Protein 9BB0 (pdb70)

B-factor: mean 15.97, std 18.39, range [6.5, 334.88]

Sequence (351 aa):
PFLEELDTNLPPANRVPPAGLLEKKRLCAAAASSILGKPADRVNVTVRPGLAMALSGSTEPCAQQLSISSIGVVGTAEDNRSHSAHFFEFLTKELALGQQDRILIRFFPLEESSWQIGKIGTVMTFLPFLEELDTNLPPANRVPPAGLEKKRLCCAAAASILGKPADRVNVTVRPGLAMALSGSTEPCAQLSISSIGVVGTAEDDNRSSHSAHFFEEFLTKKELALGQDRILIRFFPLESWQIGKIGTVMTFLPFLEELDTNLPPPANRVPAGLEKRLCAAAASILGKPADRVNVTVRPGLAMALSGSTEPCAQLSISSIGVVGTAEDNRSSHSAHFFEFLTKELALGQDRILIRFFPLEESSWQIGKIGTVMTFLL

Nearest PDB structures (foldseek):
  6c5f-assembly3_C  TM=1.007E+00  e=5.138E-25  Homo sapiens
  8vg7-assembly1_A  TM=1.004E+00  e=7.100E-25  Homo sapiens
  7mru-assembly1_C  TM=1.002E+00  e=2.427E-24  Homo sapiens
  8vfk-assembly1_A  TM=1.004E+00  e=3.441E-23  Homo sapiens
  3ker-assembly1_A  TM=9.969E-01  e=8.511E-23  Mus musculus

Radius of gyration: 23.64 Å; Cα contacts (8 Å, |Δi|>4): 622; chains: 3; bounding box: 71×63×49 Å

Foldseek 3Di:
DEKEKEKLAAPVLQDPCVQLVVLVLCCVLQVHHSVPYHYHYHYNDQDDAPNHRDIAMEMEEEEAPRQPDPVSVVSSVVSVLVVCCVRNVHDSSRYYYHYHYDDQCPADDPNHTSVVD/DEKEKEWLAAPVLQDPCPQVVVLVLCCVLQVHDSVVYHYHYHYNDQDDAPNHRDIAMEMEEEEADQQPDPVSVVSSVVSVLVVCCVRNVHDSSRYYYHYHYDDQCPADDPRHTSVVD/DEKEKEWLAAPVLQDPCLQLVVLVLCCVLQVPHSVVYHYHYHYNDQDDAPNHRDIAMEMEEEEAPQQPDPVSVVSSVVSVLVSCCVRNVHDSSRYYYHYHYDDQCPADDPNHTSVVD

Structure (mmCIF, N/CA/C/O backbone):
data_9BB0
#
_entry.id   9BB0
#
_cell.length_a   83.765
_cell.length_b   83.765
_cell.length_c   40.535
_cell.angle_alpha   90.000
_cell.angle_beta   90.000
_cell.angle_gamma   120.000
#
_symmetry.space_group_name_H-M   'P 3'
#
loop_
_entity.id
_entity.type
_entity.pdbx_description
1 polymer 'D-dopachrome decarboxylase'
2 non-polymer 'SODIUM ION'
3 non-polymer '3-(4-HYDROXY-PHENYL)PYRUVIC ACID'
4 non-polymer '(2E)-2-hydroxy-3-(4-hydroxyphenyl)prop-2-enoic acid'
5 water water
#
loop_
_atom_site.group_PDB
_atom_site.id
_atom_site.type_symbol
_atom_site.label_atom_id
_atom_site.label_alt_id
_atom_site.label_comp_id
_atom_site.label_asym_id
_atom_site.label_entity_id
_atom_site.label_seq_id
_atom_site.pdbx_PDB_ins_code
_atom_site.Cartn_x
_atom_site.Cartn_y
_atom_site.Cartn_z
_atom_site.occupancy
_atom_site.B_iso_or_equiv
_atom_site.auth_seq_id
_atom_site.auth_comp_id
_atom_site.auth_asym_id
_atom_site.auth_atom_id
_atom_site.pdbx_PDB_model_num
ATOM 1 N N . PRO A 1 1 ? 33.210 -11.780 4.909 1.000 9.912 1 PRO AAA N 1
ATOM 2 C CA . PRO A 1 1 ? 33.278 -13.241 4.841 1.000 9.125 1 PRO AAA CA 1
ATOM 3 C C . PRO A 1 1 ? 34.067 -13.699 3.610 1.000 8.001 1 PRO AAA C 1
ATOM 4 O O . PRO A 1 1 ? 34.132 -12.929 2.644 1.000 8.993 1 PRO AAA O 1
ATOM 8 N N . PHE A 1 2 ? 34.660 -14.883 3.674 1.000 7.722 2 PHE AAA N 1
ATOM 9 C CA . PHE A 1 2 ? 35.390 -15.471 2.522 1.000 7.280 2 PHE AAA CA 1
ATOM 10 C C . PHE A 1 2 ? 34.659 -16.744 2.123 1.000 7.910 2 PHE AAA C 1
ATOM 11 O O . PHE A 1 2 ? 34.471 -17.651 2.977 1.000 9.664 2 PHE AAA O 1
ATOM 19 N N . LEU A 1 3 ? 34.254 -16.810 0.841 1.000 7.296 3 LEU AAA N 1
ATOM 20 C CA . LEU A 1 3 ? 33.552 -18.015 0.338 1.000 7.248 3 LEU AAA CA 1
ATOM 21 C C . LEU A 1 3 ? 34.380 -18.607 -0.792 1.000 8.238 3 LEU AAA C 1
ATOM 22 O O . LEU A 1 3 ? 34.797 -17.810 -1.686 1.000 8.633 3 LEU AAA O 1
ATOM 27 N N A GLU A 1 4 ? 34.647 -19.891 -0.762 0.500 8.529 4 GLU AAA N 1
ATOM 28 N N B GLU A 1 4 ? 34.645 -19.891 -0.763 0.500 8.356 4 GLU AAA N 1
ATOM 29 C CA A GLU A 1 4 ? 35.383 -20.553 -1.868 0.500 6.961 4 GLU AAA CA 1
ATOM 30 C CA B GLU A 1 4 ? 35.383 -20.552 -1.867 0.500 7.485 4 GLU AAA CA 1
ATOM 31 C C A GLU A 1 4 ? 34.507 -21.691 -2.370 0.500 226.843 4 GLU AAA C 1
ATOM 32 C C B GLU A 1 4 ? 34.505 -21.689 -2.369 0.500 226.656 4 GLU AAA C 1
ATOM 33 O O A GLU A 1 4 ? 34.146 -22.570 -1.562 0.500 334.877 4 GLU AAA O 1
ATOM 34 O O B GLU A 1 4 ? 34.147 -22.570 -1.562 0.500 137.898 4 GLU AAA O 1
ATOM 45 N N . LEU A 1 5 ? 34.251 -21.726 -3.684 1.000 8.430 5 LEU AAA N 1
ATOM 46 C CA . LEU A 1 5 ? 33.341 -22.749 -4.246 1.000 8.327 5 LEU AAA CA 1
ATOM 47 C C . LEU A 1 5 ? 34.122 -23.559 -5.273 1.000 9.260 5 LEU AAA C 1
ATOM 48 O O . LEU A 1 5 ? 34.545 -22.954 -6.313 1.000 8.322 5 LEU AAA O 1
ATOM 53 N N . ASP A 1 6 ? 34.335 -24.841 -5.038 1.000 7.733 6 ASP AAA N 1
ATOM 54 C CA . ASP A 1 6 ? 35.002 -25.742 -5.993 1.000 7.093 6 ASP AAA CA 1
ATOM 55 C C . ASP A 1 6 ? 33.899 -26.531 -6.711 1.000 8.025 6 ASP AAA C 1
ATOM 56 O O . ASP A 1 6 ? 32.959 -27.035 -6.002 1.000 7.810 6 ASP AAA O 1
ATOM 61 N N . THR A 1 7 ? 33.989 -26.685 -8.047 1.000 8.261 7 THR AAA N 1
ATOM 62 C CA . THR A 1 7 ? 32.969 -27.537 -8.680 1.000 7.189 7 THR AAA CA 1
ATOM 63 C C . THR A 1 7 ? 33.577 -28.276 -9.871 1.000 7.788 7 THR AAA C 1
ATOM 64 O O . THR A 1 7 ? 34.544 -27.763 -10.504 1.000 7.951 7 THR AAA O 1
ATOM 68 N N . ASN A 1 8 ? 33.028 -29.456 -10.167 1.000 9.682 8 ASN AAA N 1
ATOM 69 C CA . ASN A 1 8 ? 33.402 -30.210 -11.376 1.000 9.978 8 ASN AAA CA 1
ATOM 70 C C . ASN A 1 8 ? 32.481 -29.787 -12.516 1.000 11.365 8 ASN AAA C 1
ATOM 71 O O . ASN A 1 8 ? 32.672 -30.328 -13.666 1.000 10.385 8 ASN AAA O 1
ATOM 76 N N . LEU A 1 9 ? 31.527 -28.897 -12.329 1.000 12.456 9 LEU AAA N 1
ATOM 77 C CA . LEU A 1 9 ? 30.810 -28.329 -13.490 1.000 9.075 9 LEU AAA CA 1
ATOM 78 C C . LEU A 1 9 ? 31.815 -27.520 -14.278 1.000 9.135 9 LEU AAA C 1
ATOM 79 O O . LEU A 1 9 ? 32.614 -26.777 -13.682 1.000 8.254 9 LEU AAA O 1
ATOM 84 N N A PRO A 1 10 ? 31.852 -27.646 -15.621 0.500 9.942 10 PRO AAA N 1
ATOM 85 N N B PRO A 1 10 ? 31.851 -27.648 -15.620 0.500 9.975 10 PRO AAA N 1
ATOM 86 C CA A PRO A 1 10 ? 32.728 -26.792 -16.414 0.500 11.706 10 PRO AAA CA 1
ATOM 87 C CA B PRO A 1 10 ? 32.726 -26.795 -16.414 0.500 12.109 10 PRO AAA CA 1
ATOM 88 C C A PRO A 1 10 ? 32.275 -25.337 -16.229 0.500 10.659 10 PRO AAA C 1
ATOM 89 C C B PRO A 1 10 ? 32.276 -25.338 -16.228 0.500 10.630 10 PRO AAA C 1
ATOM 90 O O A PRO A 1 10 ? 31.119 -25.090 -15.928 0.500 9.767 10 PRO AAA O 1
ATOM 91 O O B PRO A 1 10 ? 31.119 -25.092 -15.929 0.500 9.766 10 PRO AAA O 1
ATOM 98 N N . ALA A 1 11 ? 33.169 -24.395 -16.532 1.000 9.817 11 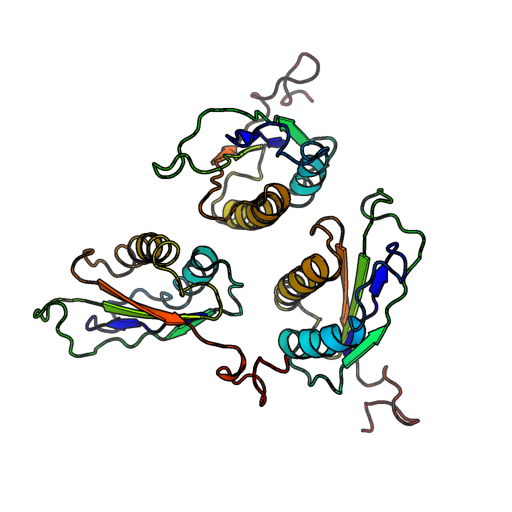ALA AAA N 1
ATOM 99 C CA . ALA A 1 11 ? 32.819 -22.962 -16.430 1.000 10.620 11 ALA AAA CA 1
ATOM 100 C C . ALA A 1 11 ? 31.534 -22.612 -17.203 1.000 11.328 11 ALA AAA C 1
ATOM 101 O O . ALA A 1 11 ? 30.753 -21.770 -16.736 1.000 9.396 11 ALA AAA O 1
ATOM 103 N N . ASN A 1 12 ? 31.302 -23.264 -18.359 1.000 10.546 12 ASN AAA N 1
ATOM 104 C CA . ASN A 1 12 ? 30.108 -22.903 -19.164 1.000 10.902 12 ASN AAA CA 1
ATOM 105 C C . ASN A 1 12 ? 28.828 -23.537 -18.621 1.000 10.991 12 ASN AAA C 1
ATOM 106 O O . ASN A 1 12 ? 27.761 -23.381 -19.252 1.000 12.528 12 ASN AAA O 1
ATOM 111 N N . ARG A 1 13 ? 28.899 -24.200 -17.462 1.000 10.814 13 ARG AAA N 1
ATOM 112 C CA . ARG A 1 13 ? 27.664 -24.697 -16.775 1.000 9.196 13 ARG AAA CA 1
ATOM 113 C C . ARG A 1 13 ? 27.564 -24.029 -15.403 1.000 9.362 13 ARG AAA C 1
ATOM 114 O O . ARG A 1 13 ? 26.758 -24.487 -14.575 1.000 12.117 13 ARG AAA O 1
ATOM 122 N N . VAL A 1 14 ? 28.368 -23.015 -15.158 1.000 9.264 14 VAL AAA N 1
ATOM 123 C CA . VAL A 1 14 ? 28.239 -22.183 -13.936 1.000 9.849 14 VAL AAA CA 1
ATOM 124 C C . VAL A 1 14 ? 27.635 -20.882 -14.429 1.000 9.434 14 VAL AAA C 1
ATOM 125 O O . VAL A 1 14 ? 28.265 -20.192 -15.283 1.000 9.964 14 VAL AAA O 1
ATOM 129 N N A PRO A 1 15 ? 26.382 -20.548 -14.057 0.500 9.672 15 PRO AAA N 1
ATOM 130 N N B PRO A 1 15 ? 26.382 -20.546 -14.057 0.500 9.664 15 PRO AAA N 1
ATOM 131 C CA A PRO A 1 15 ? 25.735 -19.351 -14.607 0.500 11.186 15 PRO AAA CA 1
ATOM 132 C CA B PRO A 1 15 ? 25.736 -19.350 -14.610 0.500 11.067 15 PRO AAA CA 1
ATOM 133 C C A PRO A 1 15 ? 26.572 -18.071 -14.540 0.500 10.591 15 PRO AAA C 1
ATOM 134 C C B PRO A 1 15 ? 26.573 -18.072 -14.541 0.500 10.599 15 PRO AAA C 1
ATOM 135 O O A PRO A 1 15 ? 27.147 -17.777 -13.479 0.500 10.564 15 PRO AAA O 1
ATOM 136 O O B PRO A 1 15 ? 27.143 -17.778 -13.478 0.500 10.628 15 PRO AAA O 1
ATOM 143 N N . ALA A 1 16 ? 26.555 -17.284 -15.624 1.000 11.086 16 ALA AAA N 1
ATOM 144 C CA . ALA A 1 16 ? 27.280 -16.002 -15.612 1.000 12.288 16 ALA AAA CA 1
ATOM 145 C C . ALA A 1 16 ? 26.845 -15.166 -14.394 1.000 11.180 16 ALA AAA C 1
ATOM 146 O O . ALA A 1 16 ? 25.655 -15.049 -14.113 1.000 11.888 16 ALA AAA O 1
ATOM 148 N N . GLY A 1 17 ? 27.825 -14.540 -13.756 1.000 11.275 17 GLY AAA N 1
ATOM 149 C CA . GLY A 1 17 ? 27.518 -13.642 -12.636 1.000 12.930 17 GLY AAA CA 1
ATOM 150 C C . GLY A 1 17 ? 27.350 -14.318 -11.296 1.000 11.009 17 GLY AAA C 1
ATOM 151 O O . GLY A 1 17 ? 27.050 -13.620 -10.295 1.000 11.543 17 GLY AAA O 1
ATOM 152 N N A LEU A 1 18 ? 27.561 -15.630 -11.220 0.500 10.949 18 LEU AAA N 1
ATOM 153 N N B LEU A 1 18 ? 27.560 -15.630 -11.219 0.500 10.922 18 LEU AAA N 1
ATOM 154 C CA A LEU A 1 18 ? 27.304 -16.337 -9.937 0.500 12.188 18 LEU AAA CA 1
ATOM 155 C CA B LEU A 1 18 ? 27.304 -16.337 -9.936 0.500 11.730 18 LEU AAA CA 1
ATOM 156 C C A LEU A 1 18 ? 28.115 -15.689 -8.799 0.500 10.196 18 LEU AAA C 1
ATOM 157 C C B LEU A 1 18 ? 28.114 -15.687 -8.801 0.500 10.267 18 LEU AAA C 1
ATOM 158 O O A LEU A 1 18 ? 27.574 -15.563 -7.665 0.500 10.046 18 LEU AAA O 1
ATOM 159 O O B LEU A 1 18 ? 27.575 -15.571 -7.665 0.500 10.038 18 LEU AAA O 1
ATOM 168 N N . GLU A 1 19 ? 29.397 -15.402 -9.025 1.000 9.525 19 GLU AAA N 1
ATOM 169 C CA . GLU A 1 19 ? 30.252 -14.858 -7.917 1.000 10.230 19 GLU AAA CA 1
ATOM 170 C C . GLU A 1 19 ? 29.668 -13.566 -7.331 1.000 11.786 19 GLU AAA C 1
ATOM 171 O O . GLU A 1 19 ? 29.715 -13.395 -6.092 1.000 14.439 19 GLU AAA O 1
ATOM 177 N N A LYS A 1 20 ? 29.039 -12.738 -8.170 0.500 12.604 20 LYS AAA N 1
ATOM 178 N N B LYS A 1 20 ? 29.038 -12.739 -8.169 0.500 12.696 20 LYS AAA N 1
ATOM 179 C CA A LYS A 1 20 ? 28.409 -11.486 -7.684 0.500 13.981 20 LYS AAA CA 1
ATOM 180 C CA B LYS A 1 20 ? 28.410 -11.488 -7.684 0.500 12.830 20 LYS AAA CA 1
ATOM 181 C C A LYS A 1 20 ? 27.139 -11.826 -6.894 0.500 11.728 20 LYS AAA C 1
ATOM 182 C C B LYS A 1 20 ? 27.138 -11.824 -6.895 0.500 11.680 20 LYS AAA C 1
ATOM 183 O O A LYS A 1 20 ? 26.912 -11.216 -5.832 0.500 13.331 20 LYS AAA O 1
ATOM 184 O O B LYS A 1 20 ? 26.914 -11.220 -5.829 0.500 13.315 20 LYS AAA O 1
ATOM 189 N N . ARG A 1 21 ? 26.298 -12.713 -7.429 1.000 9.809 21 ARG AAA N 1
ATOM 190 C CA . ARG A 1 21 ? 25.043 -13.088 -6.736 1.000 9.793 21 ARG AAA CA 1
ATOM 191 C C . ARG A 1 21 ? 25.369 -13.786 -5.402 1.000 9.067 21 ARG AAA C 1
ATOM 192 O O . ARG A 1 21 ? 24.595 -13.603 -4.420 1.000 9.696 21 ARG AAA O 1
ATOM 200 N N . LEU A 1 22 ? 26.465 -14.533 -5.330 1.000 9.767 22 LEU AAA N 1
ATOM 201 C CA . LEU A 1 22 ? 26.845 -15.169 -4.048 1.000 9.820 22 LEU AAA CA 1
ATOM 202 C C . LEU A 1 22 ? 27.260 -14.099 -3.025 1.000 9.254 22 LEU AAA C 1
ATOM 203 O O . LEU A 1 22 ? 27.028 -14.342 -1.818 1.000 9.638 22 LEU AAA O 1
ATOM 208 N N . CYS A 1 23 ? 27.791 -12.943 -3.450 1.000 10.028 23 CYS AAA N 1
ATOM 209 C CA . CYS A 1 23 ? 28.044 -11.854 -2.456 1.000 11.325 23 CYS AAA CA 1
ATOM 210 C C . CYS A 1 23 ? 26.728 -11.370 -1.846 1.000 10.628 23 CYS AAA C 1
ATOM 211 O O . CYS A 1 23 ? 26.669 -11.220 -0.582 1.000 11.172 23 CYS AAA O 1
ATOM 214 N N . ALA A 1 24 ? 25.721 -11.108 -2.679 1.000 11.146 24 ALA AAA N 1
ATOM 215 C CA . ALA A 1 24 ? 24.414 -10.658 -2.163 1.000 11.628 24 ALA AAA CA 1
ATOM 216 C C . ALA A 1 24 ? 23.807 -11.748 -1.273 1.000 10.817 24 ALA AAA C 1
ATOM 217 O O . ALA A 1 24 ? 23.188 -11.410 -0.225 1.000 11.683 24 ALA AAA O 1
ATOM 219 N N . ALA A 1 25 ? 23.929 -12.999 -1.650 1.000 9.688 25 ALA AAA N 1
ATOM 220 C CA . ALA A 1 25 ? 23.315 -14.085 -0.857 1.000 9.796 25 ALA AAA CA 1
ATOM 221 C C . ALA A 1 25 ? 24.027 -14.147 0.487 1.000 9.304 25 ALA AAA C 1
ATOM 222 O O . ALA A 1 25 ? 23.344 -14.213 1.536 1.000 9.459 25 ALA AAA O 1
ATOM 224 N N . ALA A 1 26 ? 25.349 -14.136 0.482 1.000 8.404 26 ALA AAA N 1
ATOM 225 C CA . ALA A 1 26 ? 26.094 -14.292 1.733 1.000 8.572 26 ALA AAA CA 1
ATOM 226 C C . ALA A 1 26 ? 25.813 -13.097 2.646 1.000 8.506 26 ALA AAA C 1
ATOM 227 O O . ALA A 1 26 ? 25.755 -13.273 3.888 1.000 9.077 26 ALA AAA O 1
ATOM 229 N N . ALA A 1 27 ? 25.635 -11.905 2.079 1.000 9.309 27 ALA AAA N 1
ATOM 230 C CA . ALA A 1 27 ? 25.304 -10.728 2.911 1.000 12.530 27 ALA AAA CA 1
ATOM 231 C C . ALA A 1 27 ? 24.015 -10.964 3.689 1.000 11.599 27 ALA AAA C 1
ATOM 232 O O . ALA A 1 27 ? 23.984 -10.714 4.914 1.000 14.194 27 ALA AAA O 1
ATOM 234 N N A SER A 1 28 ? 22.968 -11.420 3.005 0.500 12.294 28 SER AAA N 1
ATOM 235 N N B SER A 1 28 ? 22.968 -11.419 3.004 0.500 12.373 28 SER AAA N 1
ATOM 236 C CA A SER A 1 28 ? 21.662 -11.616 3.677 0.500 13.215 28 SER AAA CA 1
ATOM 237 C CA B SER A 1 28 ? 21.661 -11.616 3.675 0.500 13.428 28 SER AAA CA 1
ATOM 238 C C A SER A 1 28 ? 21.740 -12.773 4.666 0.500 11.733 28 SER AAA C 1
ATOM 239 C C B SER A 1 28 ? 21.740 -12.773 4.665 0.500 11.686 28 SER AAA C 1
ATOM 240 O O A SER A 1 28 ? 21.103 -12.693 5.738 0.500 12.741 28 SER AAA O 1
ATOM 241 O O B SER A 1 28 ? 21.103 -12.693 5.737 0.500 13.894 28 SER AAA O 1
ATOM 246 N N . ILE A 1 29 ? 22.451 -13.840 4.310 1.000 8.438 29 ILE AAA N 1
ATOM 247 C CA . ILE A 1 29 ? 22.479 -15.034 5.188 1.000 7.930 29 ILE AAA CA 1
ATOM 248 C C . ILE A 1 29 ? 23.317 -14.770 6.438 1.000 8.169 29 ILE AAA C 1
ATOM 249 O O . ILE A 1 29 ? 22.861 -15.135 7.565 1.000 8.930 29 ILE AAA O 1
ATOM 254 N N . LEU A 1 30 ? 24.486 -14.160 6.258 1.000 8.654 30 LEU AAA N 1
ATOM 255 C CA . LEU A 1 30 ? 25.449 -14.020 7.383 1.000 9.127 30 LEU AAA CA 1
ATOM 256 C C . LEU A 1 30 ? 25.301 -12.694 8.129 1.000 10.288 30 LEU AAA C 1
ATOM 257 O O . LEU A 1 30 ? 25.949 -12.529 9.178 1.000 11.480 30 LEU AAA O 1
ATOM 262 N N . GLY A 1 31 ? 24.533 -11.762 7.588 1.000 11.299 31 GLY AAA N 1
ATOM 263 C CA . GLY A 1 31 ? 24.329 -10.481 8.293 1.000 13.512 31 GLY AAA CA 1
ATOM 264 C C . GLY A 1 31 ? 25.561 -9.611 8.243 1.000 14.768 31 GLY AAA C 1
ATOM 265 O O . GLY A 1 31 ? 25.870 -8.935 9.243 1.000 19.750 31 GLY AAA O 1
ATOM 266 N N . LYS A 1 32 ? 26.266 -9.655 7.117 1.000 11.959 32 LYS AAA N 1
ATOM 267 C CA . LYS A 1 32 ? 27.460 -8.831 6.905 1.000 12.730 32 LYS AAA CA 1
ATOM 268 C C . LYS A 1 32 ? 27.219 -8.053 5.587 1.000 12.196 32 LYS AAA C 1
ATOM 269 O O . LYS A 1 32 ? 26.468 -8.503 4.749 1.000 15.218 32 LYS AAA O 1
ATOM 275 N N . PRO A 1 33 ? 27.837 -6.889 5.350 1.000 15.257 33 PRO AAA N 1
ATOM 276 C CA . PRO A 1 33 ? 27.625 -6.185 4.077 1.000 14.415 33 PRO AAA CA 1
ATOM 277 C C . PRO A 1 33 ? 28.153 -6.919 2.820 1.000 13.173 33 PRO AAA C 1
ATOM 278 O O . PRO A 1 33 ? 29.206 -7.502 2.915 1.000 13.633 33 PRO AAA O 1
ATOM 282 N N . ALA A 1 34 ? 27.417 -6.832 1.693 1.000 14.354 34 ALA AAA N 1
ATOM 283 C CA . ALA A 1 34 ? 27.868 -7.475 0.437 1.000 14.225 34 ALA AAA CA 1
ATOM 284 C C . ALA A 1 34 ? 29.275 -6.963 0.041 1.000 13.460 34 ALA AAA C 1
ATOM 285 O O . ALA A 1 34 ? 30.057 -7.719 -0.540 1.000 14.633 34 ALA AAA O 1
ATOM 287 N N . ASP A 1 35 ? 29.572 -5.709 0.370 1.000 14.586 35 ASP AAA N 1
ATOM 288 C CA . ASP A 1 35 ? 30.897 -5.131 0.003 1.000 14.575 35 ASP AAA CA 1
ATOM 289 C C . ASP A 1 35 ? 32.005 -5.609 0.961 1.000 12.759 35 ASP AAA C 1
ATOM 290 O O . ASP A 1 35 ? 33.161 -5.215 0.746 1.000 15.204 35 ASP AAA O 1
ATOM 295 N N . ARG A 1 36 ? 31.709 -6.526 1.884 1.000 11.707 36 ARG AAA N 1
ATOM 296 C CA . ARG A 1 36 ? 32.758 -7.189 2.682 1.000 12.659 36 ARG AAA CA 1
ATOM 297 C C . ARG A 1 36 ? 32.752 -8.713 2.393 1.000 10.567 36 ARG AAA C 1
ATOM 298 O O . ARG A 1 36 ? 33.415 -9.446 3.163 1.000 11.315 36 ARG AAA O 1
ATOM 302 N N . VAL A 1 37 ? 32.045 -9.116 1.354 1.000 9.738 37 VAL AAA N 1
ATOM 303 C CA . VAL A 1 37 ? 32.017 -10.545 0.980 1.000 8.417 37 VAL AAA CA 1
ATOM 304 C C . VAL A 1 37 ? 33.041 -10.762 -0.119 1.000 8.035 37 VAL AAA C 1
ATOM 305 O O . VAL A 1 37 ? 33.082 -9.962 -1.116 1.000 9.222 37 VAL AAA O 1
ATOM 309 N N . ASN A 1 38 ? 33.786 -11.845 0.008 1.000 6.885 38 ASN AAA N 1
ATOM 310 C CA . ASN A 1 38 ? 34.806 -12.223 -0.986 1.000 7.793 38 ASN AAA CA 1
ATOM 311 C C . ASN A 1 38 ? 34.406 -13.611 -1.460 1.000 8.769 38 ASN AAA C 1
ATOM 312 O O . ASN A 1 38 ? 34.085 -14.478 -0.604 1.000 12.420 38 ASN AAA O 1
ATOM 317 N N . VAL A 1 39 ? 34.349 -13.799 -2.769 1.000 7.635 39 VAL AAA N 1
ATOM 318 C CA . VAL A 1 39 ? 33.927 -15.104 -3.333 1.000 7.304 39 VAL AAA CA 1
ATOM 319 C C . VAL A 1 39 ? 34.988 -15.570 -4.332 1.000 9.667 39 VAL AAA C 1
ATOM 320 O O . VAL A 1 39 ? 35.437 -14.743 -5.166 1.000 9.617 39 VAL AAA O 1
ATOM 324 N N . THR A 1 40 ? 35.353 -16.833 -4.294 1.000 7.443 40 THR AAA N 1
ATOM 325 C CA . THR A 1 40 ? 36.277 -17.439 -5.278 1.000 7.201 40 THR AAA CA 1
ATOM 326 C C . THR A 1 40 ? 35.578 -18.671 -5.825 1.000 8.051 40 THR AAA C 1
ATOM 327 O O . THR A 1 40 ? 35.167 -19.530 -5.011 1.000 9.632 40 THR AAA O 1
ATOM 331 N N . VAL A 1 41 ? 35.412 -18.765 -7.127 1.000 8.064 41 VAL AAA N 1
ATOM 332 C CA . VAL A 1 41 ? 34.804 -19.963 -7.762 1.000 7.277 41 VAL AAA CA 1
ATOM 333 C C . VAL A 1 41 ? 35.868 -20.603 -8.662 1.000 7.919 41 VAL AAA C 1
ATOM 334 O O . VAL A 1 41 ? 36.520 -19.893 -9.495 1.000 7.733 41 VAL AAA O 1
ATOM 338 N N . ARG A 1 42 ? 36.053 -21.916 -8.442 1.000 7.573 42 ARG AAA N 1
ATOM 339 C CA . ARG A 1 42 ? 37.065 -22.716 -9.169 1.000 7.517 42 ARG AAA CA 1
ATOM 340 C C . ARG A 1 42 ? 36.295 -23.825 -9.903 1.000 9.196 42 ARG AAA C 1
ATOM 341 O O . ARG A 1 42 ? 36.000 -24.876 -9.309 1.000 7.586 42 ARG AAA O 1
ATOM 349 N N . PRO A 1 43 ? 35.936 -23.627 -11.182 1.000 9.010 43 PRO AAA N 1
ATOM 350 C CA . PRO A 1 43 ? 35.148 -24.632 -11.923 1.000 7.906 43 PRO AAA CA 1
ATOM 351 C C . PRO A 1 43 ? 36.090 -25.558 -12.709 1.000 8.355 43 PRO AAA C 1
ATOM 352 O O . PRO A 1 43 ? 37.304 -25.402 -12.775 1.000 8.274 43 PRO AAA O 1
ATOM 356 N N . GLY A 1 44 ? 35.455 -26.572 -13.336 1.000 7.661 44 GLY AAA N 1
ATOM 357 C CA . GLY A 1 44 ? 36.186 -27.490 -14.241 1.000 8.241 44 GLY AAA CA 1
ATOM 358 C C . GLY A 1 44 ? 37.115 -28.450 -13.525 1.000 8.859 44 GLY AAA C 1
ATOM 359 O O . GLY A 1 44 ? 37.980 -29.046 -14.217 1.000 9.127 44 GLY AAA O 1
ATOM 360 N N . LEU A 1 45 ? 36.951 -28.628 -12.193 1.000 8.436 45 LEU AAA N 1
ATOM 361 C CA . LEU A 1 45 ? 37.882 -29.495 -11.427 1.000 7.896 45 LEU AAA CA 1
ATOM 362 C C . LEU A 1 45 ? 37.463 -30.948 -11.588 1.000 8.543 45 LEU AAA C 1
ATOM 363 O O . LEU A 1 45 ? 36.375 -31.213 -12.120 1.000 8.912 45 LEU AAA O 1
ATOM 368 N N . ALA A 1 46 ? 38.296 -31.875 -11.115 1.000 7.783 46 ALA AAA N 1
ATOM 369 C CA . ALA A 1 46 ? 37.924 -33.315 -11.085 1.000 9.019 46 ALA AAA CA 1
ATOM 370 C C . ALA A 1 46 ? 37.486 -33.599 -9.660 1.000 8.626 46 ALA AAA C 1
ATOM 371 O O . ALA A 1 46 ? 38.323 -33.393 -8.701 1.000 10.872 46 ALA AAA O 1
ATOM 373 N N . MET A 1 47 ? 36.233 -33.988 -9.455 1.000 8.691 47 MET AAA N 1
ATOM 374 C CA . MET A 1 47 ? 35.737 -34.135 -8.079 1.000 9.620 47 MET AAA CA 1
ATOM 375 C C . MET A 1 47 ? 34.922 -35.398 -7.894 1.000 8.414 47 MET AAA C 1
ATOM 376 O O . MET A 1 47 ? 34.226 -35.842 -8.875 1.000 9.388 47 MET AAA O 1
ATOM 381 N N . ALA A 1 48 ? 35.041 -35.996 -6.714 1.000 7.477 48 ALA AAA N 1
ATOM 382 C CA . ALA A 1 48 ? 34.125 -37.053 -6.251 1.000 8.564 48 ALA AAA CA 1
ATOM 383 C C . ALA A 1 48 ? 33.493 -36.499 -4.962 1.000 8.883 48 ALA AAA C 1
ATOM 384 O O . ALA A 1 48 ? 34.216 -35.875 -4.133 1.000 9.870 48 ALA AAA O 1
ATOM 386 N N . LEU A 1 49 ? 32.206 -36.682 -4.807 1.000 8.877 49 LEU AAA N 1
ATOM 387 C CA . LEU A 1 49 ? 31.526 -36.251 -3.561 1.000 9.309 49 LEU AAA CA 1
ATOM 388 C C . LEU A 1 49 ? 30.704 -37.453 -3.153 1.000 10.680 49 LEU AAA C 1
ATOM 389 O O . LEU A 1 49 ? 29.985 -38.008 -4.011 1.000 10.733 49 LEU AAA O 1
ATOM 394 N N . SER A 1 50 ? 30.884 -37.872 -1.893 1.000 11.396 50 SER AAA N 1
ATOM 395 C CA . SER A 1 50 ? 30.236 -39.124 -1.424 1.000 13.320 50 SER AAA CA 1
ATOM 396 C C . SER A 1 50 ? 30.631 -40.275 -2.362 1.000 13.525 50 SER AAA C 1
ATOM 397 O O . SER A 1 50 ? 29.761 -41.077 -2.726 1.000 16.741 50 SER AAA O 1
ATOM 400 N N . GLY A 1 51 ? 31.901 -40.329 -2.755 1.000 13.883 51 GLY AAA N 1
ATOM 401 C CA . GLY A 1 51 ? 32.425 -41.410 -3.619 1.000 15.283 51 GLY AAA CA 1
ATOM 402 C C . GLY A 1 51 ? 31.986 -41.362 -5.079 1.000 15.226 51 GLY AAA C 1
ATOM 403 O O . GLY A 1 51 ? 32.451 -42.238 -5.814 1.000 19.168 51 GLY AAA O 1
ATOM 404 N N . SER A 1 52 ? 31.196 -40.365 -5.504 1.000 14.923 52 SER AAA N 1
ATOM 405 C CA . SER A 1 52 ? 30.603 -40.310 -6.876 1.000 16.855 52 SER AAA CA 1
ATOM 406 C C . SER A 1 52 ? 31.105 -39.097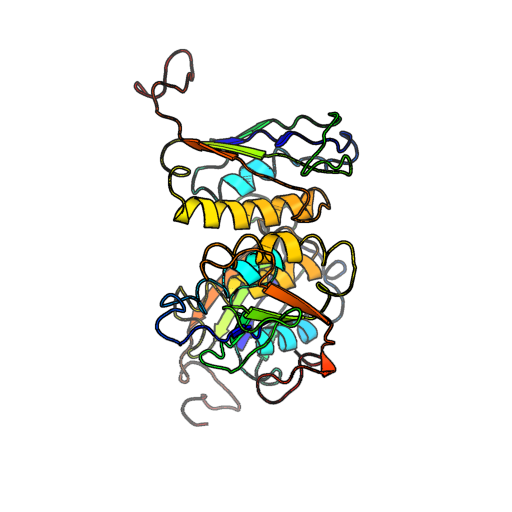 -7.683 1.000 11.441 52 SER AAA C 1
ATOM 407 O O . SER A 1 52 ? 31.168 -38.028 -7.107 1.000 10.920 52 SER AAA O 1
ATOM 410 N N . THR A 1 53 ? 31.377 -39.253 -8.998 1.000 12.354 53 THR AAA N 1
ATOM 411 C CA . THR A 1 53 ? 31.928 -38.139 -9.816 1.000 11.738 53 THR AAA CA 1
ATOM 412 C C . THR A 1 53 ? 30.857 -37.398 -10.628 1.000 11.254 53 THR AAA C 1
ATOM 413 O O . THR A 1 53 ? 31.228 -36.596 -11.499 1.000 11.386 53 THR AAA O 1
ATOM 417 N N . GLU A 1 54 ? 29.585 -37.608 -10.330 1.000 12.065 54 GLU AAA N 1
ATOM 418 C CA . GLU A 1 54 ? 28.539 -36.794 -10.992 1.000 24.837 54 GLU AAA CA 1
ATOM 419 C C . GLU A 1 54 ? 28.712 -35.321 -10.581 1.000 9.856 54 GLU AAA C 1
ATOM 420 O O . GLU A 1 54 ? 29.436 -35.013 -9.568 1.000 8.885 54 GLU AAA O 1
ATOM 426 N N . PRO A 1 55 ? 28.105 -34.352 -11.292 1.000 9.754 55 PRO AAA N 1
ATOM 427 C CA . PRO A 1 55 ? 28.275 -32.953 -10.914 1.000 9.098 55 PRO AAA CA 1
ATOM 428 C C . PRO A 1 55 ? 28.024 -32.714 -9.438 1.000 8.222 55 PRO AAA C 1
ATOM 429 O O . PRO A 1 55 ? 27.068 -33.247 -8.880 1.000 8.298 55 PRO AAA O 1
ATOM 433 N N . CYS A 1 56 ? 28.882 -31.867 -8.879 1.000 8.054 56 CYS AAA N 1
ATOM 434 C CA . CYS A 1 56 ? 28.808 -31.578 -7.438 1.000 7.905 56 CYS AAA CA 1
ATOM 435 C C . CYS A 1 56 ? 29.507 -30.247 -7.158 1.000 7.547 56 CYS AAA C 1
ATOM 436 O O . CYS A 1 56 ? 30.148 -29.688 -8.091 1.000 8.415 56 CYS AAA O 1
ATOM 439 N N . ALA A 1 57 ? 29.409 -29.785 -5.903 1.000 8.311 57 ALA AAA N 1
ATOM 440 C CA . ALA A 1 57 ? 30.131 -28.557 -5.512 1.000 7.214 57 ALA AAA CA 1
ATOM 441 C C . ALA A 1 57 ? 30.459 -28.562 -4.042 1.000 7.606 57 ALA AAA C 1
ATOM 442 O O . ALA A 1 57 ? 29.688 -29.156 -3.244 1.000 7.796 57 ALA AAA O 1
ATOM 444 N N A GLN A 1 58 ? 31.575 -27.928 -3.678 0.500 8.778 58 GLN AAA N 1
ATOM 445 N N B GLN A 1 58 ? 31.574 -27.926 -3.678 0.500 8.745 58 GLN AAA N 1
ATOM 446 C CA A GLN A 1 58 ? 31.952 -27.811 -2.250 0.500 10.843 58 GLN AAA CA 1
ATOM 447 C CA B GLN A 1 58 ? 31.945 -27.806 -2.249 0.500 10.802 58 GLN AAA CA 1
ATOM 448 C C A GLN A 1 58 ? 32.111 -26.321 -1.944 0.500 9.883 58 GLN AAA C 1
ATOM 449 C C B GLN A 1 58 ? 32.112 -26.320 -1.943 0.500 9.764 58 GLN AAA C 1
ATOM 450 O O A GLN A 1 58 ? 32.851 -25.623 -2.695 0.500 10.135 58 GLN AAA O 1
ATOM 451 O O B GLN A 1 58 ? 32.851 -25.622 -2.695 0.500 10.141 58 GLN AAA O 1
ATOM 462 N N . LEU A 1 59 ? 31.497 -25.851 -0.852 1.000 8.109 59 LEU AAA N 1
ATOM 463 C CA . LEU A 1 59 ? 31.638 -24.428 -0.470 1.000 8.747 59 LEU AAA CA 1
ATOM 464 C C . LEU A 1 59 ? 32.338 -24.360 0.873 1.000 8.625 59 LEU AAA C 1
ATOM 465 O O . LEU A 1 59 ? 31.969 -25.128 1.808 1.000 10.256 59 LEU AAA O 1
ATOM 470 N N . SER A 1 60 ? 33.303 -23.479 1.038 1.000 8.341 60 SER AAA N 1
ATOM 471 C CA . SER A 1 60 ? 33.923 -23.184 2.338 1.000 8.598 60 SER AAA CA 1
ATOM 472 C C . SER A 1 60 ? 33.539 -21.745 2.695 1.000 9.914 60 SER AAA C 1
ATOM 473 O O . SER A 1 60 ? 33.586 -20.851 1.792 1.000 9.472 60 SER AAA O 1
ATOM 476 N N . ILE A 1 61 ? 33.195 -21.518 3.971 1.000 9.185 61 ILE AAA N 1
ATOM 477 C CA . ILE A 1 61 ? 32.750 -20.165 4.392 1.000 7.704 61 ILE AAA CA 1
ATOM 478 C C . ILE A 1 61 ? 33.553 -19.821 5.643 1.000 8.601 61 ILE AAA C 1
ATOM 479 O O . ILE A 1 61 ? 33.462 -20.589 6.664 1.000 7.983 61 ILE AAA O 1
ATOM 484 N N . SER A 1 62 ? 34.259 -18.704 5.621 1.000 9.275 62 SER AAA N 1
ATOM 485 C CA . SER A 1 62 ? 35.103 -18.302 6.756 1.000 8.246 62 SER AAA CA 1
ATOM 486 C C . SER A 1 62 ? 34.724 -16.871 7.138 1.000 8.961 62 SER AAA C 1
ATOM 487 O O . SER A 1 62 ? 34.596 -16.013 6.230 1.000 9.041 62 SER AAA O 1
ATOM 490 N N . SER A 1 63 ? 34.606 -16.597 8.437 1.000 8.993 63 SER AAA N 1
ATOM 491 C CA . SER A 1 63 ? 34.186 -15.250 8.878 1.000 8.151 63 SER AAA CA 1
ATOM 492 C C . SER A 1 63 ? 34.498 -15.087 10.347 1.000 8.017 63 SER AAA C 1
ATOM 493 O O . SER A 1 63 ? 34.609 -16.107 11.081 1.000 7.570 63 SER AAA O 1
ATOM 496 N N . ILE A 1 64 ? 34.573 -13.848 10.795 1.000 9.772 64 ILE AAA N 1
ATOM 497 C CA . ILE A 1 64 ? 34.694 -13.573 12.232 1.000 9.401 64 ILE AAA CA 1
ATOM 498 C C . ILE A 1 64 ? 33.315 -13.631 12.916 1.000 9.717 64 ILE AAA C 1
ATOM 499 O O . ILE A 1 64 ? 32.356 -13.034 12.409 1.000 13.381 64 ILE AAA O 1
ATOM 504 N N . GLY A 1 65 ? 33.201 -14.357 14.019 1.000 9.920 65 GLY AAA N 1
ATOM 505 C CA . GLY A 1 65 ? 32.048 -14.256 14.925 1.000 10.920 65 GLY AAA CA 1
ATOM 506 C C . GLY A 1 65 ? 30.803 -15.043 14.564 1.000 10.654 65 GLY AAA C 1
ATOM 507 O O . GLY A 1 65 ? 30.148 -15.485 15.508 1.000 15.268 65 GLY AAA O 1
ATOM 508 N N . VAL A 1 66 ? 30.481 -15.207 13.267 1.000 8.601 66 VAL AAA N 1
ATOM 509 C CA . VAL A 1 66 ? 29.121 -15.698 12.894 1.000 8.493 66 VAL AAA CA 1
ATOM 510 C C . VAL A 1 66 ? 29.050 -17.157 12.404 1.000 7.604 66 VAL AAA C 1
ATOM 511 O O . VAL A 1 66 ? 27.929 -17.608 12.146 1.000 8.501 66 VAL AAA O 1
ATOM 515 N N . VAL A 1 67 ? 30.183 -17.854 12.255 1.000 6.961 67 VAL AAA N 1
ATOM 516 C CA . VAL A 1 67 ? 30.148 -19.256 11.737 1.000 7.204 67 VAL AAA CA 1
ATOM 517 C C . VAL A 1 67 ? 30.730 -20.223 12.760 1.000 7.085 67 VAL AAA C 1
ATOM 518 O O . VAL A 1 67 ? 31.222 -21.279 12.397 1.000 7.072 67 VAL AAA O 1
ATOM 522 N N . GLY A 1 68 ? 30.551 -19.901 14.064 1.000 7.496 68 GLY AAA N 1
ATOM 523 C CA . GLY A 1 68 ? 31.182 -20.717 15.114 1.000 7.614 68 GLY AAA CA 1
ATOM 524 C C . GLY A 1 68 ? 30.247 -21.585 15.941 1.000 8.933 68 GLY AAA C 1
ATOM 525 O O . GLY A 1 68 ? 30.750 -22.316 16.832 1.000 10.000 68 GLY AAA O 1
ATOM 526 N N . THR A 1 69 ? 28.944 -21.553 15.678 1.000 7.764 69 THR AAA N 1
ATOM 527 C CA . THR A 1 69 ? 27.972 -22.349 16.492 1.000 9.484 69 THR AAA CA 1
ATOM 528 C C . THR A 1 69 ? 27.195 -23.318 15.617 1.000 7.776 69 THR AAA C 1
ATOM 529 O O . THR A 1 69 ? 26.966 -23.014 14.379 1.000 8.317 69 THR AAA O 1
ATOM 533 N N . ALA A 1 70 ? 26.776 -24.437 16.183 1.000 7.777 70 ALA AAA N 1
ATOM 534 C CA . ALA A 1 70 ? 25.952 -25.383 15.407 1.000 7.264 70 ALA AAA CA 1
ATOM 535 C C . ALA A 1 70 ? 24.614 -24.742 15.057 1.000 8.150 70 ALA AAA C 1
ATOM 536 O O . ALA A 1 70 ? 24.153 -24.934 13.885 1.000 7.922 70 ALA AAA O 1
ATOM 538 N N . GLU A 1 71 ? 23.983 -24.009 15.978 1.000 8.154 71 GLU AAA N 1
ATOM 539 C CA . GLU A 1 71 ? 22.621 -23.504 15.714 1.000 9.793 71 GLU AAA CA 1
ATOM 540 C C . GLU A 1 71 ? 22.635 -22.453 14.611 1.000 11.841 71 GLU AAA C 1
ATOM 541 O O . GLU A 1 71 ? 21.726 -22.494 13.744 1.000 12.957 71 GLU AAA O 1
ATOM 547 N N . ASP A 1 72 ? 23.586 -21.568 14.608 1.000 13.354 72 ASP AAA N 1
ATOM 548 C CA . ASP A 1 72 ? 23.547 -20.602 13.508 1.000 14.336 72 ASP AAA CA 1
ATOM 549 C C . ASP A 1 72 ? 24.126 -21.209 12.227 1.000 10.475 72 ASP AAA C 1
ATOM 550 O O . ASP A 1 72 ? 23.611 -20.828 11.149 1.000 9.630 72 ASP AAA O 1
ATOM 555 N N . ASN A 1 73 ? 25.053 -22.147 12.279 1.000 9.723 73 ASN AAA N 1
ATOM 556 C CA . ASN A 1 73 ? 25.528 -22.798 11.042 1.000 8.599 73 ASN AAA CA 1
ATOM 557 C C . ASN A 1 73 ? 24.411 -23.640 10.441 1.000 6.907 73 ASN AAA C 1
ATOM 558 O O . ASN A 1 73 ? 24.349 -23.734 9.169 1.000 7.525 73 ASN AAA O 1
ATOM 563 N N . ARG A 1 74 ? 23.513 -24.208 11.242 1.000 7.515 74 ARG AAA N 1
ATOM 564 C CA . ARG A 1 74 ? 22.353 -24.932 10.657 1.000 7.638 74 ARG AAA CA 1
ATOM 565 C C . ARG A 1 74 ? 21.548 -23.963 9.779 1.000 7.993 74 ARG AAA C 1
ATOM 566 O O . ARG A 1 74 ? 21.145 -24.357 8.652 1.000 8.480 74 ARG AAA O 1
ATOM 574 N N . SER A 1 75 ? 21.256 -22.770 10.287 1.000 8.093 75 SER AAA N 1
ATOM 575 C CA . SER A 1 75 ? 20.493 -21.759 9.510 1.000 9.575 75 SER AAA CA 1
ATOM 576 C C . SER A 1 75 ? 21.295 -21.346 8.298 1.000 8.101 75 SER AAA C 1
ATOM 577 O O . SER A 1 75 ? 20.690 -21.260 7.192 1.000 8.214 75 SER AAA O 1
ATOM 580 N N . HIS A 1 76 ? 22.573 -21.074 8.438 1.000 7.264 76 HIS AAA N 1
ATOM 581 C CA . HIS A 1 76 ? 23.354 -20.624 7.274 1.000 7.519 76 HIS AAA CA 1
ATOM 582 C C . HIS A 1 76 ? 23.348 -21.728 6.215 1.000 7.983 76 HIS AAA C 1
ATOM 583 O O . HIS A 1 76 ? 23.186 -21.416 4.981 1.000 7.698 76 HIS AAA O 1
ATOM 590 N N . SER A 1 77 ? 23.533 -22.976 6.646 1.000 6.646 77 SER AAA N 1
ATOM 591 C CA . SER A 1 77 ? 23.537 -24.124 5.705 1.000 7.704 77 SER AAA CA 1
ATOM 592 C C . SER A 1 77 ? 22.219 -24.170 4.928 1.000 7.264 77 SER AAA C 1
ATOM 593 O O . SER A 1 77 ? 22.257 -24.272 3.651 1.000 7.696 77 SER AAA O 1
ATOM 596 N N . ALA A 1 78 ? 21.083 -24.072 5.620 1.000 7.694 78 ALA AAA N 1
ATOM 597 C CA . ALA A 1 78 ? 19.796 -24.169 4.899 1.000 7.651 78 ALA AAA CA 1
ATOM 598 C C . ALA A 1 78 ? 19.749 -23.121 3.789 1.000 7.382 78 ALA AAA C 1
ATOM 599 O O . ALA A 1 78 ? 19.320 -23.461 2.653 1.000 8.169 78 ALA AAA O 1
ATOM 601 N N . HIS A 1 79 ? 20.126 -21.892 4.076 1.000 7.138 79 HIS AAA N 1
ATOM 602 C CA . HIS A 1 79 ? 20.010 -20.812 3.074 1.000 7.540 79 HIS AAA CA 1
ATOM 603 C C . HIS A 1 79 ? 21.017 -21.024 1.951 1.000 7.588 79 HIS AAA C 1
ATOM 604 O O . HIS A 1 79 ? 20.647 -20.743 0.793 1.000 8.327 79 HIS AAA O 1
ATOM 611 N N . PHE A 1 80 ? 22.251 -21.414 2.237 1.000 7.559 80 PHE AAA N 1
ATOM 612 C CA . PHE A 1 80 ? 23.254 -21.568 1.155 1.000 7.614 80 PHE AAA CA 1
ATOM 613 C C . PHE A 1 80 ? 22.885 -22.778 0.297 1.000 7.456 80 PHE AAA C 1
ATOM 614 O O . PHE A 1 80 ? 23.129 -22.706 -0.952 1.000 8.202 80 PHE AAA O 1
ATOM 622 N N . PHE A 1 81 ? 22.312 -23.834 0.874 1.000 7.225 81 PHE AAA N 1
ATOM 623 C CA . PHE A 1 81 ? 21.860 -24.970 0.031 1.000 7.193 81 PHE AAA CA 1
ATOM 624 C C . PHE A 1 81 ? 20.730 -24.488 -0.864 1.000 8.475 81 PHE AAA C 1
ATOM 625 O O . PHE A 1 81 ? 20.761 -24.853 -2.096 1.000 9.068 81 PHE AAA O 1
ATOM 633 N N . GLU A 1 82 ? 19.788 -23.692 -0.396 1.000 8.251 82 GLU AAA N 1
ATOM 634 C CA . GLU A 1 82 ? 18.722 -23.220 -1.313 1.000 9.809 82 GLU AAA CA 1
ATOM 635 C C . GLU A 1 82 ? 19.336 -22.404 -2.451 1.000 9.464 82 GLU AAA C 1
ATOM 636 O O . GLU A 1 82 ? 18.939 -22.611 -3.630 1.000 10.522 82 GLU AAA O 1
ATOM 642 N N . PHE A 1 83 ? 20.269 -21.522 -2.160 1.000 9.270 83 PHE AAA N 1
ATOM 643 C CA . PHE A 1 83 ? 20.908 -20.711 -3.220 1.000 10.343 83 PHE AAA CA 1
ATOM 644 C C . PHE A 1 83 ? 21.653 -21.601 -4.208 1.000 9.670 83 PHE AAA C 1
ATOM 645 O O . PHE A 1 83 ? 21.396 -21.440 -5.437 1.000 10.801 83 PHE AAA O 1
ATOM 653 N N . LEU A 1 84 ? 22.499 -22.516 -3.754 1.000 8.822 84 LEU AAA N 1
ATOM 654 C CA . LEU A 1 84 ? 23.399 -23.282 -4.650 1.000 9.467 84 LEU AAA CA 1
ATOM 655 C C . LEU A 1 84 ? 22.631 -24.358 -5.420 1.000 8.809 84 LEU AAA C 1
ATOM 656 O O . LEU A 1 84 ? 22.979 -24.567 -6.623 1.000 9.080 84 LEU AAA O 1
ATOM 661 N N . THR A 1 85 ? 21.666 -25.032 -4.812 1.000 7.904 85 THR AAA N 1
ATOM 662 C CA . THR A 1 85 ? 20.941 -26.071 -5.566 1.000 8.738 85 THR AAA CA 1
ATOM 663 C C . THR A 1 85 ? 20.295 -25.418 -6.773 1.000 8.933 85 THR AAA C 1
ATOM 664 O O . THR A 1 85 ? 20.350 -25.989 -7.889 1.000 9.854 85 THR AAA O 1
ATOM 668 N N . LYS A 1 86 ? 19.672 -24.278 -6.592 1.000 9.009 86 LYS AAA N 1
ATOM 669 C CA . LYS A 1 86 ? 18.964 -23.603 -7.699 1.000 9.470 86 LYS AAA CA 1
ATOM 670 C C . LYS A 1 86 ? 19.964 -23.012 -8.720 1.000 9.585 86 LYS AAA C 1
ATOM 671 O O . LYS A 1 86 ? 19.771 -23.195 -9.940 1.000 11.809 86 LYS AAA O 1
ATOM 675 N N . GLU A 1 87 ? 20.996 -22.333 -8.266 1.000 9.125 87 GLU AAA N 1
ATOM 676 C CA . GLU A 1 87 ? 21.931 -21.668 -9.205 1.000 9.501 87 GLU AAA CA 1
ATOM 677 C C . GLU A 1 87 ? 22.681 -22.706 -10.022 1.000 9.796 87 GLU AAA C 1
ATOM 678 O O . GLU A 1 87 ? 22.823 -22.522 -11.282 1.000 11.925 87 GLU AAA O 1
ATOM 684 N N . LEU A 1 88 ? 23.113 -23.784 -9.406 1.000 8.701 88 LEU AAA N 1
ATOM 685 C CA . LEU A 1 88 ? 23.982 -24.787 -10.085 1.000 9.012 88 LEU AAA CA 1
ATOM 686 C C . LEU A 1 88 ? 23.182 -25.942 -10.671 1.000 9.464 88 LEU AAA C 1
ATOM 687 O O . LEU A 1 88 ? 23.782 -26.795 -11.326 1.000 9.754 88 LEU AAA O 1
ATOM 692 N N . ALA A 1 89 ? 21.890 -25.984 -10.472 1.000 9.238 89 ALA AAA N 1
ATOM 693 C CA . ALA A 1 89 ? 21.008 -27.081 -10.932 1.000 10.196 89 ALA AAA CA 1
ATOM 694 C C . ALA A 1 89 ? 21.555 -28.394 -10.357 1.000 9.251 89 ALA AAA C 1
ATOM 695 O O . ALA A 1 89 ? 21.701 -29.384 -11.111 1.000 11.586 89 ALA AAA O 1
ATOM 697 N N . LEU A 1 90 ? 21.828 -28.417 -9.059 1.000 8.688 90 LEU AAA N 1
ATOM 698 C CA . LEU A 1 90 ? 22.325 -29.605 -8.346 1.000 9.062 90 LEU AAA CA 1
ATOM 699 C C . LEU A 1 90 ? 21.344 -30.017 -7.254 1.000 9.704 90 LEU AAA C 1
ATOM 700 O O . LEU A 1 90 ? 20.740 -29.144 -6.606 1.000 9.754 90 LEU AAA O 1
ATOM 705 N N . GLY A 1 91 ? 21.236 -31.316 -7.038 1.000 9.127 91 GLY AAA N 1
ATOM 706 C CA . GLY A 1 91 ? 20.461 -31.798 -5.890 1.000 9.075 91 GLY AAA CA 1
ATOM 707 C C . GLY A 1 91 ? 21.226 -31.557 -4.593 1.000 8.043 91 GLY AAA C 1
ATOM 708 O O . GLY A 1 91 ? 22.445 -31.412 -4.592 1.000 8.038 91 GLY AAA O 1
ATOM 709 N N A GLN A 1 92 ? 20.488 -31.564 -3.483 0.500 8.438 92 GLN AAA N 1
ATOM 710 N N B GLN A 1 92 ? 20.505 -31.604 -3.466 0.500 8.438 92 GLN AAA N 1
ATOM 711 C CA A GLN A 1 92 ? 21.117 -31.300 -2.162 0.500 8.514 92 GLN AAA CA 1
ATOM 712 C CA B GLN A 1 92 ? 21.132 -31.317 -2.146 0.500 8.514 92 GLN AAA CA 1
ATOM 713 C C A GLN A 1 92 ? 22.115 -32.399 -1.787 0.500 8.451 92 GLN AAA C 1
ATOM 714 C C B GLN A 1 92 ? 22.173 -32.391 -1.806 0.500 8.451 92 GLN AAA C 1
ATOM 715 O O A GLN A 1 92 ? 22.976 -32.108 -0.921 0.500 9.920 92 GLN AAA O 1
ATOM 716 O O B GLN A 1 92 ? 23.238 -32.003 -1.286 0.500 9.920 92 GLN AAA O 1
ATOM 727 N N . ASP A 1 93 ? 22.020 -33.593 -2.376 1.000 8.733 93 ASP AAA N 1
ATOM 728 C CA . ASP A 1 93 ? 23.018 -34.664 -2.131 1.000 9.649 93 ASP AAA CA 1
ATOM 729 C C . ASP A 1 93 ? 24.370 -34.352 -2.782 1.000 8.875 93 ASP AAA C 1
ATOM 730 O O . ASP A 1 93 ? 25.322 -35.088 -2.509 1.000 10.825 93 ASP AAA O 1
ATOM 735 N N . ARG A 1 94 ? 24.419 -33.331 -3.654 1.000 7.325 94 ARG AAA N 1
ATOM 736 C CA . ARG A 1 94 ? 25.650 -33.072 -4.452 1.000 7.648 94 ARG AAA CA 1
ATOM 737 C C . ARG A 1 94 ? 26.376 -31.802 -3.979 1.000 7.506 94 ARG AAA C 1
ATOM 738 O O . ARG A 1 94 ? 27.268 -31.341 -4.697 1.000 7.501 94 ARG AAA O 1
ATOM 746 N N . ILE A 1 95 ? 26.062 -31.293 -2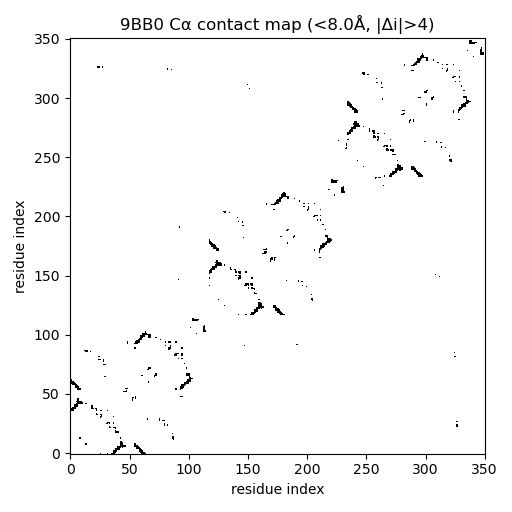.770 1.000 7.471 95 ILE AAA N 1
ATOM 747 C CA . ILE A 1 95 ? 26.734 -30.114 -2.237 1.000 6.905 95 ILE AAA CA 1
ATOM 748 C C . ILE A 1 95 ? 27.127 -30.415 -0.790 1.000 6.703 95 ILE AAA C 1
ATOM 749 O O . ILE A 1 95 ? 26.331 -31.020 -0.041 1.000 6.822 95 ILE AAA O 1
ATOM 754 N N . LEU A 1 96 ? 28.325 -29.957 -0.375 1.000 6.775 96 LEU AAA N 1
ATOM 755 C CA . LEU A 1 96 ? 28.723 -29.940 1.047 1.000 6.753 96 LEU AAA CA 1
ATOM 756 C C . LEU A 1 96 ? 29.321 -28.581 1.340 1.000 6.978 96 LEU AAA C 1
ATOM 757 O O . LEU A 1 96 ? 29.910 -27.930 0.449 1.000 7.826 96 LEU AAA O 1
ATOM 762 N N . ILE A 1 97 ? 29.220 -28.202 2.635 1.000 6.972 97 ILE AAA N 1
ATOM 763 C CA . ILE A 1 97 ? 29.758 -26.890 3.071 1.000 6.603 97 ILE AAA CA 1
ATOM 764 C C . ILE A 1 97 ? 30.674 -27.125 4.273 1.000 8.064 97 ILE AAA C 1
ATOM 765 O O . ILE A 1 97 ? 30.378 -28.032 5.106 1.000 7.053 97 ILE AAA O 1
ATOM 770 N N . ARG A 1 98 ? 31.760 -26.376 4.369 1.000 8.565 98 ARG AAA N 1
ATOM 771 C CA . ARG A 1 98 ? 32.553 -26.362 5.630 1.000 9.155 98 ARG AAA CA 1
ATOM 772 C C . ARG A 1 98 ? 32.582 -24.916 6.133 1.000 7.549 98 ARG AAA C 1
ATOM 773 O O . ARG A 1 98 ? 32.751 -23.968 5.308 1.000 7.997 98 ARG AAA O 1
ATOM 781 N N . PHE A 1 99 ? 32.486 -24.781 7.456 1.000 7.259 99 PHE AAA N 1
ATOM 782 C CA . PHE A 1 99 ? 32.505 -23.448 8.109 1.000 6.836 99 PHE 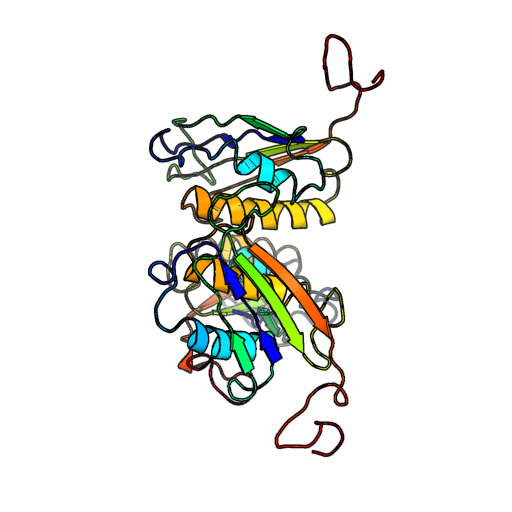AAA CA 1
ATOM 783 C C . PHE A 1 99 ? 33.789 -23.291 8.932 1.000 7.676 99 PHE AAA C 1
ATOM 784 O O . PHE A 1 99 ? 34.133 -24.216 9.724 1.000 6.720 99 PHE AAA O 1
ATOM 792 N N . PHE A 1 100 ? 34.425 -22.123 8.842 1.000 6.955 100 PHE AAA N 1
ATOM 793 C CA . PHE A 1 100 ? 35.730 -21.882 9.495 1.000 6.598 100 PHE AAA CA 1
ATOM 794 C C . PHE A 1 100 ? 35.713 -20.527 10.202 1.000 7.346 100 PHE AAA C 1
ATOM 795 O O . PHE A 1 100 ? 35.827 -19.476 9.519 1.000 8.572 100 PHE AAA O 1
ATOM 803 N N . PRO A 1 101 ? 35.596 -20.465 11.523 1.000 7.360 101 PRO AAA N 1
ATOM 804 C CA . PRO A 1 101 ? 35.773 -19.192 12.223 1.000 7.120 101 PRO AAA CA 1
ATOM 805 C C . PRO A 1 101 ? 37.183 -18.618 11.971 1.000 7.698 101 PRO AAA C 1
ATOM 806 O O . PRO A 1 101 ? 38.155 -19.340 11.937 1.000 9.020 101 PRO AAA O 1
ATOM 810 N N . LEU A 1 102 ? 37.210 -17.279 11.896 1.000 7.330 102 LEU AAA N 1
ATOM 811 C CA . LEU A 1 102 ? 38.496 -16.559 11.809 1.000 7.417 102 LEU AAA CA 1
ATOM 812 C C . LEU A 1 102 ? 38.608 -15.535 12.930 1.000 7.582 102 LEU AAA C 1
ATOM 813 O O . LEU A 1 102 ? 37.555 -15.073 13.450 1.000 8.285 102 LEU AAA O 1
ATOM 818 N N A GLU A 1 103 ? 39.841 -15.159 13.267 0.500 7.804 103 GLU AAA N 1
ATOM 819 N N B GLU A 1 103 ? 39.842 -15.161 13.270 0.500 7.825 103 GLU AAA N 1
ATOM 820 C CA A GLU A 1 103 ? 40.056 -14.084 14.268 0.500 7.854 103 GLU AAA CA 1
ATOM 821 C CA B GLU A 1 103 ? 40.058 -14.091 14.276 0.500 7.922 103 GLU AAA CA 1
ATOM 822 C C A GLU A 1 103 ? 40.660 -12.881 13.539 0.500 7.756 103 GLU AAA C 1
ATOM 823 C C B GLU A 1 103 ? 40.659 -12.885 13.540 0.500 7.732 103 GLU AAA C 1
ATOM 824 O O A GLU A 1 103 ? 41.248 -13.081 12.437 0.500 7.717 103 GLU AAA O 1
ATOM 825 O O B GLU A 1 103 ? 41.245 -13.085 12.437 0.500 7.725 103 GLU AAA O 1
ATOM 836 N N A SER A 1 104 ? 40.626 -11.698 14.120 0.500 7.472 104 SER AAA N 1
ATOM 837 N N B SER A 1 104 ? 40.626 -11.700 14.120 0.500 7.760 104 SER AAA N 1
ATOM 838 C CA A SER A 1 104 ? 41.056 -10.454 13.443 0.500 7.831 104 SER AAA CA 1
ATOM 839 C CA B SER A 1 104 ? 41.054 -10.455 13.441 0.500 7.685 104 SER AAA CA 1
ATOM 840 C C A SER A 1 104 ? 42.544 -10.517 13.080 0.500 7.312 104 SER AAA C 1
ATOM 841 C C B SER A 1 104 ? 42.543 -10.515 13.081 0.500 7.208 104 SER AAA C 1
ATOM 842 O O A SER A 1 104 ? 42.936 -9.874 12.074 0.500 7.601 104 SER AAA O 1
ATOM 843 O O B SER A 1 104 ? 42.935 -9.874 12.074 0.500 7.809 104 SER AAA O 1
ATOM 848 N N . TRP A 1 105 ? 43.367 -11.166 13.917 1.000 6.827 105 TRP AAA N 1
ATOM 849 C CA . TRP A 1 105 ? 44.826 -11.218 13.673 1.000 7.793 105 TRP AAA CA 1
ATOM 850 C C . TRP A 1 105 ? 45.173 -12.094 12.465 1.000 7.083 105 TRP AAA C 1
ATOM 851 O O . TRP A 1 105 ? 46.339 -12.092 12.062 1.000 7.027 105 TRP AAA O 1
ATOM 862 N N . GLN A 1 106 ? 44.203 -12.881 11.973 1.000 7.740 106 GLN AAA N 1
ATOM 863 C CA . GLN A 1 106 ? 44.430 -13.747 10.805 1.000 10.085 106 GLN AAA CA 1
ATOM 864 C C . GLN A 1 106 ? 44.152 -13.019 9.498 1.000 9.298 106 GLN AAA C 1
ATOM 865 O O . GLN A 1 106 ? 44.472 -13.630 8.428 1.000 8.438 106 GLN AAA O 1
ATOM 871 N N . ILE A 1 107 ? 43.535 -11.852 9.503 1.000 7.564 107 ILE AAA N 1
ATOM 872 C CA . ILE A 1 107 ? 43.098 -11.220 8.234 1.000 7.997 107 ILE AAA CA 1
ATOM 873 C C . ILE A 1 107 ? 44.010 -10.056 7.890 1.000 8.048 107 ILE AAA C 1
ATOM 874 O O . ILE A 1 107 ? 43.976 -9.012 8.603 1.000 7.551 107 ILE AAA O 1
ATOM 879 N N . GLY A 1 108 ? 44.785 -10.253 6.804 1.000 7.888 108 GLY AAA N 1
ATOM 880 C CA . GLY A 1 108 ? 45.657 -9.183 6.286 1.000 7.512 108 GLY AAA CA 1
ATOM 881 C C . GLY A 1 108 ? 44.893 -8.301 5.321 1.000 7.738 108 GLY AAA C 1
ATOM 882 O O . GLY A 1 108 ? 44.360 -8.841 4.303 1.000 7.551 108 GLY AAA O 1
ATOM 883 N N . LYS A 1 109 ? 44.847 -7.005 5.581 1.000 7.604 109 LYS AAA N 1
ATOM 884 C CA . LYS A 1 109 ? 44.069 -6.060 4.754 1.000 7.580 109 LYS AAA CA 1
ATOM 885 C C . LYS A 1 109 ? 44.887 -4.784 4.710 1.000 6.885 109 LYS AAA C 1
ATOM 886 O O . LYS A 1 109 ? 45.464 -4.421 5.773 1.000 7.093 109 LYS AAA O 1
ATOM 892 N N . ILE A 1 110 ? 44.985 -4.176 3.525 1.000 7.040 110 ILE AAA N 1
ATOM 893 C CA . ILE A 1 110 ? 45.705 -2.879 3.358 1.000 7.688 110 ILE AAA CA 1
ATOM 894 C C . ILE A 1 110 ? 47.058 -2.877 4.080 1.000 7.530 110 ILE AAA C 1
ATOM 895 O O . ILE A 1 110 ? 47.440 -1.843 4.637 1.000 8.185 110 ILE AAA O 1
ATOM 900 N N . GLY A 1 111 ? 47.806 -3.978 3.998 1.000 7.459 111 GLY AAA N 1
ATOM 901 C CA . GLY A 1 111 ? 49.183 -3.977 4.520 1.000 7.394 111 GLY AAA CA 1
ATOM 902 C C . GLY A 1 111 ? 49.301 -4.074 6.008 1.000 7.240 111 GLY AAA C 1
ATOM 903 O O . GLY A 1 111 ? 50.410 -3.884 6.515 1.000 9.127 111 GLY AAA O 1
ATOM 904 N N . THR A 1 112 ? 48.203 -4.352 6.717 1.000 7.015 112 THR AAA N 1
ATOM 905 C CA . THR A 1 112 ? 48.247 -4.604 8.146 1.000 7.234 112 THR AAA CA 1
ATOM 906 C C . THR A 1 112 ? 47.307 -5.784 8.436 1.000 7.190 112 THR AAA C 1
ATOM 907 O O . THR A 1 112 ? 47.065 -6.602 7.511 1.000 7.332 112 THR AAA O 1
ATOM 911 N N . VAL A 1 113 ? 46.883 -5.937 9.705 1.000 7.599 113 VAL AAA N 1
ATOM 912 C CA . VAL A 1 113 ? 45.847 -6.953 10.002 1.000 7.114 113 VAL AAA CA 1
ATOM 913 C C . VAL A 1 113 ? 44.648 -6.261 10.635 1.000 8.025 113 VAL AAA C 1
ATOM 914 O O . VAL A 1 113 ? 44.810 -5.136 11.193 1.000 7.548 113 VAL AAA O 1
ATOM 918 N N . MET A 1 114 ? 43.507 -6.927 10.613 1.000 7.430 114 MET AAA N 1
ATOM 919 C CA . MET A 1 114 ? 42.236 -6.316 11.088 1.000 7.393 114 MET AAA CA 1
ATOM 920 C C . MET A 1 114 ? 42.277 -5.964 12.571 1.000 7.969 114 MET AAA C 1
ATOM 921 O O . MET A 1 114 ? 41.495 -5.090 12.990 1.000 8.814 114 MET AAA O 1
ATOM 926 N N . THR A 1 115 ? 43.133 -6.619 13.370 1.000 7.770 115 THR AAA N 1
ATOM 927 C CA . THR A 1 115 ? 43.284 -6.256 14.805 1.000 9.080 115 THR AAA CA 1
ATOM 928 C C . THR A 1 115 ? 43.501 -4.748 14.934 1.000 8.793 115 THR AAA C 1
ATOM 929 O O . THR A 1 115 ? 43.053 -4.190 15.972 1.000 10.172 115 THR AAA O 1
ATOM 933 N N . PHE A 1 116 ? 44.209 -4.106 14.000 1.000 8.183 116 PHE AAA N 1
ATOM 934 C CA . PHE A 1 116 ? 44.580 -2.683 14.110 1.000 9.499 116 PHE AAA CA 1
ATOM 935 C C . PHE A 1 116 ? 43.700 -1.765 13.246 1.000 10.449 116 PHE AAA C 1
ATOM 936 O O . PHE A 1 116 ? 44.082 -0.612 13.050 1.000 14.244 116 PHE AAA O 1
ATOM 944 N N . LEU A 1 117 ? 42.559 -2.254 12.788 1.000 9.601 117 LEU AAA N 1
ATOM 945 C CA . LEU A 1 117 ? 41.685 -1.439 11.907 1.000 10.685 117 LEU AAA CA 1
ATOM 946 C C . LEU A 1 117 ? 40.311 -1.206 12.560 1.000 11.467 117 LEU AAA C 1
ATOM 947 O O . LEU A 1 117 ? 39.551 -0.418 11.994 1.000 12.167 117 LEU AAA O 1
ATOM 953 N N . PRO B 1 1 ? 5.779 -34.605 4.694 1.000 10.080 1 PRO BBB N 1
ATOM 954 C CA . PRO B 1 1 ? 6.099 -36.032 4.876 1.000 8.914 1 PRO BBB CA 1
ATOM 955 C C . PRO B 1 1 ? 5.412 -36.609 6.106 1.000 7.927 1 PRO BBB C 1
ATOM 956 O O . PRO B 1 1 ? 5.137 -35.836 7.038 1.000 8.477 1 PRO BBB O 1
ATOM 960 N N . PHE B 1 2 ? 5.142 -37.893 6.085 1.000 7.549 2 PHE BBB N 1
ATOM 961 C CA . PHE B 1 2 ? 4.503 -38.614 7.225 1.000 7.061 2 PHE BBB CA 1
ATOM 962 C C . PHE B 1 2 ? 5.435 -39.737 7.610 1.000 7.875 2 PHE BBB C 1
ATOM 963 O O . PHE B 1 2 ? 5.728 -40.639 6.795 1.000 9.048 2 PHE BBB O 1
ATOM 971 N N . LEU B 1 3 ? 5.922 -39.677 8.879 1.000 7.111 3 LEU BBB N 1
ATOM 972 C CA . LEU B 1 3 ? 6.843 -40.729 9.387 1.000 7.954 3 LEU BBB CA 1
ATOM 973 C C . LEU B 1 3 ? 6.122 -41.473 10.506 1.000 9.297 3 LEU BBB C 1
ATOM 974 O O . LEU B 1 3 ? 5.518 -40.775 11.384 1.000 8.214 3 LEU BBB O 1
ATOM 979 N N A GLU B 1 4 ? 6.189 -42.775 10.504 0.500 8.240 4 GLU BBB N 1
ATOM 980 N N B GLU B 1 4 ? 6.190 -42.775 10.505 0.500 8.050 4 GLU BBB N 1
ATOM 981 C CA A GLU B 1 4 ? 5.595 -43.569 11.610 0.500 7.514 4 GLU BBB CA 1
ATOM 982 C CA B GLU B 1 4 ? 5.592 -43.568 11.610 0.500 12.223 4 GLU BBB CA 1
ATOM 983 C C A GLU B 1 4 ? 6.623 -44.562 12.136 0.500 261.323 4 GLU BBB C 1
ATOM 984 C C B GLU B 1 4 ? 6.735 -44.451 12.098 0.500 90.671 4 GLU BBB C 1
ATOM 985 O O A GLU B 1 4 ? 7.061 -45.434 11.372 0.500 273.254 4 GLU BBB O 1
ATOM 986 O O B GLU B 1 4 ? 7.436 -45.042 11.263 0.500 120.793 4 GLU BBB O 1
ATOM 997 N N . LEU B 1 5 ? 6.971 -44.465 13.416 1.000 8.095 5 LEU BBB N 1
ATOM 998 C CA . LEU B 1 5 ? 8.064 -45.289 13.964 1.000 8.111 5 LEU BBB CA 1
ATOM 999 C C . LEU B 1 5 ? 7.490 -46.237 15.010 1.000 8.727 5 LEU BBB C 1
ATOM 1000 O O . LEU B 1 5 ? 7.016 -45.729 16.082 1.000 8.464 5 LEU BBB O 1
ATOM 1005 N N . ASP B 1 6 ? 7.494 -47.534 14.749 1.000 8.000 6 ASP BBB N 1
ATOM 1006 C CA . ASP B 1 6 ? 7.053 -48.555 15.719 1.000 7.838 6 ASP BBB CA 1
ATOM 1007 C C . ASP B 1 6 ? 8.302 -49.082 16.415 1.000 7.668 6 ASP BBB C 1
ATOM 1008 O O . ASP B 1 6 ? 9.315 -49.373 15.720 1.000 7.414 6 ASP BBB O 1
ATOM 1013 N N . THR B 1 7 ? 8.241 -49.248 17.758 1.000 7.634 7 THR BBB N 1
ATOM 1014 C CA . THR B 1 7 ? 9.401 -49.875 18.408 1.000 7.644 7 THR BBB CA 1
ATOM 1015 C C . THR B 1 7 ? 8.972 -50.718 19.608 1.000 7.306 7 THR BBB C 1
ATOM 1016 O O . THR B 1 7 ? 7.925 -50.420 20.235 1.000 7.753 7 THR BBB O 1
ATOM 1020 N N . ASN B 1 8 ? 9.767 -51.741 19.908 1.000 9.033 8 ASN BBB N 1
ATOM 1021 C CA . ASN B 1 8 ? 9.569 -52.563 21.109 1.000 8.861 8 ASN BBB CA 1
ATOM 1022 C C . ASN B 1 8 ? 10.379 -51.954 22.243 1.000 9.570 8 ASN BBB C 1
ATOM 1023 O O . ASN B 1 8 ? 10.344 -52.535 23.384 1.000 10.030 8 ASN BBB O 1
ATOM 1028 N N . LEU B 1 9 ? 11.116 -50.876 22.043 1.000 10.879 9 LEU BBB N 1
ATOM 1029 C CA . LEU B 1 9 ? 11.696 -50.183 23.202 1.000 8.785 9 LEU BBB CA 1
ATOM 1030 C C . LEU B 1 9 ? 10.530 -49.621 23.995 1.000 9.883 9 LEU BBB C 1
ATOM 1031 O O . LEU B 1 9 ? 9.609 -49.026 23.423 1.000 8.535 9 LEU BBB O 1
ATOM 1036 N N A PRO B 1 10 ? 10.556 -49.705 25.348 0.500 12.030 10 PRO BBB N 1
ATOM 1037 N N B PRO B 1 10 ? 10.556 -49.707 25.349 0.500 11.415 10 PRO BBB N 1
ATOM 1038 C CA A PRO B 1 10 ? 9.506 -49.087 26.135 0.500 14.399 10 PRO BBB CA 1
ATOM 1039 C CA B PRO B 1 10 ? 9.508 -49.089 26.139 0.500 12.296 10 PRO BBB CA 1
ATOM 1040 C C A PRO B 1 10 ? 9.636 -47.571 25.956 0.500 11.525 10 PRO BBB C 1
ATOM 1041 C C B PRO B 1 10 ? 9.635 -47.572 25.955 0.500 11.267 10 PRO BBB C 1
ATOM 1042 O O A PRO B 1 10 ? 10.708 -47.089 25.634 0.500 10.988 10 PRO BBB O 1
ATOM 1043 O O B PRO B 1 10 ? 10.708 -47.091 25.636 0.500 10.980 10 PRO BBB O 1
ATOM 1050 N N . ALA B 1 11 ? 8.557 -46.843 26.239 1.000 10.404 11 ALA BBB N 1
ATOM 1051 C CA . ALA B 1 11 ? 8.590 -45.373 26.131 1.000 10.996 11 ALA BBB CA 1
ATOM 1052 C C . ALA B 1 11 ? 9.786 -44.788 26.884 1.000 12.149 11 ALA BBB C 1
ATOM 1053 O O . ALA B 1 11 ? 10.352 -43.800 26.435 1.000 11.438 11 ALA BBB O 1
ATOM 1055 N N . ASN B 1 12 ? 10.112 -45.343 28.075 1.000 10.822 12 ASN BBB N 1
ATOM 1056 C CA . ASN B 1 12 ? 11.209 -44.750 28.876 1.000 10.817 12 ASN BBB CA 1
ATOM 1057 C C . ASN B 1 12 ? 12.606 -45.095 28.351 1.000 10.914 12 ASN BBB C 1
ATOM 1058 O O . ASN B 1 12 ? 13.604 -44.683 28.993 1.000 13.209 12 ASN BBB O 1
ATOM 1063 N N . ARG B 1 13 ? 12.707 -45.767 27.192 1.000 9.785 13 ARG BBB N 1
ATOM 1064 C CA . ARG B 1 13 ? 14.015 -46.021 26.521 1.000 9.933 13 ARG BBB CA 1
ATOM 1065 C C . ARG B 1 13 ? 13.988 -45.335 25.154 1.000 10.120 13 ARG BBB C 1
ATOM 1066 O O . ARG B 1 13 ? 14.894 -45.594 24.341 1.000 12.991 13 ARG BBB O 1
ATOM 1074 N N . VAL B 1 14 ? 12.988 -44.508 24.900 1.000 9.256 14 VAL BBB N 1
ATOM 1075 C CA . VAL B 1 14 ? 12.976 -43.673 23.670 1.000 9.804 14 VAL BBB CA 1
ATOM 1076 C C . VAL B 1 14 ? 13.317 -42.255 24.135 1.000 9.327 14 VAL BBB C 1
ATOM 1077 O O . VAL B 1 14 ? 12.546 -41.734 24.990 1.000 10.862 14 VAL BBB O 1
ATOM 1081 N N A PRO B 1 15 ? 14.484 -41.662 23.785 0.500 10.509 15 PRO BBB N 1
ATOM 1082 N N B PRO B 1 15 ? 14.485 -41.664 23.784 0.500 10.530 15 PRO BBB N 1
ATOM 1083 C CA A PRO B 1 15 ? 14.854 -40.354 24.329 0.500 10.964 15 PRO BBB CA 1
ATOM 1084 C CA B PRO B 1 15 ? 14.855 -40.355 24.327 0.500 11.007 15 PRO BBB CA 1
ATOM 1085 C C A PRO B 1 15 ? 13.775 -39.279 24.269 0.500 11.212 15 PRO BBB C 1
ATOM 1086 C C B PRO B 1 15 ? 13.777 -39.278 24.267 0.500 11.257 15 PRO BBB C 1
ATOM 1087 O O A PRO B 1 15 ? 13.120 -39.142 23.228 0.500 11.183 15 PRO BBB O 1
ATOM 1088 O O B PRO B 1 15 ? 13.115 -39.143 23.229 0.500 11.230 15 PRO BBB O 1
ATOM 1095 N N . ALA B 1 16 ? 13.627 -38.521 25.361 1.000 12.133 16 ALA BBB N 1
ATOM 1096 C CA . ALA B 1 16 ? 12.659 -37.427 25.366 1.000 14.718 16 ALA BBB CA 1
ATOM 1097 C C . ALA B 1 16 ? 12.909 -36.518 24.151 1.000 11.833 16 ALA BBB C 1
ATOM 1098 O O . ALA B 1 16 ? 14.061 -36.182 23.884 1.000 11.849 16 ALA BBB O 1
ATOM 1100 N N . GLY B 1 17 ? 11.819 -36.120 23.536 1.000 11.807 17 GLY BBB N 1
ATOM 1101 C CA . GLY B 1 17 ? 11.880 -35.196 22.370 1.000 12.051 17 GLY BBB CA 1
ATOM 1102 C C . GLY B 1 17 ? 12.277 -35.824 21.035 1.000 11.496 17 GLY BBB C 1
ATOM 1103 O O . GLY B 1 17 ? 12.432 -35.088 20.053 1.000 11.607 17 GLY BBB O 1
ATOM 1104 N N . LEU B 1 18 ? 12.348 -37.140 20.977 1.000 10.501 18 LEU BBB N 1
ATOM 1105 C CA . LEU B 1 18 ? 12.730 -37.780 19.693 1.000 9.878 18 LEU BBB CA 1
ATOM 1106 C C . LEU B 1 18 ? 11.810 -37.336 18.554 1.000 9.988 18 LEU BBB C 1
ATOM 1107 O O . LEU B 1 18 ? 12.302 -37.090 17.444 1.000 10.214 18 LEU BBB O 1
ATOM 1112 N N . GLU B 1 19 ? 10.508 -37.234 18.809 1.000 10.106 19 GLU BBB N 1
ATOM 1113 C CA . GLU B 1 19 ? 9.583 -36.923 17.682 1.000 10.322 19 GLU BBB CA 1
ATOM 1114 C C . GLU B 1 19 ? 9.909 -35.539 17.116 1.000 10.735 19 GLU BBB C 1
ATOM 1115 O O . GLU B 1 19 ? 9.832 -35.357 15.889 1.000 12.104 19 GLU BBB O 1
ATOM 1121 N N A LYS B 1 20 ? 10.382 -34.629 17.972 0.500 11.944 20 LYS BBB N 1
ATOM 1122 N N B LYS B 1 20 ? 10.382 -34.629 17.972 0.500 11.749 20 LYS BBB N 1
ATOM 1123 C CA A LYS B 1 20 ? 10.741 -33.267 17.517 0.500 12.157 20 LYS BBB CA 1
ATOM 1124 C CA B LYS B 1 20 ? 10.741 -33.266 17.519 0.500 12.038 20 LYS BBB CA 1
ATOM 1125 C C A LYS B 1 20 ? 12.046 -33.322 16.706 0.500 12.336 20 LYS BBB C 1
ATOM 1126 C C B LYS B 1 20 ? 12.044 -33.324 16.706 0.500 11.859 20 LYS BBB C 1
ATOM 1127 O O A LYS B 1 20 ? 12.127 -32.691 15.632 0.500 12.917 20 LYS BBB O 1
ATOM 1128 O O B LYS B 1 20 ? 12.129 -32.689 15.636 0.500 12.670 20 LYS BBB O 1
ATOM 1133 N N . ARG B 1 21 ? 13.074 -33.962 17.254 1.000 10.662 21 ARG BBB N 1
ATOM 1134 C CA . ARG B 1 21 ? 14.367 -34.055 16.522 1.000 10.122 21 ARG BBB CA 1
ATOM 1135 C C . ARG B 1 21 ? 14.213 -34.846 15.220 1.000 10.296 21 ARG BBB C 1
ATOM 1136 O O . ARG B 1 21 ? 14.910 -34.477 14.224 1.000 10.572 21 ARG BBB O 1
ATOM 1144 N N . LEU B 1 22 ? 13.382 -35.879 15.180 1.000 11.009 22 LEU BBB N 1
ATOM 1145 C CA . LEU B 1 22 ? 13.184 -36.712 13.974 1.000 10.199 22 LEU BBB CA 1
ATOM 1146 C C . LEU B 1 22 ? 12.446 -35.848 12.959 1.000 9.833 22 LEU BBB C 1
ATOM 1147 O O . LEU B 1 22 ? 12.736 -35.961 11.716 1.000 10.046 22 LEU BBB O 1
ATOM 1152 N N A CYS B 1 23 ? 11.581 -34.954 13.425 0.500 12.136 23 CYS BBB N 1
ATOM 1153 N N B CYS B 1 23 ? 11.572 -34.955 13.424 0.500 12.344 23 CYS BBB N 1
ATOM 1154 C CA A CYS B 1 23 ? 10.888 -34.033 12.497 0.500 11.507 23 CYS BBB CA 1
ATOM 1155 C CA B CYS B 1 23 ? 10.880 -34.019 12.497 0.500 12.775 23 CYS BBB CA 1
ATOM 1156 C C A CYS B 1 23 ? 11.912 -33.138 11.778 0.500 10.859 23 CYS BBB C 1
ATOM 1157 C C B CYS B 1 23 ? 11.932 -33.166 11.774 0.500 10.993 23 CYS BBB C 1
ATOM 1158 O O A CYS B 1 23 ? 11.853 -33.035 10.535 0.500 11.133 23 CYS BBB O 1
ATOM 1159 O O B CYS B 1 23 ? 11.852 -33.035 10.535 0.500 11.267 23 CYS BBB O 1
ATOM 1164 N N . ALA B 1 24 ? 12.841 -32.528 12.519 1.000 10.820 24 ALA BBB N 1
ATOM 1165 C CA . ALA B 1 24 ? 13.855 -31.642 11.907 1.000 11.225 24 ALA BBB CA 1
ATOM 1166 C C . ALA B 1 24 ? 14.777 -32.447 10.987 1.000 9.262 24 ALA BBB C 1
ATOM 1167 O O . ALA B 1 24 ? 15.108 -31.958 9.892 1.000 10.104 24 ALA BBB O 1
ATOM 1169 N N . ALA B 1 25 ? 15.173 -33.631 11.386 1.000 8.435 25 ALA BBB N 1
ATOM 1170 C CA . ALA B 1 25 ? 16.061 -34.465 10.550 1.000 8.072 25 ALA BBB CA 1
ATOM 1171 C C . ALA B 1 25 ? 15.342 -34.803 9.248 1.000 7.793 25 ALA BBB C 1
ATOM 1172 O O . ALA B 1 25 ? 15.956 -34.706 8.146 1.000 7.838 25 ALA BBB O 1
ATOM 1174 N N . ALA B 1 26 ? 14.078 -35.200 9.336 1.000 8.069 26 ALA BBB N 1
ATOM 1175 C CA . ALA B 1 26 ? 13.341 -35.624 8.125 1.000 8.093 26 ALA BBB CA 1
ATOM 1176 C C . ALA B 1 26 ? 13.155 -34.433 7.195 1.000 8.075 26 ALA BBB C 1
ATOM 1177 O O . ALA B 1 26 ? 13.229 -34.648 5.949 1.000 8.409 26 ALA BBB O 1
ATOM 1179 N N . ALA B 1 27 ? 12.968 -33.221 7.721 1.000 8.156 27 ALA BBB N 1
ATOM 1180 C CA . ALA B 1 27 ? 12.843 -32.029 6.853 1.000 8.567 27 ALA BBB CA 1
ATOM 1181 C C . ALA B 1 27 ? 14.139 -31.863 6.042 1.000 8.017 27 ALA BBB C 1
ATOM 1182 O O . ALA B 1 27 ? 14.069 -31.652 4.809 1.000 8.893 27 ALA BBB O 1
ATOM 1184 N N . SER B 1 28 ? 15.293 -32.009 6.685 1.000 8.288 28 SER BBB N 1
ATOM 1185 C CA . SER B 1 28 ? 16.583 -31.873 5.970 1.000 8.093 28 SER BBB CA 1
ATOM 1186 C C . SER B 1 28 ? 16.762 -33.033 4.992 1.000 7.382 28 SER BBB C 1
ATOM 1187 O O . SER B 1 28 ? 17.151 -32.779 3.807 1.000 8.222 28 SER BBB O 1
ATOM 1190 N N . ILE B 1 29 ? 16.517 -34.266 5.425 1.000 7.135 29 ILE BBB N 1
ATOM 1191 C CA . ILE B 1 29 ? 16.820 -35.438 4.565 1.000 7.475 29 ILE BBB CA 1
ATOM 1192 C C . ILE B 1 29 ? 15.935 -35.424 3.315 1.000 7.564 29 ILE BBB C 1
ATOM 1193 O O . ILE B 1 29 ? 16.446 -35.729 2.201 1.000 8.162 29 ILE BBB O 1
ATOM 1198 N N . LEU B 1 30 ? 14.650 -35.125 3.504 1.000 7.675 30 LEU BBB N 1
ATOM 1199 C CA . LEU B 1 30 ? 13.682 -35.178 2.389 1.000 8.162 30 LEU BBB CA 1
ATOM 1200 C C . LEU B 1 30 ? 13.598 -33.840 1.628 1.000 8.875 30 LEU BBB C 1
ATOM 1201 O O . LEU B 1 30 ? 12.922 -33.816 0.559 1.000 10.714 30 LEU BBB O 1
ATOM 1206 N N . GLY B 1 31 ? 14.240 -32.780 2.107 1.000 9.220 31 GLY BBB N 1
ATOM 1207 C CA . GLY B 1 31 ? 14.196 -31.497 1.383 1.000 10.199 31 GLY BBB CA 1
ATOM 1208 C C . GLY B 1 31 ? 12.809 -30.878 1.453 1.000 11.049 31 GLY BBB C 1
ATOM 1209 O O . GLY B 1 31 ? 12.364 -30.266 0.452 1.000 15.102 31 GLY BBB O 1
ATOM 1210 N N . LYS B 1 32 ? 12.156 -30.946 2.622 1.000 9.980 32 LYS BBB N 1
ATOM 1211 C CA . LYS B 1 32 ? 10.769 -30.451 2.737 1.000 11.607 32 LYS BBB CA 1
ATOM 1212 C C . LYS B 1 32 ? 10.718 -29.551 3.974 1.000 10.957 32 LYS BBB C 1
ATOM 1213 O O . LYS B 1 32 ? 11.528 -29.733 4.884 1.000 11.801 32 LYS BBB O 1
ATOM 1219 N N . PRO B 1 33 ? 9.785 -28.599 4.053 1.000 13.254 33 PRO BBB N 1
ATOM 1220 C CA . PRO B 1 33 ? 9.731 -27.726 5.207 1.000 14.639 33 PRO BBB CA 1
ATOM 1221 C C . PRO B 1 33 ? 9.377 -28.484 6.507 1.000 12.199 33 PRO BBB C 1
ATOM 1222 O O . PRO B 1 33 ? 8.557 -29.334 6.481 1.000 11.712 33 PRO BBB O 1
ATOM 1226 N N . ALA B 1 34 ? 9.983 -28.092 7.634 1.000 14.499 34 ALA BBB N 1
ATOM 1227 C CA . ALA B 1 34 ? 9.756 -28.835 8.917 1.000 14.770 34 ALA BBB CA 1
ATOM 1228 C C . ALA B 1 34 ? 8.312 -28.707 9.399 1.000 12.428 34 ALA BBB C 1
ATOM 1229 O O . ALA B 1 34 ? 7.817 -29.634 10.019 1.000 12.765 34 ALA BBB O 1
ATOM 1231 N N . ASP B 1 35 ? 7.663 -27.608 9.042 1.000 12.015 35 ASP BBB N 1
ATOM 1232 C CA . ASP B 1 35 ? 6.228 -27.447 9.387 1.000 12.386 35 ASP BBB CA 1
ATOM 1233 C C . ASP B 1 35 ? 5.329 -28.306 8.494 1.000 11.765 35 ASP BBB C 1
ATOM 1234 O O . ASP B 1 35 ? 4.130 -28.206 8.637 1.000 14.310 35 ASP BBB O 1
ATOM 1239 N N . ARG B 1 36 ? 5.927 -29.107 7.602 1.000 10.420 36 ARG BBB N 1
ATOM 1240 C CA . ARG B 1 36 ? 5.116 -30.056 6.791 1.000 10.951 36 ARG BBB CA 1
ATOM 1241 C C . ARG B 1 36 ? 5.523 -31.495 7.130 1.000 10.433 36 ARG BBB C 1
ATOM 1242 O O . ARG B 1 36 ? 5.040 -32.413 6.482 1.000 11.959 36 ARG BBB O 1
ATOM 1250 N N . VAL B 1 37 ? 6.362 -31.645 8.166 1.000 9.241 37 VAL BBB N 1
ATOM 1251 C CA . VAL B 1 37 ? 6.778 -33.008 8.598 1.000 8.846 37 VAL BBB CA 1
ATOM 1252 C C . VAL B 1 37 ? 5.903 -33.467 9.756 1.000 8.475 37 VAL BBB C 1
ATOM 1253 O O . VAL B 1 37 ? 5.706 -32.691 10.748 1.000 10.341 37 VAL BBB O 1
ATOM 1257 N N . ASN B 1 38 ? 5.408 -34.684 9.670 1.000 7.504 38 ASN BBB N 1
ATOM 1258 C CA . ASN B 1 38 ? 4.563 -35.291 10.712 1.000 8.017 38 ASN BBB CA 1
ATOM 1259 C C . ASN B 1 38 ? 5.308 -36.532 11.167 1.000 7.848 38 ASN BBB C 1
ATOM 1260 O O . ASN B 1 38 ? 5.835 -37.303 10.316 1.000 8.727 38 ASN BBB O 1
ATOM 1265 N N . VAL B 1 39 ? 5.378 -36.715 12.483 1.000 7.088 39 VAL BBB N 1
ATOM 1266 C CA . VAL B 1 39 ? 6.080 -37.884 13.058 1.000 7.219 39 VAL BBB CA 1
ATOM 1267 C C . VAL B 1 39 ? 5.152 -38.538 14.085 1.000 8.972 39 VAL BBB C 1
ATOM 1268 O O . VAL B 1 39 ? 4.572 -37.806 14.935 1.000 8.905 39 VAL BBB O 1
ATOM 1272 N N . THR B 1 40 ? 4.999 -39.849 14.046 1.000 7.635 40 THR BBB N 1
ATOM 1273 C CA . THR B 1 40 ? 4.243 -40.593 15.067 1.000 7.754 40 THR BBB CA 1
ATOM 1274 C C . THR B 1 40 ? 5.156 -41.697 15.596 1.000 7.781 40 THR BBB C 1
ATOM 1275 O O . THR B 1 40 ? 5.674 -42.494 14.783 1.000 8.614 40 THR BBB O 1
ATOM 1279 N N . VAL B 1 41 ? 5.321 -41.748 16.921 1.000 7.548 41 VAL BBB N 1
ATOM 1280 C CA . VAL B 1 41 ? 6.154 -42.810 17.544 1.000 7.563 41 VAL BBB CA 1
ATOM 1281 C C . VAL B 1 41 ? 5.244 -43.689 18.390 1.000 8.227 41 VAL BBB C 1
ATOM 1282 O O . VAL B 1 41 ? 4.468 -43.132 19.211 1.000 8.364 41 VAL BBB O 1
ATOM 1286 N N . ARG B 1 42 ? 5.298 -44.999 18.174 1.000 6.998 42 ARG BBB N 1
ATOM 1287 C CA . ARG B 1 42 ? 4.461 -45.982 18.907 1.000 7.900 42 ARG BBB CA 1
ATOM 1288 C C . ARG B 1 42 ? 5.406 -46.938 19.643 1.000 8.315 42 ARG BBB C 1
ATOM 1289 O O . ARG B 1 42 ? 5.913 -47.906 19.029 1.000 8.104 42 ARG BBB O 1
ATOM 1297 N N . PRO B 1 43 ? 5.740 -46.655 20.912 1.000 8.807 43 PRO BBB N 1
ATOM 1298 C CA . PRO B 1 43 ? 6.677 -47.492 21.640 1.000 8.389 43 PRO BBB CA 1
ATOM 1299 C C . PRO B 1 43 ? 5.973 -48.589 22.451 1.000 8.651 43 PRO BBB C 1
ATOM 1300 O O . PRO B 1 43 ? 4.763 -48.681 22.472 1.000 8.742 43 PRO BBB O 1
ATOM 1304 N N . GLY B 1 44 ? 6.793 -49.450 23.078 1.000 8.217 44 GLY BBB N 1
ATOM 1305 C CA . GLY B 1 44 ? 6.237 -50.492 23.969 1.000 8.988 44 GLY BBB CA 1
ATOM 1306 C C . GLY B 1 44 ? 5.534 -51.625 23.237 1.000 9.305 44 GLY BBB C 1
ATOM 1307 O O . GLY B 1 44 ? 4.789 -52.365 23.911 1.000 9.564 44 GLY BBB O 1
ATOM 1308 N N . LEU B 1 45 ? 5.740 -51.759 21.912 1.000 8.436 45 LEU BBB N 1
ATOM 1309 C CA . LEU B 1 45 ? 5.015 -52.808 21.150 1.000 8.459 45 LEU BBB CA 1
ATOM 1310 C C . LEU B 1 45 ? 5.720 -54.156 21.281 1.000 8.183 45 LEU BBB C 1
ATOM 1311 O O . LEU B 1 45 ? 6.844 -54.204 21.792 1.000 10.464 45 LEU BBB O 1
ATOM 1316 N N . ALA B 1 46 ? 5.059 -55.230 20.859 1.000 8.317 46 ALA BBB N 1
ATOM 1317 C CA . ALA B 1 46 ? 5.732 -56.556 20.803 1.000 8.017 46 ALA BBB CA 1
ATOM 1318 C C . ALA B 1 46 ? 6.209 -56.733 19.371 1.000 8.264 46 ALA BBB C 1
ATOM 1319 O O . ALA B 1 46 ? 5.349 -56.699 18.420 1.000 9.511 46 ALA BBB O 1
ATOM 1321 N N . MET B 1 47 ? 7.511 -56.863 19.169 1.000 8.448 47 MET BBB N 1
ATOM 1322 C CA . MET B 1 47 ? 8.034 -56.906 17.788 1.000 7.833 47 MET BBB CA 1
ATOM 1323 C C . MET B 1 47 ? 9.098 -57.972 17.578 1.000 8.606 47 MET BBB C 1
ATOM 1324 O O . MET B 1 47 ? 9.901 -58.242 18.527 1.000 10.138 47 MET BBB O 1
ATOM 1329 N N . ALA B 1 48 ? 9.073 -58.580 16.383 1.000 8.122 48 ALA BBB N 1
ATOM 1330 C CA . ALA B 1 48 ? 10.205 -59.389 15.905 1.000 9.201 48 ALA BBB CA 1
ATOM 1331 C C . ALA B 1 48 ? 10.682 -58.684 14.623 1.000 9.172 48 ALA BBB C 1
ATOM 1332 O O . ALA B 1 48 ? 9.823 -58.231 13.809 1.000 9.454 48 ALA BBB O 1
ATOM 1334 N N . LEU B 1 49 ? 11.988 -58.519 14.483 1.000 9.570 49 LEU BBB N 1
ATOM 1335 C CA . LEU B 1 49 ? 12.545 -57.905 13.248 1.000 9.259 49 LEU BBB CA 1
ATOM 1336 C C . LEU B 1 49 ? 13.616 -58.869 12.777 1.000 10.117 49 LEU BBB C 1
ATOM 1337 O O . LEU B 1 49 ? 14.443 -59.280 13.604 1.000 10.093 49 LEU BBB O 1
ATOM 1342 N N . SER B 1 50 ? 13.559 -59.247 11.503 1.000 10.722 50 SER BBB N 1
ATOM 1343 C CA . SER B 1 50 ? 14.505 -60.269 10.988 1.000 12.575 50 SER BBB CA 1
ATOM 1344 C C . SER B 1 50 ? 14.430 -61.523 11.863 1.000 12.665 50 SER BBB C 1
ATOM 1345 O O . SER B 1 50 ? 15.474 -62.091 12.178 1.000 14.933 50 SER BBB O 1
ATOM 1348 N N . GLY B 1 51 ? 13.215 -61.894 12.255 1.000 12.267 51 GLY BBB N 1
ATOM 1349 C CA . GLY B 1 51 ? 12.992 -63.124 13.037 1.000 14.215 51 GLY BBB CA 1
ATOM 1350 C C . GLY B 1 51 ? 13.408 -63.055 14.502 1.000 14.381 51 GLY BBB C 1
ATOM 1351 O O . GLY B 1 51 ? 13.358 -64.101 15.127 1.000 17.857 51 GLY BBB O 1
ATOM 1352 N N . SER B 1 52 ? 13.833 -61.888 15.016 1.000 13.167 52 SER BBB N 1
ATOM 1353 C CA . SER B 1 52 ? 14.384 -61.759 16.397 1.000 13.678 52 SER BBB CA 1
ATOM 1354 C C . SER B 1 52 ? 13.622 -60.702 17.229 1.000 11.215 52 SER BBB C 1
ATOM 1355 O O . SER B 1 52 ? 13.333 -59.639 16.710 1.000 10.957 52 SER BBB O 1
ATOM 1358 N N . THR B 1 53 ? 13.401 -60.955 18.526 1.000 11.849 53 THR BBB N 1
ATOM 1359 C CA . THR B 1 53 ? 12.631 -60.028 19.409 1.000 12.673 53 THR BBB CA 1
ATOM 1360 C C . THR B 1 53 ? 13.537 -59.104 20.225 1.000 12.188 53 THR BBB C 1
ATOM 1361 O O . THR B 1 53 ? 13.020 -58.399 21.089 1.000 11.891 53 THR BBB O 1
ATOM 1365 N N . GLU B 1 54 ? 14.829 -59.042 19.910 1.000 20.916 54 GLU BBB N 1
ATOM 1366 C CA . GLU B 1 54 ? 15.697 -58.036 20.565 1.000 70.153 54 GLU BBB CA 1
ATOM 1367 C C . GLU B 1 54 ? 15.183 -56.624 20.231 1.000 10.901 54 GLU BBB C 1
ATOM 1368 O O . GLU B 1 54 ? 14.438 -56.441 19.217 1.000 9.780 54 GLU BBB O 1
ATOM 1374 N N . PRO B 1 55 ? 15.578 -55.577 20.985 1.000 10.778 55 PRO BBB N 1
ATOM 1375 C CA . PRO B 1 55 ? 15.161 -54.217 20.638 1.000 9.159 55 PRO BBB CA 1
ATOM 1376 C C . PRO B 1 55 ? 15.357 -53.887 19.171 1.000 8.217 55 PRO BBB C 1
ATOM 1377 O O . PRO B 1 55 ? 16.397 -54.192 18.626 1.000 8.638 55 PRO BBB O 1
ATOM 1381 N N . CYS B 1 56 ? 14.337 -53.228 18.627 1.000 8.083 56 CYS BBB N 1
ATOM 1382 C CA . CYS B 1 56 ? 14.330 -52.911 17.194 1.000 7.840 56 CYS BBB CA 1
ATOM 1383 C C . CYS B 1 56 ? 13.377 -51.750 16.921 1.000 7.285 56 CYS BBB C 1
ATOM 1384 O O . CYS B 1 56 ? 12.617 -51.345 17.835 1.000 7.925 56 CYS BBB O 1
ATOM 1387 N N . ALA B 1 57 ? 13.363 -51.274 15.662 1.000 7.661 57 ALA BBB N 1
ATOM 1388 C CA . ALA B 1 57 ? 12.406 -50.220 15.259 1.000 6.877 57 ALA BBB CA 1
ATOM 1389 C C . ALA B 1 57 ? 12.097 -50.346 13.779 1.000 7.746 57 ALA BBB C 1
ATOM 1390 O O . ALA B 1 57 ? 13.002 -50.748 12.991 1.000 7.711 57 ALA BBB O 1
ATOM 1392 N N . GLN B 1 58 ? 10.863 -49.997 13.437 1.000 8.838 58 GLN BBB N 1
ATOM 1393 C CA . GLN B 1 58 ? 10.471 -49.977 12.000 1.000 9.504 58 GLN BBB CA 1
ATOM 1394 C C . GLN B 1 58 ? 10.003 -48.560 11.669 1.000 9.851 58 GLN BBB C 1
ATOM 1395 O O . GLN B 1 58 ? 9.121 -48.022 12.419 1.000 10.117 58 GLN BBB O 1
ATOM 1401 N N . LEU B 1 59 ? 10.551 -47.958 10.591 1.000 8.406 59 LEU BBB N 1
ATOM 1402 C CA . LEU B 1 59 ? 10.135 -46.597 10.214 1.000 7.506 59 LEU BBB CA 1
ATOM 1403 C C . LEU B 1 59 ? 9.417 -46.668 8.876 1.000 9.411 59 LEU BBB C 1
ATOM 1404 O O . LEU B 1 59 ? 9.965 -47.309 7.914 1.000 9.130 59 LEU BBB O 1
ATOM 1409 N N . SER B 1 60 ? 8.261 -46.035 8.726 1.000 10.940 60 SER BBB N 1
ATOM 1410 C CA . SER B 1 60 ? 7.589 -45.873 7.426 1.000 9.864 60 SER BBB CA 1
ATOM 1411 C C . SER B 1 60 ? 7.651 -44.384 7.070 1.000 11.249 60 SER BBB C 1
ATOM 1412 O O . SER B 1 60 ? 7.423 -43.525 7.990 1.000 11.144 60 SER BBB O 1
ATOM 1415 N N . ILE B 1 61 ? 7.929 -44.092 5.803 1.000 9.269 61 ILE BBB N 1
ATOM 1416 C CA . ILE B 1 61 ? 8.066 -42.675 5.357 1.000 7.998 61 ILE BBB CA 1
ATOM 1417 C C . ILE B 1 61 ? 7.189 -42.514 4.115 1.000 8.746 61 ILE BBB C 1
ATOM 1418 O O . ILE B 1 61 ? 7.430 -43.224 3.098 1.000 9.091 61 ILE BBB O 1
ATOM 1423 N N . SER B 1 62 ? 6.229 -41.620 4.171 1.000 9.593 62 SER BBB N 1
ATOM 1424 C CA . SER B 1 62 ? 5.327 -41.381 3.026 1.000 9.098 62 SER BBB CA 1
ATOM 1425 C C . SER B 1 62 ? 5.426 -39.910 2.618 1.000 8.717 62 SER BBB C 1
ATOM 1426 O O . SER B 1 62 ? 5.383 -39.024 3.518 1.000 9.817 62 SER BBB O 1
ATOM 1429 N N . SER B 1 63 ? 5.492 -39.643 1.308 1.000 8.748 63 SER BBB N 1
ATOM 1430 C CA . SER B 1 63 ? 5.621 -38.237 0.862 1.000 8.585 63 SER BBB CA 1
ATOM 1431 C C . SER B 1 63 ? 5.289 -38.112 -0.600 1.000 8.483 63 SER BBB C 1
ATOM 1432 O O . SER B 1 63 ? 5.471 -39.101 -1.346 1.000 8.051 63 SER BBB O 1
ATOM 1435 N N . ILE B 1 64 ? 4.884 -36.919 -1.021 1.000 10.078 64 ILE BBB N 1
ATOM 1436 C CA . ILE B 1 64 ? 4.739 -36.646 -2.457 1.000 10.151 64 ILE BBB CA 1
ATOM 1437 C C . ILE B 1 64 ? 6.113 -36.424 -3.104 1.000 10.770 64 ILE BBB C 1
ATOM 1438 O O . ILE B 1 64 ? 6.932 -35.702 -2.531 1.000 14.910 64 ILE BBB O 1
ATOM 1443 N N . GLY B 1 65 ? 6.358 -37.066 -4.254 1.000 10.149 65 GLY BBB N 1
ATOM 1444 C CA . GLY B 1 65 ? 7.497 -36.717 -5.128 1.000 11.491 65 GLY BBB CA 1
ATOM 1445 C C . GLY B 1 65 ? 8.882 -37.199 -4.788 1.000 10.385 65 GLY BBB C 1
ATOM 1446 O O . GLY B 1 65 ? 9.589 -37.604 -5.713 1.000 13.815 65 GLY BBB O 1
ATOM 1447 N N . VAL B 1 66 ? 9.246 -37.276 -3.500 1.000 8.856 66 VAL BBB N 1
ATOM 1448 C CA . VAL B 1 66 ? 10.684 -37.486 -3.132 1.000 9.201 66 VAL BBB CA 1
ATOM 1449 C C . VAL B 1 66 ? 11.043 -38.903 -2.630 1.000 8.898 66 VAL BBB C 1
ATOM 1450 O O . VAL B 1 66 ? 12.234 -39.112 -2.393 1.000 10.106 66 VAL BBB O 1
ATOM 1454 N N . VAL B 1 67 ? 10.096 -39.836 -2.509 1.000 7.901 67 VAL BBB N 1
ATOM 1455 C CA . VAL B 1 67 ? 10.459 -41.194 -2.001 1.000 7.438 67 VAL BBB CA 1
ATOM 1456 C C . VAL B 1 67 ? 10.074 -42.268 -3.035 1.000 7.909 67 VAL BBB C 1
ATOM 1457 O O . VAL B 1 67 ? 9.773 -43.401 -2.680 1.000 8.285 67 VAL BBB O 1
ATOM 1461 N N . GLY B 1 68 ? 10.213 -41.918 -4.338 1.000 8.551 68 GLY BBB N 1
ATOM 1462 C CA . GLY B 1 68 ? 9.731 -42.813 -5.416 1.000 9.004 68 GLY BBB CA 1
ATOM 1463 C C . GLY B 1 68 ? 10.819 -43.499 -6.226 1.000 9.446 68 GLY BBB C 1
ATOM 1464 O O . GLY B 1 68 ? 10.440 -44.311 -7.111 1.000 10.709 68 GLY BBB O 1
ATOM 1465 N N . THR B 1 69 ? 12.098 -43.241 -5.950 1.000 9.109 69 THR BBB N 1
ATOM 1466 C CA . THR B 1 69 ? 13.177 -43.849 -6.776 1.000 9.743 69 THR BBB CA 1
ATOM 1467 C C . THR B 1 69 ? 14.154 -44.601 -5.890 1.000 8.730 69 THR BBB C 1
ATOM 1468 O O . THR B 1 69 ? 14.317 -44.226 -4.659 1.000 8.414 69 THR BBB O 1
ATOM 1472 N N . ALA B 1 70 ? 14.804 -45.618 -6.444 1.000 8.735 70 ALA BBB N 1
ATOM 1473 C CA . ALA B 1 70 ? 15.830 -46.344 -5.668 1.000 9.017 70 ALA BBB CA 1
ATOM 1474 C C . ALA B 1 70 ? 16.981 -45.419 -5.295 1.000 8.522 70 ALA BBB C 1
ATOM 1475 O O . ALA B 1 70 ? 17.462 -45.489 -4.118 1.000 9.017 70 ALA BBB O 1
ATOM 1477 N N . GLU B 1 71 ? 17.433 -44.554 -6.216 1.000 9.170 71 GLU BBB N 1
ATOM 1478 C CA . GLU B 1 71 ? 18.625 -43.716 -5.946 1.000 10.793 71 GLU BBB CA 1
ATOM 1479 C C . GLU B 1 71 ? 18.318 -42.727 -4.817 1.000 11.820 71 GLU BBB C 1
ATOM 1480 O O . GLU B 1 71 ? 19.188 -42.528 -3.934 1.000 14.057 71 GLU BBB O 1
ATOM 1486 N N A ASP B 1 72 ? 17.151 -42.100 -4.843 0.500 11.443 72 ASP BBB N 1
ATOM 1487 N N B ASP B 1 72 ? 17.146 -42.084 -4.846 0.500 11.917 72 ASP BBB N 1
ATOM 1488 C CA A ASP B 1 72 ? 16.913 -41.109 -3.776 0.500 14.094 72 ASP BBB CA 1
ATOM 1489 C CA B ASP B 1 72 ? 16.752 -41.095 -3.793 0.500 15.141 72 ASP BBB CA 1
ATOM 1490 C C A ASP B 1 72 ? 16.538 -41.801 -2.459 0.500 9.993 72 ASP BBB C 1
ATOM 1491 C C B ASP B 1 72 ? 16.556 -41.817 -2.466 0.500 10.359 72 ASP BBB C 1
ATOM 1492 O O A ASP B 1 72 ? 17.035 -41.350 -1.405 0.500 9.477 72 ASP BBB O 1
ATOM 1493 O O B ASP B 1 72 ? 17.040 -41.339 -1.414 0.500 9.883 72 ASP BBB O 1
ATOM 1502 N N . ASN B 1 73 ? 15.942 -42.989 -2.522 1.000 8.956 73 ASN BBB N 1
ATOM 1503 C CA . ASN B 1 73 ? 15.650 -43.715 -1.279 1.000 8.196 73 ASN BBB CA 1
ATOM 1504 C C . ASN B 1 73 ? 16.947 -44.270 -0.681 1.000 7.577 73 ASN BBB C 1
ATOM 1505 O O . ASN B 1 73 ? 17.035 -44.333 0.575 1.000 7.761 73 ASN BBB O 1
ATOM 1510 N N . ARG B 1 74 ? 17.951 -44.592 -1.497 1.000 8.188 74 ARG BBB N 1
ATOM 1511 C CA . ARG B 1 74 ? 19.260 -45.028 -0.939 1.000 8.814 74 ARG BBB CA 1
ATOM 1512 C C . ARG B 1 74 ? 19.849 -43.874 -0.135 1.000 8.327 74 ARG BBB C 1
ATOM 1513 O O . ARG B 1 74 ? 20.295 -44.093 1.034 1.000 8.496 74 ARG BBB O 1
ATOM 1521 N N A SER B 1 75 ? 19.797 -42.661 -0.688 0.500 9.098 75 SER BBB N 1
ATOM 1522 N N B SER B 1 75 ? 19.798 -42.661 -0.688 0.500 9.106 75 SER BBB N 1
ATOM 1523 C CA A SER B 1 75 ? 20.301 -41.470 0.042 0.500 10.178 75 SER BBB CA 1
ATOM 1524 C CA B SER B 1 75 ? 20.301 -41.469 0.041 0.500 10.262 75 SER BBB CA 1
ATOM 1525 C C A SER B 1 75 ? 19.515 -41.296 1.346 0.500 8.819 75 SER BBB C 1
ATOM 1526 C C B SER B 1 75 ? 19.515 -41.296 1.346 0.500 8.848 75 SER BBB C 1
ATOM 1527 O O A SER B 1 75 ? 20.136 -41.074 2.409 0.500 9.646 75 SER BBB O 1
ATOM 1528 O O B SER B 1 75 ? 20.136 -41.074 2.409 0.500 9.667 75 SER BBB O 1
ATOM 1533 N N . HIS B 1 76 ? 18.208 -41.329 1.271 1.000 8.009 76 HIS BBB N 1
ATOM 1534 C CA . HIS B 1 76 ? 17.367 -41.106 2.465 1.000 8.306 76 HIS BBB CA 1
ATOM 1535 C C . HIS B 1 76 ? 17.678 -42.175 3.509 1.000 7.935 76 HIS BBB C 1
ATOM 1536 O O . HIS B 1 76 ? 17.776 -41.832 4.739 1.000 8.104 76 HIS BBB O 1
ATOM 1543 N N . SER B 1 77 ? 17.763 -43.428 3.074 1.000 7.532 77 SER BBB N 1
ATOM 1544 C CA . SER B 1 77 ? 18.014 -44.546 4.018 1.000 7.690 77 SER BBB CA 1
ATOM 1545 C C . SER B 1 77 ? 19.340 -44.292 4.742 1.000 7.561 77 SER BBB C 1
ATOM 1546 O O . SER B 1 77 ? 19.369 -44.418 6.000 1.000 7.927 77 SER BBB O 1
ATOM 1549 N N . ALA B 1 78 ? 20.413 -43.920 4.053 1.000 8.290 78 ALA BBB N 1
ATOM 1550 C CA . ALA B 1 78 ? 21.695 -43.716 4.742 1.000 8.722 78 ALA BBB CA 1
ATOM 1551 C C . ALA B 1 78 ? 21.517 -42.695 5.872 1.000 8.580 78 ALA BBB C 1
ATOM 1552 O O . ALA B 1 78 ? 21.977 -42.941 7.007 1.000 9.130 78 ALA BBB O 1
ATOM 1554 N N . HIS B 1 79 ? 20.890 -41.566 5.580 1.000 8.017 79 HIS BBB N 1
ATOM 1555 C CA . HIS B 1 79 ? 20.745 -40.508 6.606 1.000 8.111 79 HIS BBB CA 1
ATOM 1556 C C . HIS B 1 79 ? 19.812 -40.980 7.732 1.000 7.983 79 HIS BBB C 1
ATOM 1557 O O . HIS B 1 79 ? 20.138 -40.713 8.919 1.000 8.088 79 HIS BBB O 1
ATOM 1564 N N . PHE B 1 80 ? 18.702 -41.643 7.429 1.000 7.409 80 PHE BBB N 1
ATOM 1565 C CA . PHE B 1 80 ? 17.803 -42.049 8.541 1.000 7.685 80 PHE BBB CA 1
ATOM 1566 C C . PHE B 1 80 ? 18.458 -43.122 9.407 1.000 7.754 80 PHE BBB C 1
ATOM 1567 O O . PHE B 1 80 ? 18.247 -43.072 10.659 1.000 7.985 80 PHE BBB O 1
ATOM 1575 N N . PHE B 1 81 ? 19.228 -44.038 8.832 1.000 7.672 81 PHE BBB N 1
ATOM 1576 C CA . PHE B 1 81 ? 19.952 -45.020 9.664 1.000 7.848 81 PHE BBB CA 1
ATOM 1577 C C . PHE B 1 81 ? 20.955 -44.302 10.566 1.000 8.698 81 PHE BBB C 1
ATOM 1578 O O . PHE B 1 81 ? 21.049 -44.635 11.763 1.000 9.154 81 PHE BBB O 1
ATOM 1586 N N A GLU B 1 82 ? 21.745 -43.383 10.008 0.500 9.467 82 GLU BBB N 1
ATOM 1587 N N B GLU B 1 82 ? 21.745 -43.384 10.007 0.500 9.391 82 GLU BBB N 1
ATOM 1588 C CA A GLU B 1 82 ? 22.752 -42.635 10.813 0.500 10.149 82 GLU BBB CA 1
ATOM 1589 C CA B GLU B 1 82 ? 22.753 -42.636 10.812 0.500 9.677 82 GLU BBB CA 1
ATOM 1590 C C A GLU B 1 82 ? 22.063 -41.920 11.976 0.500 9.583 82 GLU BBB C 1
ATOM 1591 C C B GLU B 1 82 ? 22.063 -41.920 11.976 0.500 9.625 82 GLU BBB C 1
ATOM 1592 O O A GLU B 1 82 ? 22.599 -41.940 13.118 0.500 10.412 82 GLU BBB O 1
ATOM 1593 O O B GLU B 1 82 ? 22.600 -41.939 13.117 0.500 10.422 82 GLU BBB O 1
ATOM 1604 N N . PHE B 1 83 ? 20.916 -41.295 11.712 1.000 8.535 83 PHE BBB N 1
ATOM 1605 C CA . PHE B 1 83 ? 20.203 -40.546 12.768 1.000 8.530 83 PHE BBB CA 1
ATOM 1606 C C . PHE B 1 83 ? 19.616 -41.494 13.820 1.000 8.475 83 PHE BBB C 1
ATOM 1607 O O . PHE B 1 83 ? 19.808 -41.246 15.072 1.000 9.133 83 PHE BBB O 1
ATOM 1615 N N . LEU B 1 84 ? 18.903 -42.544 13.399 1.000 8.185 84 LEU BBB N 1
ATOM 1616 C CA . LEU B 1 84 ? 18.132 -43.395 14.352 1.000 8.762 84 LEU BBB CA 1
ATOM 1617 C C . LEU B 1 84 ? 19.0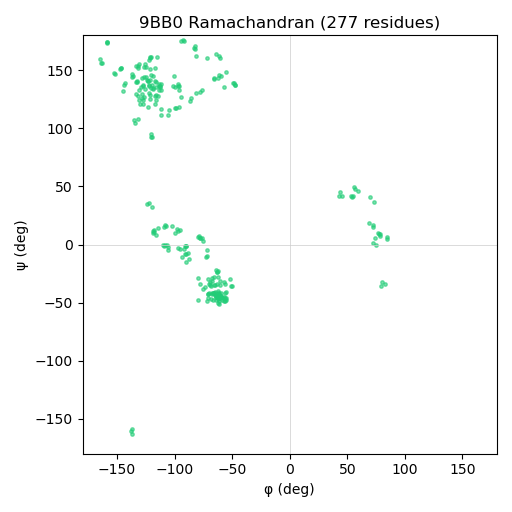06 -44.384 15.116 1.000 8.764 84 LEU BBB C 1
ATOM 1618 O O . LEU B 1 84 ? 18.671 -44.682 16.283 1.000 9.177 84 LEU BBB O 1
ATOM 1623 N N . THR B 1 85 ? 20.061 -44.908 14.509 1.000 8.698 85 THR BBB N 1
ATOM 1624 C CA . THR B 1 85 ? 20.956 -45.804 15.280 1.000 9.762 85 THR BBB CA 1
ATOM 1625 C C . THR B 1 85 ? 21.479 -45.042 16.505 1.000 9.267 85 THR BBB C 1
ATOM 1626 O O . THR B 1 85 ? 21.480 -45.665 17.601 1.000 10.917 85 THR BBB O 1
ATOM 1630 N N A LYS B 1 86 ? 21.901 -43.841 16.362 0.500 10.075 86 LYS BBB N 1
ATOM 1631 N N B LYS B 1 86 ? 21.900 -43.841 16.362 0.500 10.017 86 LYS BBB N 1
ATOM 1632 C CA A LYS B 1 86 ? 22.439 -43.065 17.511 0.500 11.088 86 LYS BBB CA 1
ATOM 1633 C CA B LYS B 1 86 ? 22.437 -43.066 17.512 0.500 10.712 86 LYS BBB CA 1
ATOM 1634 C C A LYS B 1 86 ? 21.307 -42.729 18.489 0.500 11.154 86 LYS BBB C 1
ATOM 1635 C C B LYS B 1 86 ? 21.306 -42.730 18.489 0.500 11.241 86 LYS BBB C 1
ATOM 1636 O O A LYS B 1 86 ? 21.498 -42.939 19.711 0.500 12.154 86 LYS BBB O 1
ATOM 1637 O O B LYS B 1 86 ? 21.502 -42.930 19.711 0.500 12.191 86 LYS BBB O 1
ATOM 1648 N N . GLU B 1 87 ? 20.199 -42.164 18.007 1.000 9.872 87 GLU BBB N 1
ATOM 1649 C CA . GLU B 1 87 ? 19.122 -41.749 18.937 1.000 10.249 87 GLU BBB CA 1
ATOM 1650 C C . GLU B 1 87 ? 18.593 -42.941 19.743 1.000 10.191 87 GLU BBB C 1
ATOM 1651 O O . GLU B 1 87 ? 18.421 -42.797 20.995 1.000 11.551 87 GLU BBB O 1
ATOM 1657 N N . LEU B 1 88 ? 18.348 -44.077 19.087 1.000 9.835 88 LEU BBB N 1
ATOM 1658 C CA . LEU B 1 88 ? 17.685 -45.220 19.765 1.000 9.985 88 LEU BBB CA 1
ATOM 1659 C C . LEU B 1 88 ? 18.707 -46.178 20.379 1.000 10.254 88 LEU BBB C 1
ATOM 1660 O O . LEU B 1 88 ? 18.257 -47.149 21.030 1.000 11.222 88 LEU BBB O 1
ATOM 1665 N N . ALA B 1 89 ? 20.000 -45.933 20.177 1.000 10.225 89 ALA BBB N 1
ATOM 1666 C CA . ALA B 1 89 ? 21.050 -46.858 20.672 1.000 11.562 89 ALA BBB CA 1
ATOM 1667 C C . ALA B 1 89 ? 20.797 -48.260 20.094 1.000 10.751 89 ALA BBB C 1
ATOM 1668 O O . ALA B 1 89 ? 20.815 -49.252 20.861 1.000 12.649 89 ALA BBB O 1
ATOM 1670 N N . LEU B 1 90 ? 20.547 -48.335 18.777 1.000 10.017 90 LEU BBB N 1
ATOM 1671 C CA . LEU B 1 90 ? 20.289 -49.631 18.114 1.000 10.096 90 LEU BBB CA 1
ATOM 1672 C C . LEU B 1 90 ? 21.331 -49.836 17.029 1.000 10.467 90 LEU BBB C 1
ATOM 1673 O O . LEU B 1 90 ? 21.743 -48.852 16.407 1.000 11.725 90 LEU BBB O 1
ATOM 1678 N N . GLY B 1 91 ? 21.725 -51.075 16.806 1.000 10.549 91 GLY BBB N 1
ATOM 1679 C CA . GLY B 1 91 ? 22.590 -51.377 15.660 1.000 11.220 91 GLY BBB CA 1
ATOM 1680 C C . GLY B 1 91 ? 21.815 -51.273 14.342 1.000 10.170 91 GLY BBB C 1
ATOM 1681 O O . GLY B 1 91 ? 20.587 -51.329 14.341 1.000 9.727 91 GLY BBB O 1
ATOM 1682 N N . GLN B 1 92 ? 22.554 -51.130 13.245 1.000 10.767 92 GLN BBB N 1
ATOM 1683 C CA . GLN B 1 92 ? 21.879 -50.979 11.936 1.000 14.573 92 GLN BBB CA 1
ATOM 1684 C C . GLN B 1 92 ? 21.100 -52.255 11.589 1.000 10.241 92 GLN BBB C 1
ATOM 1685 O O . GLN B 1 92 ? 20.164 -52.152 10.774 1.000 12.528 92 GLN BBB O 1
ATOM 1691 N N . ASP B 1 93 ? 21.437 -53.410 12.160 1.000 9.772 93 ASP BBB N 1
ATOM 1692 C CA . ASP B 1 93 ? 20.668 -54.656 11.895 1.000 9.909 93 ASP BBB CA 1
ATOM 1693 C C . ASP B 1 93 ? 19.292 -54.637 12.567 1.000 9.275 93 ASP BBB C 1
ATOM 1694 O O . ASP B 1 93 ? 18.511 -55.549 12.335 1.000 10.754 93 ASP BBB O 1
ATOM 1699 N N . ARG B 1 94 ? 19.041 -53.656 13.443 1.000 8.419 94 ARG BBB N 1
ATOM 1700 C CA . ARG B 1 94 ? 17.785 -53.648 14.233 1.000 8.422 94 ARG BBB CA 1
ATOM 1701 C C . ARG B 1 94 ? 16.814 -52.563 13.759 1.000 7.398 94 ARG BBB C 1
ATOM 1702 O O . ARG B 1 94 ? 15.833 -52.312 14.476 1.000 7.730 94 ARG BBB O 1
ATOM 1710 N N . ILE B 1 95 ? 17.033 -52.013 12.550 1.000 7.317 95 ILE BBB N 1
ATOM 1711 C CA . ILE B 1 95 ? 16.089 -51.010 11.993 1.000 7.327 95 ILE BBB CA 1
ATOM 1712 C C . ILE B 1 95 ? 15.793 -51.369 10.544 1.000 6.956 95 ILE BBB C 1
ATOM 1713 O O . ILE B 1 95 ? 16.743 -51.797 9.831 1.000 7.314 95 ILE BBB O 1
ATOM 1718 N N . LEU B 1 96 ? 14.542 -51.238 10.109 1.000 6.819 96 LEU BBB N 1
ATOM 1719 C CA . LEU B 1 96 ? 14.203 -51.338 8.677 1.000 6.588 96 LEU BBB CA 1
ATOM 1720 C C . LEU B 1 96 ? 13.309 -50.142 8.359 1.000 6.925 96 LEU BBB C 1
ATOM 1721 O O . LEU B 1 96 ? 12.566 -49.653 9.257 1.000 7.930 96 LEU BBB O 1
ATOM 1726 N N . ILE B 1 97 ? 13.338 -49.724 7.085 1.000 6.930 97 ILE BBB N 1
ATOM 1727 C CA . ILE B 1 97 ? 12.521 -48.572 6.648 1.000 7.443 97 ILE BBB CA 1
ATOM 1728 C C . ILE B 1 97 ? 11.676 -48.983 5.448 1.000 9.606 97 ILE BBB C 1
ATOM 1729 O O . ILE B 1 97 ? 12.175 -49.800 4.609 1.000 8.088 97 ILE BBB O 1
ATOM 1734 N N . ARG B 1 98 ? 10.457 -48.463 5.370 1.000 8.655 98 ARG BBB N 1
ATOM 1735 C CA . ARG B 1 98 ? 9.661 -48.624 4.125 1.000 9.857 98 ARG BBB CA 1
ATOM 1736 C C . ARG B 1 98 ? 9.288 -47.229 3.621 1.000 7.682 98 ARG BBB C 1
ATOM 1737 O O . ARG B 1 98 ? 8.948 -46.352 4.465 1.000 9.273 98 ARG BBB O 1
ATOM 1745 N N . PHE B 1 99 ? 9.340 -47.043 2.302 1.000 8.268 99 PHE BBB N 1
ATOM 1746 C CA . PHE B 1 99 ? 9.047 -45.740 1.652 1.000 8.434 99 PHE BBB CA 1
ATOM 1747 C C . PHE B 1 99 ? 7.764 -45.882 0.813 1.000 9.241 99 PHE BBB C 1
ATOM 1748 O O . PHE B 1 99 ? 7.649 -46.880 0.028 1.000 7.861 99 PHE BBB O 1
ATOM 1756 N N . PHE B 1 100 ? 6.873 -44.902 0.894 1.000 7.680 100 PHE BBB N 1
ATOM 1757 C CA . PHE B 1 100 ? 5.552 -44.962 0.228 1.000 7.372 100 PHE BBB CA 1
ATOM 1758 C C . PHE B 1 100 ? 5.263 -43.636 -0.465 1.000 7.567 100 PHE BBB C 1
ATOM 1759 O O . PHE B 1 100 ? 4.944 -42.626 0.223 1.000 8.530 100 PHE BBB O 1
ATOM 1767 N N . PRO B 1 101 ? 5.323 -43.560 -1.801 1.000 7.875 101 PRO BBB N 1
ATOM 1768 C CA . PRO B 1 101 ? 4.890 -42.345 -2.468 1.000 7.853 101 PRO BBB CA 1
ATOM 1769 C C . PRO B 1 101 ? 3.403 -42.042 -2.217 1.000 8.293 101 PRO BBB C 1
ATOM 1770 O O . PRO B 1 101 ? 2.601 -42.959 -2.164 1.000 9.338 101 PRO BBB O 1
ATOM 1774 N N . LEU B 1 102 ? 3.096 -40.751 -2.130 1.000 8.306 102 LEU BBB N 1
ATOM 1775 C CA . LEU B 1 102 ? 1.702 -40.270 -2.045 1.000 8.888 102 LEU BBB CA 1
ATOM 1776 C C . LEU B 1 102 ? 1.456 -39.303 -3.230 1.000 8.754 102 LEU BBB C 1
ATOM 1777 O O . LEU B 1 102 ? 2.410 -38.676 -3.728 1.000 9.854 102 LEU BBB O 1
ATOM 1782 N N . GLU B 1 103 ? 0.168 -39.141 -3.542 1.000 9.222 103 GLU BBB N 1
ATOM 1783 C CA . GLU B 1 103 ? -0.240 -38.115 -4.531 1.000 10.117 103 GLU BBB CA 1
ATOM 1784 C C . GLU B 1 103 ? -1.091 -37.074 -3.798 1.000 8.762 103 GLU BBB C 1
ATOM 1785 O O . GLU B 1 103 ? -1.658 -37.381 -2.704 1.000 8.512 103 GLU BBB O 1
ATOM 1791 N N . SER B 1 104 ? -1.245 -35.885 -4.392 1.000 9.406 104 SER BBB N 1
ATOM 1792 C CA . SER B 1 104 ? -1.951 -34.762 -3.720 1.000 9.472 104 SER BBB CA 1
ATOM 1793 C C . SER B 1 104 ? -3.413 -35.095 -3.379 1.000 7.693 104 SER BBB C 1
ATOM 1794 O O . SER B 1 104 ? -3.930 -34.558 -2.365 1.000 8.535 104 SER BBB O 1
ATOM 1797 N N . TRP B 1 105 ? -4.078 -35.926 -4.186 1.000 8.631 105 TRP BBB N 1
ATOM 1798 C CA . TRP B 1 105 ? -5.506 -36.248 -3.955 1.000 8.754 105 TRP BBB CA 1
ATOM 1799 C C . TRP B 1 105 ? -5.688 -37.163 -2.740 1.000 7.977 105 TRP BBB C 1
ATOM 1800 O O . TRP B 1 105 ? -6.828 -37.402 -2.356 1.000 8.688 105 TRP BBB O 1
ATOM 1811 N N . GLN B 1 106 ? -4.581 -37.702 -2.218 1.000 9.159 106 GLN BBB N 1
ATOM 1812 C CA . GLN B 1 106 ? -4.637 -38.614 -1.067 1.000 11.714 106 GLN BBB CA 1
ATOM 1813 C C . GLN B 1 106 ? -4.513 -37.862 0.251 1.000 9.914 106 GLN BBB C 1
ATOM 1814 O O . GLN B 1 106 ? -4.676 -38.526 1.315 1.000 10.254 106 GLN BBB O 1
ATOM 1820 N N . ILE B 1 107 ? -4.215 -36.574 0.261 1.000 8.686 107 ILE BBB N 1
ATOM 1821 C CA . ILE B 1 107 ? -3.918 -35.887 1.549 1.000 8.775 107 ILE BBB CA 1
ATOM 1822 C C . ILE B 1 107 ? -5.027 -34.896 1.855 1.000 8.875 107 ILE BBB C 1
ATOM 1823 O O . ILE B 1 107 ? -5.205 -33.920 1.087 1.000 9.288 107 ILE BBB O 1
ATOM 1828 N N . GLY B 1 108 ? -5.741 -35.131 2.949 1.000 8.472 108 GLY BBB N 1
ATOM 1829 C CA . GLY B 1 108 ? -6.781 -34.240 3.420 1.000 8.093 108 GLY BBB CA 1
ATOM 1830 C C . GLY B 1 108 ? -6.208 -33.271 4.463 1.000 7.909 108 GLY BBB C 1
ATOM 1831 O O . GLY B 1 108 ? -5.616 -33.653 5.474 1.000 8.225 108 GLY BBB O 1
ATOM 1832 N N . LYS B 1 109 ? -6.451 -31.982 4.181 1.000 8.122 109 LYS BBB N 1
ATOM 1833 C CA . LYS B 1 109 ? -5.947 -30.882 5.046 1.000 8.190 109 LYS BBB CA 1
ATOM 1834 C C . LYS B 1 109 ? -7.038 -29.808 5.064 1.000 8.617 109 LYS BBB C 1
ATOM 1835 O O . LYS B 1 109 ? -7.669 -29.559 3.999 1.000 8.938 109 LYS BBB O 1
ATOM 1841 N N . ILE B 1 110 ? -7.288 -29.219 6.228 1.000 9.091 110 ILE BBB N 1
ATOM 1842 C CA . ILE B 1 110 ? -8.305 -28.139 6.397 1.000 10.875 110 ILE BBB CA 1
ATOM 1843 C C . ILE B 1 110 ? -9.617 -28.430 5.652 1.000 9.762 110 ILE BBB C 1
ATOM 1844 O O . ILE B 1 110 ? -10.218 -27.517 5.115 1.000 11.954 110 ILE BBB O 1
ATOM 1849 N N . GLY B 1 111 ? -10.093 -29.669 5.703 1.000 9.996 111 GLY BBB N 1
ATOM 1850 C CA . GLY B 1 111 ? -11.416 -29.987 5.133 1.000 9.735 111 GLY BBB CA 1
ATOM 1851 C C . GLY B 1 111 ? -11.455 -30.121 3.624 1.000 9.417 111 GLY BBB C 1
ATOM 1852 O O . GLY B 1 111 ? 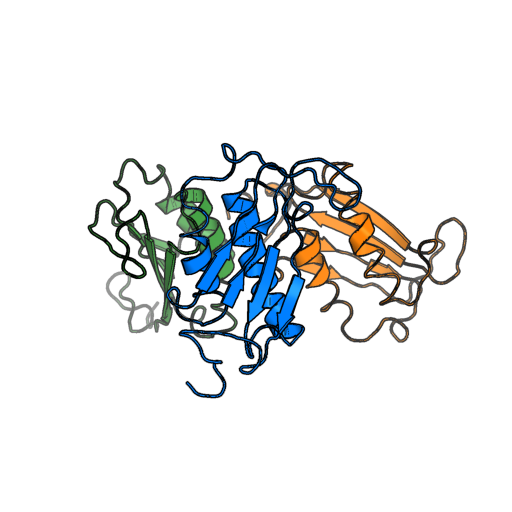-12.560 -30.221 3.087 1.000 10.943 111 GLY BBB O 1
ATOM 1853 N N . THR B 1 112 ? -10.294 -30.132 2.966 1.000 8.919 112 THR BBB N 1
ATOM 1854 C CA . THR B 1 112 ? -10.248 -30.394 1.515 1.000 9.367 112 THR BBB CA 1
ATOM 1855 C C . THR B 1 112 ? -9.074 -31.336 1.270 1.000 8.893 112 THR BBB C 1
ATOM 1856 O O . THR B 1 112 ? -8.675 -32.040 2.209 1.000 8.417 112 THR BBB O 1
ATOM 1860 N N . VAL B 1 113 ? -8.618 -31.439 0.014 1.000 9.417 113 VAL BBB N 1
ATOM 1861 C CA . VAL B 1 113 ? -7.387 -32.241 -0.304 1.000 8.943 113 VAL BBB CA 1
ATOM 1862 C C . VAL B 1 113 ? -6.345 -31.328 -0.952 1.000 8.791 113 VAL BBB C 1
ATOM 1863 O O . VAL B 1 113 ? -6.704 -30.295 -1.520 1.000 9.677 113 VAL BBB O 1
ATOM 1867 N N . MET B 1 114 ? -5.104 -31.802 -0.916 1.000 9.164 114 MET BBB N 1
ATOM 1868 C CA . MET B 1 114 ? -3.987 -30.964 -1.410 1.000 9.712 114 MET BBB CA 1
ATOM 1869 C C . MET B 1 114 ? -4.109 -30.651 -2.904 1.000 10.159 114 MET BBB C 1
ATOM 1870 O O . MET B 1 114 ? -3.563 -29.604 -3.310 1.000 11.865 114 MET BBB O 1
ATOM 1875 N N . THR B 1 115 ? -4.823 -31.466 -3.690 1.000 10.214 115 THR BBB N 1
ATOM 1876 C CA . THR B 1 115 ? -5.053 -31.135 -5.116 1.000 10.849 115 THR BBB CA 1
ATOM 1877 C C . THR B 1 115 ? -5.592 -29.713 -5.245 1.000 11.712 115 THR BBB C 1
ATOM 1878 O O . THR B 1 115 ? -5.251 -29.049 -6.278 1.000 14.389 115 THR BBB O 1
ATOM 1882 N N . PHE B 1 116 ? -6.423 -29.244 -4.308 1.000 11.251 116 PHE BBB N 1
ATOM 1883 C CA . PHE B 1 116 ? -7.091 -27.917 -4.398 1.000 12.738 116 PHE BBB CA 1
ATOM 1884 C C . PHE B 1 116 ? -6.384 -26.844 -3.552 1.000 14.773 116 PHE BBB C 1
ATOM 1885 O O . PHE B 1 116 ? -6.965 -25.765 -3.391 1.000 16.555 116 PHE BBB O 1
ATOM 1893 N N . LEU B 1 117 ? -5.189 -27.134 -3.025 1.000 12.778 117 LEU BBB N 1
ATOM 1894 C CA . LEU B 1 117 ? -4.418 -26.188 -2.178 1.000 15.118 117 LEU BBB CA 1
ATOM 1895 C C . LEU B 1 117 ? -3.059 -25.862 -2.837 1.000 17.292 117 LEU BBB C 1
ATOM 1896 O O . LEU B 1 117 ? -2.150 -25.454 -2.143 1.000 22.337 117 LEU BBB O 1
ATOM 1902 N N . PRO C 1 1 ? -7.581 -13.171 3.766 1.000 11.728 1 PRO CCC N 1
ATOM 1903 C CA . PRO C 1 1 ? -6.277 -12.491 3.681 1.000 11.043 1 PRO CCC CA 1
ATOM 1904 C C . PRO C 1 1 ? -6.186 -11.596 2.429 1.000 9.227 1 PRO CCC C 1
ATOM 1905 O O . PRO C 1 1 ? -6.898 -11.865 1.438 1.000 10.091 1 PRO CCC O 1
ATOM 1909 N N . PHE C 1 2 ? -5.344 -10.566 2.486 1.000 8.327 2 PHE CCC N 1
ATOM 1910 C CA . PHE C 1 2 ? -5.119 -9.654 1.342 1.000 8.330 2 PHE CCC CA 1
ATOM 1911 C C . PHE C 1 2 ? -3.660 -9.806 0.939 1.000 7.861 2 PHE CCC C 1
ATOM 1912 O O . PHE C 1 2 ? -2.768 -9.615 1.796 1.000 11.251 2 PHE CCC O 1
ATOM 1920 N N . LEU C 1 3 ? -3.427 -10.192 -0.305 1.000 7.388 3 LEU CCC N 1
ATOM 1921 C CA . LEU C 1 3 ? -2.039 -10.302 -0.816 1.000 7.861 3 LEU CCC CA 1
ATOM 1922 C C . LEU C 1 3 ? -1.871 -9.303 -1.952 1.000 8.006 3 LEU CCC C 1
ATOM 1923 O O . LEU C 1 3 ? -2.728 -9.277 -2.899 1.000 9.283 3 LEU CCC O 1
ATOM 1928 N N A GLU C 1 4 ? -0.803 -8.510 -1.911 0.500 7.854 4 GLU CCC N 1
ATOM 1929 N N B GLU C 1 4 ? -0.803 -8.510 -1.911 0.500 7.745 4 GLU CCC N 1
ATOM 1930 C CA A GLU C 1 4 ? -0.531 -7.540 -2.995 0.500 7.467 4 GLU CCC CA 1
ATOM 1931 C CA B GLU C 1 4 ? -0.532 -7.537 -2.993 0.500 7.454 4 GLU CCC CA 1
ATOM 1932 C C A GLU C 1 4 ? 0.869 -7.825 -3.514 0.500 8.011 4 GLU CCC C 1
ATOM 1933 C C B GLU C 1 4 ? 0.869 -7.824 -3.514 0.500 7.980 4 GLU CCC C 1
ATOM 1934 O O A GLU C 1 4 ? 1.816 -7.819 -2.704 0.500 10.234 4 GLU CCC O 1
ATOM 1935 O O B GLU C 1 4 ? 1.816 -7.819 -2.704 0.500 10.235 4 GLU CCC O 1
ATOM 1946 N N . LEU C 1 5 ? 1.013 -7.980 -4.836 1.000 8.570 5 LEU CCC N 1
ATOM 1947 C CA . LEU C 1 5 ? 2.325 -8.345 -5.404 1.000 7.754 5 LEU CCC CA 1
ATOM 1948 C C . LEU C 1 5 ? 2.723 -7.304 -6.456 1.000 8.022 5 LEU CCC C 1
ATOM 1949 O O . LEU C 1 5 ? 2.022 -7.191 -7.507 1.000 9.148 5 LEU CCC O 1
ATOM 1954 N N . ASP C 1 6 ? 3.764 -6.530 -6.190 1.000 9.031 6 ASP CCC N 1
ATOM 1955 C CA . ASP C 1 6 ? 4.320 -5.584 -7.179 1.000 9.312 6 ASP CCC CA 1
ATOM 1956 C C . ASP C 1 6 ? 5.514 -6.264 -7.847 1.000 8.101 6 ASP CCC C 1
ATOM 1957 O O . ASP C 1 6 ? 6.331 -6.910 -7.163 1.000 8.414 6 ASP CCC O 1
ATOM 1962 N N . THR C 1 7 ? 5.631 -6.108 -9.179 1.000 8.330 7 THR CCC N 1
ATOM 1963 C CA . THR C 1 7 ? 6.846 -6.665 -9.827 1.000 8.398 7 THR CCC CA 1
ATOM 1964 C C . THR C 1 7 ? 7.262 -5.821 -11.030 1.000 8.746 7 THR CCC C 1
ATOM 1965 O O . THR C 1 7 ? 6.398 -5.159 -11.634 1.000 8.854 7 THR CCC O 1
ATOM 1969 N N . ASN C 1 8 ? 8.560 -5.821 -11.320 1.000 9.692 8 ASN CCC N 1
ATOM 1970 C CA . ASN C 1 8 ? 9.095 -5.146 -12.516 1.000 9.901 8 ASN CCC CA 1
ATOM 1971 C C . ASN C 1 8 ? 9.096 -6.147 -13.669 1.000 10.714 8 ASN CCC C 1
ATOM 1972 O O . ASN C 1 8 ? 9.512 -5.767 -14.809 1.000 11.601 8 ASN CCC O 1
ATOM 1977 N N . LEU C 1 9 ? 8.676 -7.382 -13.465 1.000 11.658 9 LEU CCC N 1
ATOM 1978 C CA . LEU C 1 9 ? 8.490 -8.277 -14.619 1.000 10.751 9 LEU CCC CA 1
ATOM 1979 C C . LEU C 1 9 ? 7.327 -7.706 -15.396 1.000 10.522 9 LEU CCC C 1
ATOM 1980 O O . LEU C 1 9 ? 6.302 -7.337 -14.810 1.000 10.980 9 LEU CCC O 1
ATOM 1985 N N A PRO C 1 10 ? 7.393 -7.695 -16.745 0.250 12.794 10 PRO CCC N 1
ATOM 1986 N N B PRO C 1 10 ? 7.393 -7.695 -16.745 0.250 13.078 10 PRO CCC N 1
ATOM 1987 N N C PRO C 1 10 ? 7.396 -7.687 -16.747 0.500 12.794 10 PRO CCC N 1
ATOM 1988 C CA A PRO C 1 10 ? 6.257 -7.235 -17.524 0.250 13.899 10 PRO CCC CA 1
ATOM 1989 C CA B PRO C 1 10 ? 6.257 -7.235 -17.524 0.250 16.526 10 PRO CCC CA 1
ATOM 1990 C CA C PRO C 1 10 ? 6.257 -7.236 -17.525 0.500 13.899 10 PRO CCC CA 1
ATOM 1991 C C A PRO C 1 10 ? 5.116 -8.241 -17.364 0.250 14.733 10 PRO CCC C 1
ATOM 1992 C C B PRO C 1 10 ? 5.116 -8.241 -17.364 0.250 17.865 10 PRO CCC C 1
ATOM 1993 C C C PRO C 1 10 ? 5.115 -8.240 -17.357 0.500 14.733 10 PRO CCC C 1
ATOM 1994 O O A PRO C 1 10 ? 5.376 -9.385 -17.053 0.250 12.494 10 PRO CCC O 1
ATOM 1995 O O B PRO C 1 10 ? 5.376 -9.385 -17.053 0.250 12.291 10 PRO CCC O 1
ATOM 1996 O O C PRO C 1 10 ? 5.374 -9.382 -17.053 0.500 12.494 10 PRO CCC O 1
ATOM 2006 N N . ALA C 1 11 ? 3.887 -7.817 -17.668 1.000 13.257 11 ALA CCC N 1
ATOM 2007 C CA . ALA C 1 11 ? 2.728 -8.714 -17.555 1.000 13.852 11 ALA CCC CA 1
ATOM 2008 C C . ALA C 1 11 ? 2.937 -10.007 -18.348 1.000 12.451 11 ALA CCC C 1
ATOM 2009 O O . ALA C 1 11 ? 2.513 -11.072 -17.901 1.000 13.538 11 ALA CCC O 1
ATOM 2011 N N . ASN C 1 12 ? 3.602 -9.910 -19.509 1.000 12.315 12 ASN CCC N 1
ATOM 2012 C CA . ASN C 1 12 ? 3.807 -11.126 -20.346 1.000 11.638 12 ASN CCC CA 1
ATOM 2013 C C . ASN C 1 12 ? 4.929 -12.039 -19.833 1.000 14.017 12 ASN CCC C 1
ATOM 2014 O O . ASN C 1 12 ? 5.232 -13.033 -20.519 1.000 15.544 12 ASN CCC O 1
ATOM 2019 N N . ARG C 1 13 ? 5.506 -11.723 -18.657 1.000 12.228 13 ARG CCC N 1
ATOM 2020 C CA . ARG C 1 13 ? 6.497 -12.635 -18.006 1.000 11.988 13 ARG CCC CA 1
ATOM 2021 C C . ARG C 1 13 ? 5.925 -13.055 -16.644 1.000 13.007 13 ARG CCC C 1
ATOM 2022 O O . ARG C 1 13 ? 6.690 -13.595 -15.819 1.000 16.149 13 ARG CCC O 1
ATOM 2030 N N . VAL C 1 14 ? 4.667 -12.752 -16.388 1.000 12.354 14 VAL CCC N 1
ATOM 2031 C CA . VAL C 1 14 ? 3.950 -13.225 -15.175 1.000 12.109 14 VAL CCC CA 1
ATOM 2032 C C . VAL C 1 14 ? 3.027 -14.339 -15.665 1.000 12.478 14 VAL CCC C 1
ATOM 2033 O O . VAL C 1 14 ? 2.141 -14.082 -16.488 1.000 14.402 14 VAL CCC O 1
ATOM 2037 N N . PRO C 1 15 ? 3.203 -15.616 -15.233 1.000 12.617 15 PRO CCC N 1
ATOM 2038 C CA . PRO C 1 15 ? 2.405 -16.716 -15.798 1.000 14.531 15 PRO CCC CA 1
ATOM 2039 C C . PRO C 1 15 ? 0.890 -16.541 -15.665 1.000 14.489 15 PRO CCC C 1
ATOM 2040 O O . PRO C 1 15 ? 0.402 -16.123 -14.611 1.000 14.268 15 PRO CCC O 1
ATOM 2044 N N . ALA C 1 16 ? 0.177 -16.822 -16.757 1.000 16.805 16 ALA CCC N 1
ATOM 2045 C CA . ALA C 1 16 ? -1.294 -16.773 -16.733 1.000 21.476 16 ALA CCC CA 1
ATOM 2046 C C . ALA C 1 16 ? -1.810 -17.546 -15.524 1.000 19.750 16 ALA CCC C 1
ATOM 2047 O O . ALA C 1 16 ? -1.359 -18.685 -15.311 1.000 17.539 16 ALA CCC O 1
ATOM 2049 N N . GLY C 1 17 ? -2.820 -16.998 -14.859 1.000 24.195 17 GLY CCC N 1
ATOM 2050 C CA . GLY C 1 17 ? -3.470 -17.741 -13.766 1.000 22.184 17 GLY CCC CA 1
ATOM 2051 C C . GLY C 1 17 ? -2.767 -17.614 -12.417 1.000 20.397 17 GLY CCC C 1
ATOM 2052 O O . GLY C 1 17 ? -3.216 -18.250 -11.470 1.000 20.708 17 GLY CCC O 1
ATOM 2053 N N . LEU C 1 18 ? -1.741 -16.792 -12.359 1.000 16.999 18 LEU CCC N 1
ATOM 2054 C CA . LEU C 1 18 ? -0.980 -16.679 -11.081 1.000 19.413 18 LEU CCC CA 1
ATOM 2055 C C . LEU C 1 18 ? -1.921 -16.279 -9.936 1.000 56.075 18 LEU CCC C 1
ATOM 2056 O O . LEU C 1 18 ? -1.803 -16.844 -8.826 1.000 15.807 18 LEU CCC O 1
ATOM 2061 N N . GLU C 1 19 ? -2.791 -15.305 -10.174 1.000 79.057 19 GLU CCC N 1
ATOM 2062 C CA . GLU C 1 19 ? -3.669 -14.784 -9.087 1.000 80.033 19 GLU CCC CA 1
ATOM 2063 C C . GLU C 1 19 ? -4.493 -15.920 -8.463 1.000 106.102 19 GLU CCC C 1
ATOM 2064 O O . GLU C 1 19 ? -4.619 -15.936 -7.222 1.000 19.139 19 GLU CCC O 1
ATOM 2070 N N . LYS C 1 20 ? -5.018 -16.834 -9.285 1.000 69.785 20 LYS CCC N 1
ATOM 2071 C CA . LYS C 1 20 ? -5.833 -17.951 -8.759 1.000 95.651 20 LYS CCC CA 1
ATOM 2072 C C . LYS C 1 20 ? -4.987 -18.986 -8.004 1.000 103.033 20 LYS CCC C 1
ATOM 2073 O O . LYS C 1 20 ? -5.415 -19.468 -6.973 1.000 38.970 20 LYS CCC O 1
ATOM 2076 N N . ARG C 1 21 ? -3.830 -19.325 -8.557 1.000 23.032 21 ARG CCC N 1
ATOM 2077 C CA . ARG C 1 21 ? -2.929 -20.280 -7.864 1.000 15.089 21 ARG CCC CA 1
ATOM 2078 C C . ARG C 1 21 ? -2.458 -19.683 -6.530 1.000 13.733 21 ARG CCC C 1
ATOM 2079 O O . ARG C 1 21 ? -2.222 -20.455 -5.600 1.000 13.052 21 ARG CCC O 1
ATOM 2087 N N . LEU C 1 22 ? -2.279 -18.372 -6.474 1.000 12.659 22 LEU CCC N 1
ATOM 2088 C CA . LEU C 1 22 ? -1.874 -17.738 -5.192 1.000 12.246 22 LEU CCC CA 1
ATOM 2089 C C . LEU C 1 22 ? -3.016 -17.793 -4.181 1.000 12.559 22 LEU CCC C 1
ATOM 2090 O O . LEU C 1 22 ? -2.691 -17.923 -2.980 1.000 12.280 22 LEU CCC O 1
ATOM 2095 N N . CYS C 1 23 ? -4.289 -17.733 -4.588 1.000 12.736 23 CYS CCC N 1
ATOM 2096 C CA . CYS C 1 23 ? -5.391 -17.945 -3.605 1.000 12.783 23 CYS CCC CA 1
ATOM 2097 C C . CYS C 1 23 ? -5.299 -19.346 -2.996 1.000 12.559 23 CYS CCC C 1
ATOM 2098 O O . CYS C 1 23 ? -5.452 -19.456 -1.757 1.000 13.833 23 CYS CCC O 1
ATOM 2101 N N . ALA C 1 24 ? -5.092 -20.374 -3.825 1.000 12.212 24 ALA CCC N 1
ATOM 2102 C CA . ALA C 1 24 ? -5.017 -21.755 -3.318 1.000 12.573 24 ALA CCC CA 1
ATOM 2103 C C . ALA C 1 24 ? -3.793 -21.891 -2.393 1.000 11.412 24 ALA CCC C 1
ATOM 2104 O O . ALA C 1 24 ? -3.916 -22.516 -1.329 1.000 12.259 24 ALA CCC O 1
ATOM 2106 N N . ALA C 1 25 ? -2.639 -21.348 -2.837 1.000 11.183 25 ALA CCC N 1
ATOM 2107 C CA . ALA C 1 25 ? -1.441 -21.465 -1.992 1.000 11.522 25 ALA CCC CA 1
ATOM 2108 C C . ALA C 1 25 ? -1.663 -20.760 -0.656 1.000 11.399 25 ALA CCC C 1
ATOM 2109 O O . ALA C 1 25 ? -1.251 -21.268 0.382 1.000 11.688 25 ALA CCC O 1
ATOM 2111 N N . ALA C 1 26 ? -2.207 -19.525 -0.705 1.000 10.483 26 ALA CCC N 1
ATOM 2112 C CA . ALA C 1 26 ? -2.397 -18.762 0.553 1.000 10.893 26 ALA CCC CA 1
ATOM 2113 C C . ALA C 1 26 ? -3.347 -19.524 1.507 1.000 11.125 26 ALA CCC C 1
ATOM 2114 O O . ALA C 1 26 ? -3.211 -19.438 2.711 1.000 11.612 26 ALA CCC O 1
ATOM 2116 N N . ALA C 1 27 ? -4.343 -20.228 0.928 1.000 13.107 27 ALA CCC N 1
ATOM 2117 C CA . ALA C 1 27 ? -5.263 -21.040 1.763 1.000 13.715 27 ALA CCC CA 1
ATOM 2118 C C . ALA C 1 27 ? -4.460 -22.107 2.497 1.000 13.323 27 ALA CCC C 1
ATOM 2119 O O . ALA C 1 27 ? -4.642 -22.269 3.729 1.000 15.736 27 ALA CCC O 1
ATOM 2121 N N . SER C 1 28 ? -3.608 -22.818 1.773 1.000 12.965 28 SER CCC N 1
ATOM 2122 C CA . SER C 1 28 ? -2.794 -23.881 2.391 1.000 13.699 28 SER CCC CA 1
ATOM 2123 C C . SER C 1 28 ? -1.870 -23.286 3.464 1.000 13.275 28 SER CCC C 1
ATOM 2124 O O . SER C 1 28 ? -1.716 -23.896 4.546 1.000 16.086 28 SER CCC O 1
ATOM 2127 N N . ILE C 1 29 ? -1.265 -22.136 3.172 1.000 10.928 29 ILE CCC N 1
ATOM 2128 C CA . ILE C 1 29 ? -0.210 -21.593 4.065 1.000 10.525 29 ILE CCC CA 1
ATOM 2129 C C . ILE C 1 29 ? -0.831 -20.907 5.278 1.000 10.143 29 ILE CCC C 1
ATOM 2130 O O . ILE C 1 29 ? -0.375 -21.172 6.413 1.000 12.065 29 ILE CCC O 1
ATOM 2135 N N . LEU C 1 30 ? -1.827 -20.049 5.062 1.000 10.554 30 LEU CCC N 1
ATOM 2136 C CA . LEU C 1 30 ? -2.414 -19.262 6.175 1.000 10.438 30 LEU CCC CA 1
ATOM 2137 C C . LEU C 1 30 ? -3.591 -19.999 6.823 1.000 10.893 30 LEU CCC C 1
ATOM 2138 O O . LEU C 1 30 ? -3.983 -19.569 7.925 1.000 13.510 30 LEU CCC O 1
ATOM 2143 N N . GLY C 1 31 ? -4.145 -21.034 6.203 1.000 13.191 31 GLY CCC N 1
ATOM 2144 C CA . GLY C 1 31 ? -5.214 -21.849 6.822 1.000 13.870 31 GLY CCC CA 1
ATOM 2145 C C . GLY C 1 31 ? -6.615 -21.291 6.663 1.000 15.349 31 GLY CCC C 1
ATOM 2146 O O . GLY C 1 31 ? -7.524 -21.876 7.254 1.000 25.672 31 GLY CCC O 1
ATOM 2147 N N . LYS C 1 32 ? -6.821 -20.216 5.903 1.000 19.036 32 LYS CCC N 1
ATOM 2148 C CA . LYS C 1 32 ? -8.176 -19.677 5.646 1.000 17.386 32 LYS CCC CA 1
ATOM 2149 C C . LYS C 1 32 ? -8.630 -20.132 4.259 1.000 16.468 32 LYS CCC C 1
ATOM 2150 O O . LYS C 1 32 ? -7.786 -20.189 3.375 1.000 21.363 32 LYS CCC O 1
ATOM 2156 N N . PRO C 1 33 ? -9.922 -20.424 4.028 1.000 14.865 33 PRO CCC N 1
ATOM 2157 C CA . PRO C 1 33 ? -10.360 -20.945 2.728 1.000 13.462 33 PRO CCC CA 1
ATOM 2158 C C . PRO C 1 33 ? -9.965 -20.053 1.549 1.000 12.515 33 PRO CCC C 1
ATOM 2159 O O . PRO C 1 33 ? -9.915 -18.859 1.671 1.000 12.728 33 PRO CCC O 1
ATOM 2163 N N . ALA C 1 34 ? -9.732 -20.705 0.397 1.000 13.173 34 ALA CCC N 1
ATOM 2164 C CA . ALA C 1 34 ? -9.328 -19.983 -0.840 1.000 12.594 34 ALA CCC CA 1
ATOM 2165 C C . ALA C 1 34 ? -10.374 -18.902 -1.197 1.000 12.559 34 ALA CCC C 1
ATOM 2166 O O . ALA C 1 34 ? -10.009 -17.840 -1.751 1.000 14.536 34 ALA CCC O 1
ATOM 2168 N N . ASP C 1 35 ? -11.640 -19.141 -0.922 1.000 13.199 35 ASP CCC N 1
ATOM 2169 C CA . ASP C 1 35 ? -12.675 -18.140 -1.255 1.000 15.970 35 ASP CCC CA 1
ATOM 2170 C C . ASP C 1 35 ? -12.731 -17.008 -0.238 1.000 14.983 35 ASP CCC C 1
ATOM 2171 O O . ASP C 1 35 ? -13.642 -16.154 -0.359 1.000 16.910 35 ASP CCC O 1
ATOM 2176 N N . ARG C 1 36 ? -11.804 -16.919 0.718 1.000 13.531 36 ARG CCC N 1
ATOM 2177 C CA . ARG C 1 36 ? -11.663 -15.711 1.542 1.000 14.794 36 ARG CCC CA 1
ATOM 2178 C C . ARG C 1 36 ? -10.276 -15.048 1.223 1.000 11.580 36 ARG CCC C 1
ATOM 2179 O O . ARG C 1 36 ? -9.855 -14.159 2.059 1.000 13.491 36 ARG CCC O 1
ATOM 2183 N N . VAL C 1 37 ? -9.634 -15.447 0.149 1.000 10.941 37 VAL CCC N 1
ATOM 2184 C CA . VAL C 1 37 ? -8.316 -14.866 -0.194 1.000 9.659 37 VAL CCC CA 1
ATOM 2185 C C . VAL C 1 37 ? -8.492 -13.832 -1.305 1.000 9.235 37 VAL CCC C 1
ATOM 2186 O O . VAL C 1 37 ? -9.277 -14.089 -2.259 1.000 10.122 37 VAL CCC O 1
ATOM 2190 N N . ASN C 1 38 ? -7.816 -12.693 -1.142 1.000 8.459 38 ASN CCC N 1
ATOM 2191 C CA . ASN C 1 38 ? -7.845 -11.594 -2.139 1.000 8.504 38 ASN CCC CA 1
ATOM 2192 C C . ASN C 1 38 ? -6.410 -11.406 -2.633 1.000 9.056 38 ASN CCC C 1
ATOM 2193 O O . ASN C 1 38 ? -5.488 -11.399 -1.796 1.000 11.025 38 ASN CCC O 1
ATOM 2198 N N . VAL C 1 39 ? -6.221 -11.296 -3.948 1.000 8.346 39 VAL CCC N 1
ATOM 2199 C CA . VAL C 1 39 ? -4.866 -11.150 -4.528 1.000 8.859 39 VAL CCC CA 1
ATOM 2200 C C . VAL C 1 39 ? -4.880 -9.958 -5.481 1.000 9.075 39 VAL CCC C 1
ATOM 2201 O O . VAL C 1 39 ? -5.854 -9.862 -6.301 1.000 10.191 39 VAL CCC O 1
ATOM 2205 N N . THR C 1 40 ? -3.876 -9.096 -5.427 1.000 8.085 40 THR CCC N 1
ATOM 2206 C CA . THR C 1 40 ? -3.733 -8.012 -6.431 1.000 8.198 40 THR CCC CA 1
ATOM 2207 C C . THR C 1 40 ? -2.307 -8.092 -6.981 1.000 8.167 40 THR CCC C 1
ATOM 2208 O O . THR C 1 40 ? -1.351 -8.102 -6.187 1.000 9.754 40 THR CCC O 1
ATOM 2212 N N . VAL C 1 41 ? -2.154 -8.183 -8.277 1.000 7.967 41 VAL CCC N 1
ATOM 2213 C CA . VAL C 1 41 ? -0.826 -8.223 -8.930 1.000 8.462 41 VAL CCC CA 1
ATOM 2214 C C . VAL C 1 41 ? -0.700 -6.985 -9.802 1.000 9.770 41 VAL CCC C 1
ATOM 2215 O O . VAL C 1 41 ? -1.601 -6.684 -10.627 1.000 9.807 41 VAL CCC O 1
ATOM 2219 N N . ARG C 1 42 ? 0.421 -6.265 -9.594 1.000 8.691 42 ARG CCC N 1
ATOM 2220 C CA . ARG C 1 42 ? 0.740 -5.002 -10.299 1.000 9.436 42 ARG CCC CA 1
ATOM 2221 C C . ARG C 1 42 ? 2.065 -5.230 -11.047 1.000 10.386 42 ARG CCC C 1
ATOM 2222 O O . ARG C 1 42 ? 3.144 -5.047 -10.470 1.000 8.820 42 ARG CCC O 1
ATOM 2230 N N . PRO C 1 43 ? 2.030 -5.645 -12.325 1.000 10.470 43 PRO CCC N 1
ATOM 2231 C CA . PRO C 1 43 ? 3.245 -5.920 -13.090 1.000 9.480 43 PRO CCC CA 1
ATOM 2232 C C . PRO C 1 43 ? 3.706 -4.668 -13.848 1.000 9.759 43 PRO CCC C 1
ATOM 2233 O O . PRO C 1 43 ? 3.067 -3.654 -13.905 1.000 9.796 43 PRO CCC O 1
ATOM 2237 N N . GLY C 1 44 ? 4.877 -4.835 -14.496 1.000 9.810 44 GLY CCC N 1
ATOM 2238 C CA . GLY C 1 44 ? 5.431 -3.782 -15.382 1.000 10.280 44 GLY CCC CA 1
ATOM 2239 C C . GLY C 1 44 ? 5.898 -2.535 -14.647 1.000 10.130 44 GLY CCC C 1
ATOM 2240 O O . GLY C 1 44 ? 6.037 -1.497 -15.325 1.000 11.972 44 GLY CCC O 1
ATOM 2241 N N . LEU C 1 45 ? 6.138 -2.619 -13.333 1.000 9.622 45 LEU CCC N 1
ATOM 2242 C CA . LEU C 1 45 ? 6.523 -1.413 -12.554 1.000 9.462 45 LEU CCC CA 1
ATOM 2243 C C . LEU C 1 45 ? 8.028 -1.173 -12.701 1.000 9.793 45 LEU CCC C 1
ATOM 2244 O O . LEU C 1 45 ? 8.731 -2.036 -13.233 1.000 12.328 45 LEU CCC O 1
ATOM 2249 N N . ALA C 1 46 ? 8.494 -0.021 -12.255 1.000 10.012 46 ALA CCC N 1
ATOM 2250 C CA . ALA C 1 46 ? 9.954 0.289 -12.219 1.000 9.975 46 ALA CCC CA 1
ATOM 2251 C C . ALA C 1 46 ? 10.383 0.026 -10.770 1.000 9.309 46 ALA CCC C 1
ATOM 2252 O O . ALA C 1 46 ? 9.908 0.698 -9.860 1.000 11.201 46 ALA CCC O 1
ATOM 2254 N N . MET C 1 47 ? 11.286 -0.936 -10.570 1.000 9.106 47 MET CCC N 1
ATOM 2255 C CA . MET C 1 47 ? 11.654 -1.370 -9.211 1.000 9.038 47 MET CCC CA 1
ATOM 2256 C C . MET C 1 47 ? 13.162 -1.562 -9.042 1.000 9.483 47 MET CCC C 1
ATOM 2257 O O . MET C 1 47 ? 13.850 -2.015 -9.970 1.000 10.857 47 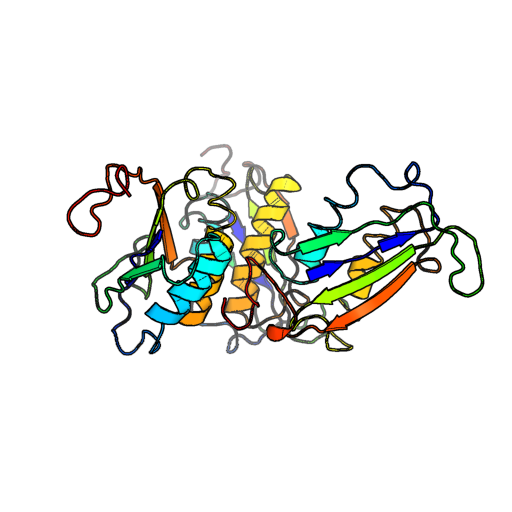MET CCC O 1
ATOM 2262 N N . ALA C 1 48 ? 13.609 -1.252 -7.819 1.000 8.985 48 ALA CCC N 1
ATOM 2263 C CA . ALA C 1 48 ? 14.945 -1.667 -7.345 1.000 9.272 48 ALA CCC CA 1
ATOM 2264 C C . ALA C 1 48 ? 14.705 -2.468 -6.058 1.000 9.459 48 ALA CCC C 1
ATOM 2265 O O . ALA C 1 48 ? 13.829 -2.061 -5.232 1.000 9.801 48 ALA CCC O 1
ATOM 2267 N N . LEU C 1 49 ? 15.456 -3.534 -5.864 1.000 9.883 49 LEU CCC N 1
ATOM 2268 C CA . LEU C 1 49 ? 15.367 -4.311 -4.608 1.000 9.930 49 LEU CCC CA 1
ATOM 2269 C C . LEU C 1 49 ? 16.826 -4.522 -4.223 1.000 10.388 49 LEU CCC C 1
ATOM 2270 O O . LEU C 1 49 ? 17.624 -4.923 -5.113 1.000 10.975 49 LEU CCC O 1
ATOM 2275 N N . SER C 1 50 ? 17.179 -4.212 -2.969 1.000 10.972 50 SER CCC N 1
ATOM 2276 C CA . SER C 1 50 ? 18.604 -4.275 -2.547 1.000 11.954 50 SER CCC CA 1
ATOM 2277 C C . SER C 1 50 ? 19.460 -3.456 -3.511 1.000 11.420 50 SER CCC C 1
ATOM 2278 O O . SER C 1 50 ? 20.562 -3.884 -3.850 1.000 13.367 50 SER CCC O 1
ATOM 2281 N N . GLY C 1 51 ? 18.969 -2.283 -3.897 1.000 11.467 51 GLY CCC N 1
ATOM 2282 C CA . GLY C 1 51 ? 19.752 -1.371 -4.752 1.000 11.515 51 GLY CCC CA 1
ATOM 2283 C C . GLY C 1 51 ? 19.854 -1.778 -6.218 1.000 12.786 51 GLY CCC C 1
ATOM 2284 O O . GLY C 1 51 ? 20.461 -1.007 -6.990 1.000 15.755 51 GLY CCC O 1
ATOM 2285 N N . SER C 1 52 ? 19.247 -2.895 -6.613 1.000 11.899 52 SER CCC N 1
ATOM 2286 C CA . SER C 1 52 ? 19.402 -3.448 -7.974 1.000 12.262 52 SER CCC CA 1
ATOM 2287 C C . SER C 1 52 ? 18.074 -3.454 -8.738 1.000 11.064 52 SER CCC C 1
ATOM 2288 O O . SER C 1 52 ? 17.058 -3.863 -8.170 1.000 10.757 52 SER CCC O 1
ATOM 2291 N N . THR C 1 53 ? 18.135 -3.107 -10.040 1.000 11.307 53 THR CCC N 1
ATOM 2292 C CA . THR C 1 53 ? 16.916 -3.085 -10.877 1.000 12.254 53 THR CCC CA 1
ATOM 2293 C C . THR C 1 53 ? 16.729 -4.392 -11.664 1.000 12.409 53 THR CCC C 1
ATOM 2294 O O . THR C 1 53 ? 15.856 -4.425 -12.522 1.000 12.159 53 THR CCC O 1
ATOM 2298 N N . GLU C 1 54 ? 17.479 -5.433 -11.344 1.000 15.112 54 GLU CCC N 1
ATOM 2299 C CA . GLU C 1 54 ? 17.214 -6.749 -11.961 1.000 32.072 54 GLU CCC CA 1
ATOM 2300 C C . GLU C 1 54 ? 15.785 -7.190 -11.602 1.000 15.668 54 GLU CCC C 1
ATOM 2301 O O . GLU C 1 54 ? 15.204 -6.685 -10.581 1.000 10.404 54 GLU CCC O 1
ATOM 2307 N N . PRO C 1 55 ? 15.169 -8.135 -12.335 1.000 11.696 55 PRO CCC N 1
ATOM 2308 C CA . PRO C 1 55 ? 13.832 -8.613 -11.968 1.000 10.862 55 PRO CCC CA 1
ATOM 2309 C C . PRO C 1 55 ? 13.690 -8.959 -10.501 1.000 9.464 55 PRO CCC C 1
ATOM 2310 O O . PRO C 1 55 ? 14.565 -9.576 -9.931 1.000 10.596 55 PRO CCC O 1
ATOM 2314 N N . CYS C 1 56 ? 12.541 -8.530 -9.952 1.000 9.556 56 CYS CCC N 1
ATOM 2315 C CA . CYS C 1 56 ? 12.292 -8.706 -8.516 1.000 8.922 56 CYS CCC CA 1
ATOM 2316 C C . CYS C 1 56 ? 10.783 -8.646 -8.245 1.000 9.122 56 CYS CCC C 1
ATOM 2317 O O . CYS C 1 56 ? 10.007 -8.310 -9.183 1.000 9.870 56 CYS CCC O 1
ATOM 2320 N N . ALA C 1 57 ? 10.383 -8.911 -6.991 1.000 8.893 57 ALA CCC N 1
ATOM 2321 C CA . ALA C 1 57 ? 8.961 -8.791 -6.617 1.000 8.598 57 ALA CCC CA 1
ATOM 2322 C C . ALA C 1 57 ? 8.829 -8.465 -5.138 1.000 7.990 57 ALA CCC C 1
ATOM 2323 O O . ALA C 1 57 ? 9.697 -8.886 -4.337 1.000 9.164 57 ALA CCC O 1
ATOM 2325 N N . GLN C 1 58 ? 7.781 -7.705 -4.826 1.000 7.835 58 GLN CCC N 1
ATOM 2326 C CA . GLN C 1 58 ? 7.478 -7.359 -3.421 1.000 9.148 58 GLN CCC CA 1
ATOM 2327 C C . GLN C 1 58 ? 6.074 -7.872 -3.093 1.000 8.058 58 GLN CCC C 1
ATOM 2328 O O . GLN C 1 58 ? 5.111 -7.492 -3.806 1.000 9.933 58 GLN CCC O 1
ATOM 2334 N N . LEU C 1 59 ? 5.939 -8.687 -2.031 1.000 7.464 59 LEU CCC N 1
ATOM 2335 C CA . LEU C 1 59 ? 4.602 -9.196 -1.634 1.000 7.541 59 LEU CCC CA 1
ATOM 2336 C C . LEU C 1 59 ? 4.219 -8.592 -0.293 1.000 7.783 59 LEU CCC C 1
ATOM 2337 O O . LEU C 1 59 ? 5.104 -8.516 0.607 1.000 8.188 59 LEU CCC O 1
ATOM 2342 N N . SER C 1 60 ? 2.989 -8.133 -0.171 1.000 7.555 60 SER CCC N 1
ATOM 2343 C CA . SER C 1 60 ? 2.467 -7.671 1.128 1.000 7.981 60 SER CCC CA 1
ATOM 2344 C C . SER C 1 60 ? 1.323 -8.616 1.491 1.000 8.312 60 SER CCC C 1
ATOM 2345 O O . SER C 1 60 ? 0.504 -8.949 0.584 1.000 8.628 60 SER CCC O 1
ATOM 2348 N N . ILE C 1 61 ? 1.280 -9.057 2.753 1.000 8.149 61 ILE CCC N 1
ATOM 2349 C CA . ILE C 1 61 ? 0.247 -10.030 3.211 1.000 7.538 61 ILE CCC CA 1
ATOM 2350 C C . ILE C 1 61 ? -0.408 -9.436 4.445 1.000 7.427 61 ILE CCC C 1
ATOM 2351 O O . ILE C 1 61 ? 0.328 -9.176 5.436 1.000 7.485 61 ILE CCC O 1
ATOM 2356 N N . SER C 1 62 ? -1.707 -9.223 4.430 1.000 9.327 62 SER CCC N 1
ATOM 2357 C CA . SER C 1 62 ? -2.454 -8.623 5.541 1.000 9.841 62 SER CCC CA 1
ATOM 2358 C C . SER C 1 62 ? -3.600 -9.553 5.914 1.000 9.067 62 SER CCC C 1
ATOM 2359 O O . SER C 1 62 ? -4.327 -10.049 5.054 1.000 9.917 62 SER CCC O 1
ATOM 2362 N N . SER C 1 63 ? -3.760 -9.789 7.248 1.000 9.225 63 SER CCC N 1
ATOM 2363 C CA . SER C 1 63 ? -4.820 -10.731 7.674 1.000 9.741 63 SER CCC CA 1
ATOM 2364 C C . SER C 1 63 ? -5.105 -10.531 9.159 1.000 9.464 63 SER CCC C 1
ATOM 2365 O O . SER C 1 63 ? -4.216 -10.044 9.885 1.000 9.167 63 SER CCC O 1
ATOM 2368 N N . ILE C 1 64 ? -6.306 -10.920 9.585 1.000 10.728 64 ILE CCC N 1
ATOM 2369 C CA . ILE C 1 64 ? -6.595 -10.934 11.040 1.000 11.341 64 ILE CCC CA 1
ATOM 2370 C C . ILE C 1 64 ? -5.953 -12.161 11.687 1.000 11.988 64 ILE CCC C 1
ATOM 2371 O O . ILE C 1 64 ? -6.057 -13.255 11.131 1.000 15.018 64 ILE CCC O 1
ATOM 2376 N N . GLY C 1 65 ? -5.233 -11.972 12.790 1.000 11.988 65 GLY CCC N 1
ATOM 2377 C CA . GLY C 1 65 ? -4.810 -13.087 13.671 1.000 13.202 65 GLY CCC CA 1
ATOM 2378 C C . GLY C 1 65 ? -3.610 -13.923 13.294 1.000 13.120 65 GLY CCC C 1
ATOM 2379 O O . GLY C 1 65 ? -2.891 -14.317 14.230 1.000 16.973 65 GLY CCC O 1
ATOM 2380 N N . VAL C 1 66 ? -3.328 -14.146 12.008 1.000 12.144 66 VAL CCC N 1
ATOM 2381 C CA . VAL C 1 66 ? -2.327 -15.188 11.625 1.000 11.694 66 VAL CCC CA 1
ATOM 2382 C C . VAL C 1 66 ? -0.975 -14.655 11.127 1.000 10.025 66 VAL CCC C 1
ATOM 2383 O O . VAL C 1 66 ? -0.116 -15.489 10.847 1.000 11.228 66 VAL CCC O 1
ATOM 2387 N N . VAL C 1 67 ? -0.789 -13.346 11.053 1.000 9.041 67 VAL CCC N 1
ATOM 2388 C CA . VAL C 1 67 ? 0.511 -12.804 10.536 1.000 8.454 67 VAL CCC CA 1
ATOM 2389 C C . VAL C 1 67 ? 1.148 -11.852 11.560 1.000 8.559 67 VAL CCC C 1
ATOM 2390 O O . VAL C 1 67 ? 1.861 -10.932 11.174 1.000 9.006 67 VAL CCC O 1
ATOM 2394 N N . GLY C 1 68 ? 0.975 -12.144 12.859 1.000 9.580 68 GLY CCC N 1
ATOM 2395 C CA . GLY C 1 68 ? 1.391 -11.214 13.923 1.000 9.562 68 GLY CCC CA 1
ATOM 2396 C C . GLY C 1 68 ? 2.593 -11.648 14.760 1.000 9.551 68 GLY CCC C 1
ATOM 2397 O O . GLY C 1 68 ? 2.975 -10.868 15.657 1.000 10.996 68 GLY CCC O 1
ATOM 2398 N N . THR C 1 69 ? 3.186 -12.798 14.506 1.000 9.691 69 THR CCC N 1
ATOM 2399 C CA . THR C 1 69 ? 4.334 -13.282 15.309 1.000 10.783 69 THR CCC CA 1
ATOM 2400 C C . THR C 1 69 ? 5.516 -13.638 14.407 1.000 9.559 69 THR CCC C 1
ATOM 2401 O O . THR C 1 69 ? 5.287 -14.038 13.229 1.000 9.504 69 THR CCC O 1
ATOM 2405 N N . ALA C 1 70 ? 6.728 -13.535 14.947 1.000 9.362 70 ALA CCC N 1
ATOM 2406 C CA . ALA C 1 70 ? 7.920 -13.946 14.186 1.000 9.770 70 ALA CCC CA 1
ATOM 2407 C C . ALA C 1 70 ? 7.849 -15.435 13.826 1.000 9.148 70 ALA CCC C 1
ATOM 2408 O O . ALA C 1 70 ? 8.235 -15.794 12.698 1.000 9.638 70 ALA CCC O 1
ATOM 2410 N N . GLU C 1 71 ? 7.442 -16.285 14.781 1.000 10.680 71 GLU CCC N 1
ATOM 2411 C CA . GLU C 1 71 ? 7.479 -17.736 14.494 1.000 12.833 71 GLU CCC CA 1
ATOM 2412 C C . GLU C 1 71 ? 6.456 -18.091 13.398 1.000 13.357 71 GLU CCC C 1
ATOM 2413 O O . GLU C 1 71 ? 6.810 -18.887 12.490 1.000 15.431 71 GLU CCC O 1
ATOM 2419 N N . ASP C 1 72 ? 5.265 -17.523 13.453 1.000 12.707 72 ASP CCC N 1
ATOM 2420 C CA . ASP C 1 72 ? 4.240 -17.768 12.398 1.000 15.560 72 ASP CCC CA 1
ATOM 2421 C C . ASP C 1 72 ? 4.776 -17.245 11.070 1.000 10.467 72 ASP CCC C 1
ATOM 2422 O O . ASP C 1 72 ? 4.673 -17.946 10.034 1.000 10.267 72 ASP CCC O 1
ATOM 2427 N N . ASN C 1 73 ? 5.311 -16.038 11.072 1.000 8.875 73 ASN CCC N 1
ATOM 2428 C CA . ASN C 1 73 ? 5.712 -15.415 9.783 1.000 8.075 73 ASN CCC CA 1
ATOM 2429 C C . ASN C 1 73 ? 6.943 -16.109 9.197 1.000 8.409 73 ASN CCC C 1
ATOM 2430 O O . ASN C 1 73 ? 7.064 -16.122 7.950 1.000 8.390 73 ASN CCC O 1
ATOM 2435 N N . ARG C 1 74 ? 7.820 -16.661 10.036 1.000 8.883 74 ARG CCC N 1
ATOM 2436 C CA . ARG C 1 74 ? 8.978 -17.429 9.518 1.000 9.772 74 ARG CCC CA 1
ATOM 2437 C C . ARG C 1 74 ? 8.443 -18.579 8.656 1.000 9.978 74 ARG CCC C 1
ATOM 2438 O O . ARG C 1 74 ? 8.971 -18.803 7.542 1.000 11.059 74 ARG CCC O 1
ATOM 2446 N N A SER C 1 75 ? 7.459 -19.317 9.175 0.500 10.743 75 SER CCC N 1
ATOM 2447 N N B SER C 1 75 ? 7.460 -19.320 9.175 0.500 10.643 75 SER CCC N 1
ATOM 2448 C CA A SER C 1 75 ? 6.882 -20.458 8.416 0.500 13.512 75 SER CCC CA 1
ATOM 2449 C CA B SER C 1 75 ? 6.876 -20.459 8.418 0.500 12.830 75 SER CCC CA 1
ATOM 2450 C C A SER C 1 75 ? 6.173 -19.949 7.155 0.500 11.059 75 SER CCC C 1
ATOM 2451 C C B SER C 1 75 ? 6.181 -19.943 7.154 0.500 10.725 75 SER CCC C 1
ATOM 2452 O O A SER C 1 75 ? 6.393 -20.522 6.054 0.500 11.551 75 SER CCC O 1
ATOM 2453 O O B SER C 1 75 ? 6.393 -20.523 6.055 0.500 11.012 75 SER CCC O 1
ATOM 2458 N N . HIS C 1 76 ? 5.395 -18.876 7.305 1.000 9.320 76 HIS CCC N 1
ATOM 2459 C CA . HIS C 1 76 ? 4.649 -18.386 6.121 1.000 9.130 76 HIS CCC CA 1
ATOM 2460 C C . HIS C 1 76 ? 5.647 -17.944 5.061 1.000 8.977 76 HIS CCC C 1
ATOM 2461 O O . HIS C 1 76 ? 5.414 -18.239 3.834 1.000 9.093 76 HIS CCC O 1
ATOM 2468 N N . SER C 1 77 ? 6.682 -17.235 5.479 1.000 8.406 77 SER CCC N 1
ATOM 2469 C CA . SER C 1 77 ? 7.704 -16.744 4.540 1.000 8.135 77 SER CCC CA 1
ATOM 2470 C C . SER C 1 77 ? 8.297 -17.907 3.737 1.000 8.409 77 SER CCC C 1
ATOM 2471 O O . SER C 1 77 ? 8.389 -17.781 2.468 1.000 8.548 77 SER CCC O 1
ATOM 2474 N N . ALA C 1 78 ? 8.682 -19.006 4.374 1.000 9.146 78 ALA CCC N 1
ATOM 2475 C CA . ALA C 1 78 ? 9.308 -20.110 3.631 1.000 9.662 78 ALA CCC CA 1
ATOM 2476 C C . ALA C 1 78 ? 8.382 -20.549 2.493 1.000 9.925 78 ALA CCC C 1
ATOM 2477 O O . ALA C 1 78 ? 8.863 -20.763 1.356 1.000 10.293 78 ALA CCC O 1
ATOM 2479 N N . HIS C 1 79 ? 7.092 -20.710 2.779 1.000 9.238 79 HIS CCC N 1
ATOM 2480 C CA . HIS C 1 79 ? 6.162 -21.238 1.757 1.000 9.572 79 HIS CCC CA 1
ATOM 2481 C C . HIS C 1 79 ? 5.915 -20.202 0.657 1.000 9.025 79 HIS CCC C 1
ATOM 2482 O O . HIS C 1 79 ? 5.857 -20.604 -0.533 1.000 9.270 79 HIS CCC O 1
ATOM 2489 N N . PHE C 1 80 ? 5.732 -18.933 1.012 1.000 8.269 80 PHE CCC N 1
ATOM 2490 C CA . PHE C 1 80 ? 5.468 -17.936 -0.048 1.000 8.506 80 PHE CCC CA 1
ATOM 2491 C C . PHE C 1 80 ? 6.729 -17.729 -0.893 1.000 8.335 80 PHE CCC C 1
ATOM 2492 O O . PHE C 1 80 ? 6.578 -17.497 -2.144 1.000 8.685 80 PHE CCC O 1
ATOM 2500 N N . PHE C 1 81 ? 7.928 -17.795 -0.300 1.000 8.393 81 PHE CCC N 1
ATOM 2501 C CA . PHE C 1 81 ? 9.158 -17.716 -1.135 1.000 8.577 81 PHE CCC CA 1
ATOM 2502 C C . PHE C 1 81 ? 9.189 -18.919 -2.103 1.000 9.327 81 PHE CCC C 1
ATOM 2503 O O . PHE C 1 81 ? 9.520 -18.724 -3.288 1.000 10.235 81 PHE CCC O 1
ATOM 2511 N N . GLU C 1 82 ? 8.895 -20.132 -1.632 1.000 9.751 82 GLU CCC N 1
ATOM 2512 C CA . GLU C 1 82 ? 8.929 -21.316 -2.523 1.000 11.399 82 GLU CCC CA 1
ATOM 2513 C C . GLU C 1 82 ? 7.942 -21.082 -3.670 1.000 11.415 82 GLU CCC C 1
ATOM 2514 O O . GLU C 1 82 ? 8.296 -21.365 -4.851 1.000 12.386 82 GLU CCC O 1
ATOM 2520 N N . PHE C 1 83 ? 6.747 -20.609 -3.355 1.000 10.759 83 PHE CCC N 1
ATOM 2521 C CA . PHE C 1 83 ? 5.731 -20.387 -4.408 1.000 12.059 83 PHE CCC CA 1
ATOM 2522 C C . PHE C 1 83 ? 6.222 -19.352 -5.420 1.000 10.854 83 PHE CCC C 1
ATOM 2523 O O . PHE C 1 83 ? 6.138 -19.625 -6.661 1.000 11.986 83 PHE CCC O 1
ATOM 2531 N N . LEU C 1 84 ? 6.686 -18.189 -4.966 1.000 10.054 84 LEU CCC N 1
ATOM 2532 C CA . LEU C 1 84 ? 7.015 -17.095 -5.923 1.000 10.435 84 LEU CCC CA 1
ATOM 2533 C C . LEU C 1 84 ? 8.303 -17.376 -6.682 1.000 10.580 84 LEU CCC C 1
ATOM 2534 O O . LEU C 1 84 ? 8.383 -16.967 -7.853 1.000 11.715 84 LEU CCC O 1
ATOM 2539 N N . THR C 1 85 ? 9.314 -17.976 -6.056 1.000 10.099 85 THR CCC N 1
ATOM 2540 C CA . THR C 1 85 ? 10.530 -18.236 -6.854 1.000 11.736 85 THR CCC CA 1
ATOM 2541 C C . THR C 1 85 ? 10.158 -19.138 -8.033 1.000 12.267 85 THR CCC C 1
ATOM 2542 O O . THR C 1 85 ? 10.673 -18.896 -9.157 1.000 14.475 85 THR CCC O 1
ATOM 2546 N N . LYS C 1 86 ? 9.330 -20.150 -7.813 1.000 12.094 86 LYS CCC N 1
ATOM 2547 C CA . LYS C 1 86 ? 9.006 -21.087 -8.907 1.000 15.965 86 LYS CCC CA 1
ATOM 2548 C C . LYS C 1 86 ? 8.105 -20.374 -9.924 1.000 14.149 86 LYS CCC C 1
ATOM 2549 O O . LYS C 1 86 ? 8.382 -20.493 -11.126 1.000 17.097 86 LYS CCC O 1
ATOM 2555 N N . GLU C 1 87 ? 7.043 -19.700 -9.488 1.000 11.599 87 GLU CCC N 1
ATOM 2556 C CA . GLU C 1 87 ? 6.117 -19.072 -10.465 1.000 12.575 87 GLU CCC CA 1
ATOM 2557 C C . GLU C 1 87 ? 6.817 -17.979 -11.269 1.000 12.049 87 GLU CCC C 1
ATOM 2558 O O . GLU C 1 87 ? 6.602 -17.921 -12.490 1.000 14.839 87 GLU CCC O 1
ATOM 2564 N N . LEU C 1 88 ? 7.620 -17.136 -10.622 1.000 12.359 88 LEU CCC N 1
ATOM 2565 C CA . LEU C 1 88 ? 8.181 -15.941 -11.319 1.000 12.278 88 LEU CCC CA 1
ATOM 2566 C C . LEU C 1 88 ? 9.593 -16.180 -11.855 1.000 13.173 88 LEU CCC C 1
ATOM 2567 O O . LEU C 1 88 ? 10.129 -15.251 -12.455 1.000 14.394 88 LEU CCC O 1
ATOM 2572 N N . ALA C 1 89 ? 10.156 -17.351 -11.600 1.000 12.649 89 ALA CCC N 1
ATOM 2573 C CA . ALA C 1 89 ? 11.522 -17.676 -12.070 1.000 13.725 89 ALA CCC CA 1
ATOM 2574 C C . ALA C 1 89 ? 12.506 -16.657 -11.487 1.000 14.636 89 ALA CCC C 1
ATOM 2575 O O . ALA C 1 89 ? 13.333 -16.114 -12.224 1.000 16.228 89 ALA CCC O 1
ATOM 2577 N N . LEU C 1 90 ? 12.381 -16.390 -10.181 1.000 12.904 90 LEU CCC N 1
ATOM 2578 C CA . LEU C 1 90 ? 13.282 -15.450 -9.461 1.000 12.312 90 LEU CCC CA 1
ATOM 2579 C C . LEU C 1 90 ? 14.063 -16.200 -8.386 1.000 13.017 90 LEU CCC C 1
ATOM 2580 O O . LEU C 1 90 ? 13.542 -17.181 -7.860 1.000 15.083 90 LEU CCC O 1
ATOM 2585 N N . GLY C 1 91 ? 15.254 -15.728 -8.048 1.000 11.709 91 GLY CCC N 1
ATOM 2586 C CA . GLY C 1 91 ? 15.956 -16.273 -6.868 1.000 12.396 91 GLY CCC CA 1
ATOM 2587 C C . GLY C 1 91 ? 15.428 -15.634 -5.595 1.000 10.909 91 GLY CCC C 1
ATOM 2588 O O . GLY C 1 91 ? 14.819 -14.564 -5.648 1.000 10.717 91 GLY CCC O 1
ATOM 2589 N N . GLN C 1 92 ? 15.693 -16.274 -4.460 1.000 10.820 92 GLN CCC N 1
ATOM 2590 C CA . GLN C 1 92 ? 15.166 -15.770 -3.184 1.000 10.957 92 GLN CCC CA 1
ATOM 2591 C C . GLN C 1 92 ? 15.682 -14.388 -2.837 1.000 10.767 92 GLN CCC C 1
ATOM 2592 O O . GLN C 1 92 ? 14.980 -13.650 -2.115 1.000 12.520 92 GLN CCC O 1
ATOM 2598 N N . ASP C 1 93 ? 16.870 -13.997 -3.296 1.000 10.630 93 ASP CCC N 1
ATOM 2599 C CA . ASP C 1 93 ? 17.384 -12.637 -2.983 1.000 11.130 93 ASP CCC CA 1
ATOM 2600 C C . ASP C 1 93 ? 16.624 -11.540 -3.747 1.000 10.159 93 ASP CCC C 1
ATOM 2601 O O . ASP C 1 93 ? 16.858 -10.368 -3.477 1.000 12.075 93 ASP CCC O 1
ATOM 2606 N N . ARG C 1 94 ? 15.707 -11.938 -4.633 1.000 9.462 94 ARG CCC N 1
ATOM 2607 C CA . ARG C 1 94 ? 14.984 -10.952 -5.488 1.000 9.091 94 ARG CCC CA 1
ATOM 2608 C C . ARG C 1 94 ? 13.506 -10.818 -5.072 1.000 8.848 94 ARG CCC C 1
ATOM 2609 O O . ARG C 1 94 ? 12.719 -10.250 -5.821 1.000 9.077 94 ARG CCC O 1
ATOM 2617 N N . ILE C 1 95 ? 13.148 -11.303 -3.882 1.000 8.604 95 ILE CCC N 1
ATOM 2618 C CA . ILE C 1 95 ? 11.763 -11.208 -3.348 1.000 8.204 95 ILE CCC CA 1
ATOM 2619 C C . ILE C 1 95 ? 11.888 -10.711 -1.898 1.000 8.101 95 ILE CCC C 1
ATOM 2620 O O . ILE C 1 95 ? 12.752 -11.162 -1.162 1.000 8.243 95 ILE CCC O 1
ATOM 2625 N N . LEU C 1 96 ? 10.974 -9.817 -1.500 1.000 7.556 96 LEU CCC N 1
ATOM 2626 C CA . LEU C 1 96 ? 10.771 -9.472 -0.095 1.000 7.148 96 LEU CCC CA 1
ATOM 2627 C C . LEU C 1 96 ? 9.275 -9.513 0.215 1.000 7.217 96 LEU CCC C 1
ATOM 2628 O O . LEU C 1 96 ? 8.446 -9.260 -0.673 1.000 7.977 96 LEU CCC O 1
ATOM 2633 N N . ILE C 1 97 ? 8.981 -9.810 1.486 1.000 6.656 97 ILE CCC N 1
ATOM 2634 C CA . ILE C 1 97 ? 7.569 -9.867 1.924 1.000 7.259 97 ILE CCC CA 1
ATOM 2635 C C . ILE C 1 97 ? 7.406 -8.919 3.104 1.000 6.956 97 ILE CCC C 1
ATOM 2636 O O . ILE C 1 97 ? 8.338 -8.813 3.953 1.000 7.038 97 ILE CCC O 1
ATOM 2641 N N . ARG C 1 98 ? 6.263 -8.253 3.206 1.000 7.142 98 ARG CCC N 1
ATOM 2642 C CA . ARG C 1 98 ? 5.896 -7.524 4.432 1.000 7.089 98 ARG CCC CA 1
ATOM 2643 C C . ARG C 1 98 ? 4.571 -8.092 4.920 1.000 6.499 98 ARG CCC C 1
ATOM 2644 O O . ARG C 1 98 ? 3.640 -8.312 4.112 1.000 7.392 98 ARG CCC O 1
ATOM 2652 N N . PHE C 1 99 ? 4.489 -8.289 6.240 1.000 6.659 99 PHE CCC N 1
ATOM 2653 C CA . PHE C 1 99 ? 3.291 -8.866 6.898 1.000 6.876 99 PHE CCC CA 1
ATOM 2654 C C . PHE C 1 99 ? 2.617 -7.779 7.748 1.000 7.556 99 PHE CCC C 1
ATOM 2655 O O . PHE C 1 99 ? 3.309 -7.090 8.542 1.000 7.767 99 PHE CCC O 1
ATOM 2663 N N . PHE C 1 100 ? 1.295 -7.653 7.614 1.000 7.132 100 PHE CCC N 1
ATOM 2664 C CA . PHE C 1 100 ? 0.508 -6.609 8.317 1.000 7.793 100 PHE CCC CA 1
ATOM 2665 C C . PHE C 1 100 ? -0.727 -7.182 8.986 1.000 7.827 100 PHE CCC C 1
ATOM 2666 O O . PHE C 1 100 ? -1.716 -7.550 8.350 1.000 8.456 100 PHE CCC O 1
ATOM 2674 N N . PRO C 1 101 ? -0.733 -7.265 10.320 1.000 8.167 101 PRO CCC N 1
ATOM 2675 C CA . PRO C 1 101 ? -1.963 -7.645 11.019 1.000 8.372 101 PRO CCC CA 1
ATOM 2676 C C . PRO C 1 101 ? -3.098 -6.639 10.808 1.000 8.980 101 PRO CCC C 1
ATOM 2677 O O . PRO C 1 101 ? -2.830 -5.452 10.794 1.000 10.722 101 PRO CCC O 1
ATOM 2681 N N . LEU C 1 102 ? -4.308 -7.164 10.701 1.000 8.588 102 LEU CCC N 1
ATOM 2682 C CA . LEU C 1 102 ? -5.498 -6.296 10.590 1.000 9.222 102 LEU CCC CA 1
ATOM 2683 C C . LEU C 1 102 ? -6.489 -6.651 11.691 1.000 9.027 102 LEU CCC C 1
ATOM 2684 O O . LEU C 1 102 ? -6.416 -7.769 12.240 1.000 10.054 102 LEU CCC O 1
ATOM 2689 N N A GLU C 1 103 ? -7.380 -5.712 12.013 0.500 9.770 103 GLU CCC N 1
ATOM 2690 N N B GLU C 1 103 ? -7.379 -5.711 12.015 0.500 10.128 103 GLU CCC N 1
ATOM 2691 C CA A GLU C 1 103 ? -8.448 -5.997 12.996 0.500 10.028 103 GLU CCC CA 1
ATOM 2692 C CA B GLU C 1 103 ? -8.445 -5.994 13.002 0.500 10.883 103 GLU CCC CA 1
ATOM 2693 C C A GLU C 1 103 ? -9.789 -5.929 12.267 0.500 8.909 103 GLU CCC C 1
ATOM 2694 C C B GLU C 1 103 ? -9.786 -5.929 12.268 0.500 9.377 103 GLU CCC C 1
ATOM 2695 O O A GLU C 1 103 ? -9.860 -5.280 11.183 0.500 8.664 103 GLU CCC O 1
ATOM 2696 O O B GLU C 1 103 ? -9.856 -5.281 11.182 0.500 9.214 103 GLU CCC O 1
ATOM 2707 N N A SER C 1 104 ? -10.836 -6.531 12.835 0.500 9.341 104 SER CCC N 1
ATOM 2708 N N B SER C 1 104 ? -10.835 -6.531 12.835 0.500 9.438 104 SER CCC N 1
ATOM 2709 C CA A SER C 1 104 ? -12.156 -6.577 12.143 0.500 9.775 104 SER CCC CA 1
ATOM 2710 C CA B SER C 1 104 ? -12.158 -6.575 12.145 0.500 9.780 104 SER CCC CA 1
ATOM 2711 C C A SER C 1 104 ? -12.744 -5.206 11.826 0.500 8.412 104 SER CCC C 1
ATOM 2712 C C B SER C 1 104 ? -12.739 -5.204 11.824 0.500 8.772 104 SER CCC C 1
ATOM 2713 O O A SER C 1 104 ? -13.465 -5.094 10.808 0.500 9.396 104 SER CCC O 1
ATOM 2714 O O B SER C 1 104 ? -13.465 -5.095 10.808 0.500 9.470 104 SER CCC O 1
ATOM 2719 N N . TRP C 1 105 ? -12.510 -4.214 12.689 1.000 8.330 105 TRP CCC N 1
ATOM 2720 C CA . TRP C 1 105 ? -13.093 -2.861 12.483 1.000 8.540 105 TRP CCC CA 1
ATOM 2721 C C . TRP C 1 105 ? -12.447 -2.136 11.307 1.000 8.019 105 TRP CCC C 1
ATOM 2722 O O . TRP C 1 105 ? -12.965 -1.106 10.894 1.000 9.356 105 TRP CCC O 1
ATOM 2733 N N . GLN C 1 106 ? -11.340 -2.673 10.801 1.000 7.869 106 GLN CCC N 1
ATOM 2734 C CA . GLN C 1 106 ? -10.629 -2.052 9.662 1.000 8.056 106 GLN CCC CA 1
ATOM 2735 C C . GLN C 1 106 ? -11.136 -2.589 8.334 1.000 7.875 106 GLN CCC C 1
ATOM 2736 O O . GLN C 1 106 ? -10.708 -2.024 7.287 1.000 8.677 106 GLN CCC O 1
ATOM 2742 N N . ILE C 1 107 ? -11.979 -3.613 8.274 1.000 7.559 107 ILE CCC N 1
ATOM 2743 C CA . ILE C 1 107 ? -12.326 -4.262 6.990 1.000 8.164 107 ILE CCC CA 1
ATOM 2744 C C . ILE C 1 107 ? -13.769 -3.968 6.662 1.000 7.590 107 ILE CCC C 1
ATOM 2745 O O . ILE C 1 107 ? -14.684 -4.463 7.343 1.000 8.517 107 ILE CCC O 1
ATOM 2750 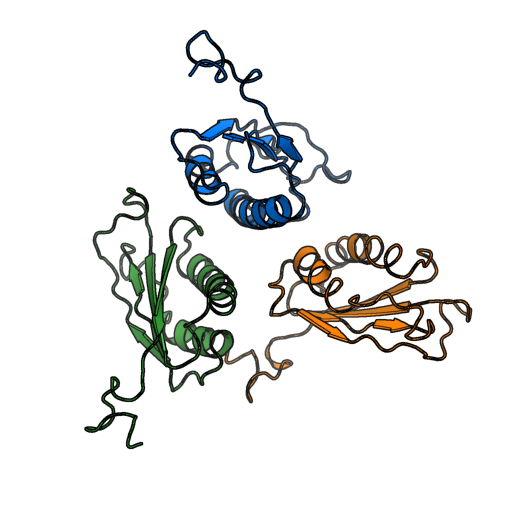N N . GLY C 1 108 ? -13.950 -3.174 5.612 1.000 7.275 108 GLY CCC N 1
ATOM 2751 C CA . GLY C 1 108 ? -15.292 -2.884 5.073 1.000 7.577 108 GLY CCC CA 1
ATOM 2752 C C . GLY C 1 108 ? -15.706 -3.972 4.089 1.000 7.582 108 GLY CCC C 1
ATOM 2753 O O . GLY C 1 108 ? -15.009 -4.274 3.124 1.000 7.951 108 GLY CCC O 1
ATOM 2754 N N . LYS C 1 109 ? -16.878 -4.541 4.368 1.000 7.551 109 LYS CCC N 1
ATOM 2755 C CA . LYS C 1 109 ? -17.396 -5.702 3.610 1.000 8.304 109 LYS CCC CA 1
ATOM 2756 C C . LYS C 1 109 ? -18.906 -5.505 3.544 1.000 8.027 109 LYS CCC C 1
ATOM 2757 O O . LYS C 1 109 ? -19.529 -5.179 4.593 1.000 8.138 109 LYS CCC O 1
ATOM 2763 N N . ILE C 1 110 ? -19.465 -5.660 2.347 1.000 8.101 110 ILE CCC N 1
ATOM 2764 C CA . ILE C 1 110 ? -20.927 -5.530 2.107 1.000 8.609 110 ILE CCC CA 1
ATOM 2765 C C . ILE C 1 110 ? -21.545 -4.326 2.817 1.000 8.209 110 ILE CCC C 1
ATOM 2766 O O . ILE C 1 110 ? -22.637 -4.449 3.391 1.000 9.048 110 ILE CCC O 1
ATOM 2771 N N . GLY C 1 111 ? -20.885 -3.174 2.738 1.000 8.393 111 GLY CCC N 1
ATOM 2772 C CA . GLY C 1 111 ? -21.496 -1.933 3.260 1.000 8.941 111 GLY CCC CA 1
ATOM 2773 C C . GLY C 1 111 ? -21.440 -1.773 4.768 1.000 9.167 111 GLY CCC C 1
ATOM 2774 O O . GLY C 1 111 ? -22.027 -0.811 5.267 1.000 9.862 111 GLY CCC O 1
ATOM 2775 N N . THR C 1 112 ? -20.732 -2.666 5.461 1.000 8.459 112 THR CCC N 1
ATOM 2776 C CA . THR C 1 112 ? -20.536 -2.509 6.922 1.000 8.238 112 THR CCC CA 1
ATOM 2777 C C . THR C 1 112 ? -19.067 -2.829 7.193 1.000 7.898 112 THR CCC C 1
ATOM 2778 O O . THR C 1 112 ? -18.229 -2.706 6.256 1.000 7.985 112 THR CCC O 1
ATOM 2782 N N . VAL C 1 113 ? -18.732 -3.175 8.426 1.000 8.417 113 VAL CCC N 1
ATOM 2783 C CA . VAL C 1 113 ? -17.360 -3.672 8.718 1.000 8.309 113 VAL CCC CA 1
ATOM 2784 C C . VAL C 1 113 ? -17.485 -5.080 9.319 1.000 8.512 113 VAL CCC C 1
ATOM 2785 O O . VAL C 1 113 ? -18.578 -5.433 9.828 1.000 8.993 113 VAL CCC O 1
ATOM 2789 N N . MET C 1 114 ? -16.408 -5.842 9.282 1.000 8.430 114 MET CCC N 1
ATOM 2790 C CA . MET C 1 114 ? -16.447 -7.262 9.715 1.000 9.370 114 MET CCC CA 1
ATOM 2791 C C . MET C 1 114 ? -16.804 -7.405 11.192 1.000 9.746 114 MET CCC C 1
ATOM 2792 O O . MET C 1 114 ? -17.293 -8.486 11.580 1.000 11.078 114 MET CCC O 1
ATOM 2797 N N . THR C 1 115 ? -16.588 -6.372 12.010 1.000 9.372 115 THR CCC N 1
ATOM 2798 C CA . THR C 1 115 ? -17.028 -6.417 13.432 1.000 10.085 115 THR CCC CA 1
ATOM 2799 C C . THR C 1 115 ? -18.513 -6.801 13.520 1.000 11.683 115 THR CCC C 1
ATOM 2800 O O . THR C 1 115 ? -18.890 -7.445 14.541 1.000 13.725 115 THR CCC O 1
ATOM 2804 N N . PHE C 1 116 ? -19.337 -6.460 12.521 1.000 11.225 116 PHE CCC N 1
ATOM 2805 C CA . PHE C 1 116 ? -20.814 -6.665 12.595 1.000 12.165 116 PHE CCC CA 1
ATOM 2806 C C . PHE C 1 116 ? -21.298 -7.787 11.676 1.000 13.615 116 PHE CCC C 1
ATOM 2807 O O . PHE C 1 116 ? -22.497 -7.831 11.344 1.000 19.658 116 PHE CCC O 1
ATOM 2815 N N A LEU C 1 117 ? -20.386 -8.665 11.261 0.500 12.096 117 LEU CCC N 1
ATOM 2816 N N B LEU C 1 117 ? -20.386 -8.665 11.262 0.500 11.978 117 LEU CCC N 1
ATOM 2817 C CA A LEU C 1 117 ? -20.778 -9.822 10.408 0.500 12.391 117 LEU CCC CA 1
ATOM 2818 C CA B LEU C 1 117 ? -20.777 -9.824 10.410 0.500 12.962 117 LEU CCC CA 1
ATOM 2819 C C A LEU C 1 117 ? -20.340 -11.121 11.089 0.500 14.210 117 LEU CCC C 1
ATOM 2820 C C B LEU C 1 117 ? -20.343 -11.129 11.087 0.500 16.184 117 LEU CCC C 1
ATOM 2821 O O A LEU C 1 117 ? -20.639 -12.189 10.527 0.500 13.136 117 LEU CCC O 1
ATOM 2822 O O B LEU C 1 117 ? -19.619 -11.044 12.108 0.500 13.836 117 LEU CCC O 1
#

Secondary structure (P-SEA, 3-state):
cbbbbbccccccccccaaaaaaaaaaaaaaccccccbbbbbbccccccccccccccbbbbbbbccccccaaaaaaaaaaaaaaaaaaaccccccbbbbbbbbccccccccccccccc/cbbbbbccccccccccaaaaaaaaaaaaaaccccccbbbbbbcccccccccccccbbbbbbbbccccccaaaaaaaaaaaaaaaaaaaccccccbbbbbbbbccccccccccccccc/cbbbbbccccccccccaaaaaaaaaaaaacccccccbbbbbbccccccccccccccbbbbbbbccccccaaaaaaaaaaaaaaaaaaaccccccbbbbbbbbccccccccccccccc

Solvent-accessible surface area: 19121 Å² total; per-residue (Å²): 14,80,2,72,0,34,0,28,2,58,66,139,142,21,46,96,29,1,84,86,91,0,28,45,1,0,18,89,31,7,68,54,81,47,129,73,12,73,31,63,40,94,48,54,71,109,28,63,3,100,79,40,105,114,41,0,0,38,0,18,0,19,5,51,71,46,2,53,67,79,106,75,25,166,51,15,29,64,93,0,41,60,25,0,26,114,42,6,94,16,39,78,74,28,1,87,28,129,45,88,82,33,99,40,162,89,16,62,81,150,90,51,43,56,72,155,131,11,78,2,73,0,35,0,29,4,57,68,138,141,21,50,98,27,1,84,85,94,0,28,57,18,0,12,78,20,7,53,50,56,52,70,77,13,71,32,63,38,93,46,54,72,110,29,64,2,93,81,40,105,112,43,0,0,38,0,17,0,19,2,66,73,46,2,54,68,79,103,70,25,167,35,15,29,64,100,0,44,126,45,0,31,173,33,6,93,17,40,138,101,26,2,87,27,125,43,87,80,32,95,38,167,91,29,62,51,90,89,50,44,49,69,138,42,13,79,2,71,0,34,0,29,3,56,67,140,140,22,53,98,29,2,92,91,95,0,25,23,13,0,0,12,24,11,39,55,79,41,134,92,13,75,33,63,38,93,47,54,72,109,29,63,4,100,81,39,105,112,42,0,0,39,0,17,0,18,2,57,68,40,2,51,66,79,112,58,25,174,33,16,28,54,21,0,29,100,33,0,24,172,31,6,93,17,45,67,47,39,2,89,26,126,44,89,83,34,101,38,162,89,21,63,110,144,91,50,45,73,73,149,117